Protein 2BJI (pdb70)

B-factor: mean 18.68, std 10.36, range [6.74, 149.12]

Foldseek 3Di:
DVVVVVVVVVLVLQLVLLVLLVVPLVDDWDWDAAPFPQHIDTVSQVVQQVVNVVVSCVVVVQAAEAEDVVVSVPDADADDQGWYKQWRSWFQVVCSNVVLQFIWTKIFIAHHNHTAKIWIARSNVRWIWIFGVPPAIDTVNHGAAADDDLDQQAFEEEEDQARDPDVVSSVQSVVLVVQDCVVPHPYYYYSRALLVSLVCRRRHVGFKYWDAQDALSRPRRSQRSLVRNQWAKDFLCLHRDDSFARIIMRGNYSSVSNVSSVRGDDDDDDTSND/DVVVVVVVVLLVLQLVLLVLLVVCLVDDWDWDDDDANQHIDTVSQVVSVCSNVVVSCVVPVQAAEAEVVVVVVPDALDDDQGWYKQWRSWFQVVCSNVVLQFIWTKIWIAHHNHTAKIWIARSNVRWIWIFGVPPAIDTVRHGAAAADDLDQQAFEEEEDQDSDPDVVSSVQSVVLVVQDCVVPHPYYYYSRALQVSLVCRRRHVGFKYWYAQDALNRPRRSQRSLVSNQWAKAFLCLHRDDSQARIIMRGNDSSNSNVSSVRHDDDDDDTSND

Radius of gyration: 23.07 Å; Cα contacts (8 Å, |Δi|>4): 1322; chains: 2; bounding box: 45×63×60 Å

GO terms:
  GO:0052834 inositol monophosphate phosphatase activity (F, IDA)
  GO:0000287 magnesium ion binding (F, IDA)
  GO:0030145 manganese ion binding (F, IDA)
  GO:0031403 lithium ion binding (F, IDA)

Organism: Bos taurus (NCBI:txid9913)

Secondary structure (P-SEA, 3-state):
caaaaaaaaaaaaaaaaaaaaaaaaaccccccccccccccccaaaaaaaaaaaaaaaaacccbbbbbaaaaaacccccccccbbbbbcccccaaaaacccccccbbbbbbccccccbbbbbcccccbbbbbccccccccccbbbbbbbbcccccbbbbbcccccccaaaaaaaaaaaaaaaacccccccccccaaaaaaaaaaccccccccccccccccccaaaaaaaaccccccccccccccccccccccccaaaaaaaaacccccccccccc/caaaaaaaaaaaaaaaaaaaaaaaccccccccccccccccccaaaaaaaaaaaaaaaaaccccccccaaaaaacccccccccbbbbbcccccaaaaacccccccbbbbbbccccccbbbbbccccccccccccccccccccbbbbbbbbcccccbbbbbbbcccccaaaaaaaaaaaaaaaacccccccccccaaaaaaaaaaccccccccccccccccccaaaaaaaabbbbbcccccccccccccccccccaaaaaaaaacbbbbbbbcccc

InterPro domains:
  IPR000760 Inositol monophosphatase-like [PF00459] (7-268)
  IPR000760 Inositol monophosphatase-like [PR00377] (41-61)
  IPR000760 Inositol monophosphatase-like [PR00377] (63-79)
  IPR000760 Inositol monophosphatase-like [PR00377] (87-103)
  IPR000760 Inositol monophosphatase-like [PR00377] (136-159)
  IPR000760 Inositol monophosphatase-like [PR00377] (185-206)
  IPR000760 Inositol monophosphatase-like [PR00377] (216-240)
  IPR020550 Inositol monophosphatase, conserved site [PS00630] (219-233)
  IPR020552 Inositol monophosphatase, lithium-sensitive [PR00378] (19-38)
  IPR020552 Inositol monophosphatase, lithium-sensitive [PR00378] (110-120)
  IPR020552 Inositol monophosphatase, lithium-sensitive [PR00378] (138-156)
  IPR020552 Inositol monophosphatase, lithium-sensitive [PR00378] (161-171)
  IPR020552 Inositol monophosphatase, lithium-sensitive [PR00378] (244-266)
  IPR020583 Inositol monophosphatase, metal-binding site [PS00629] (87-100)
  IPR033942 Inositol monophosphatase [cd01639] (8-254)

CATH classification: 3.30.540.10 (+1 more: 3.40.190.80)

Nearest PDB structures (foldseek):
  2bji-assembly1_B  TM=1.003E+00  e=4.693E-55  Bos taurus
  4as4-assembly1_B  TM=9.976E-01  e=7.716E-50  Homo sapiens
  4as5-assembly2_D  TM=1.000E+00  e=1.665E-49  Mus musculus
  1imf-assembly1_A-2  TM=9.750E-01  e=4.103E-46  Homo sapiens
  7vce-assembly1_A  TM=9.935E-01  e=6.651E-44  Homo sapiens

Solvent-accessible surface area: 21039 Å² total

Structure (mmCIF, N/CA/C/O backbone):
data_2BJI
#
_entry.id   2BJI
#
_cell.length_a   47.230
_cell.length_b   55.150
_cell.length_c   60.880
_cell.angle_alpha   67.22
_cell.angle_beta   69.65
_cell.angle_gamma   85.14
#
_symmetry.space_group_name_H-M   'P 1'
#
loop_
_entity.id
_entity.type
_entity.pdbx_description
1 polymer 'INOSITOL-1(OR 4)-MONOPHOSPHATASE'
2 non-polymer 'MAGNESIUM ION'
3 water water
#
loop_
_atom_site.group_PDB
_atom_site.id
_atom_site.type_symbol
_atom_site.label_atom_id
_atom_site.label_alt_id
_atom_site.label_comp_id
_atom_site.label_asym_id
_atom_site.label_entity_id
_atom_site.label_seq_id
_atom_site.pdbx_PDB_ins_code
_atom_site.Cartn_x
_atom_site.Cartn_y
_atom_site.Cartn_z
_atom_site.occupancy
_atom_site.B_iso_or_equiv
_atom_site.auth_seq_id
_atom_site.auth_comp_id
_atom_site.auth_asym_id
_atom_site.auth_atom_id
_atom_site.pdbx_PDB_model_num
ATOM 1 N N . ASP A 1 3 ? 69.005 -41.216 26.215 1.00 24.09 1003 ASP A N 1
ATOM 2 C CA . ASP A 1 3 ? 67.603 -40.781 26.378 1.00 23.58 1003 ASP A CA 1
ATOM 3 C C . ASP A 1 3 ? 67.342 -39.797 25.241 1.00 21.27 1003 ASP A C 1
ATOM 4 O O . ASP A 1 3 ? 67.638 -38.591 25.314 1.00 19.72 1003 ASP A O 1
ATOM 9 N N . PRO A 1 4 ? 66.853 -40.345 24.124 1.00 22.26 1004 PRO A N 1
ATOM 10 C CA . PRO A 1 4 ? 66.720 -39.542 22.895 1.00 19.38 1004 PRO A CA 1
ATOM 11 C C . PRO A 1 4 ? 65.992 -38.214 23.100 1.00 19.59 1004 PRO A C 1
ATOM 12 O O . PRO A 1 4 ? 66.464 -37.159 22.643 1.00 19.19 1004 PRO A O 1
ATOM 16 N N . TRP A 1 5 ? 64.831 -38.275 23.784 1.00 19.19 1005 TRP A N 1
ATOM 17 C CA . TRP A 1 5 ? 64.046 -37.047 23.864 1.00 16.33 1005 TRP A CA 1
ATOM 18 C C . TRP A 1 5 ? 64.737 -36.035 24.770 1.00 15.89 1005 TRP A C 1
ATOM 19 O O . TRP A 1 5 ? 64.515 -34.819 24.592 1.00 17.15 1005 TRP A O 1
ATOM 30 N N . GLN A 1 6 ? 65.577 -36.502 25.717 1.00 14.75 1006 GLN A N 1
ATOM 31 C CA . GLN A 1 6 ? 66.273 -35.482 26.515 1.00 14.39 1006 GLN A CA 1
ATOM 32 C C . GLN A 1 6 ? 67.310 -34.738 25.675 1.00 14.53 1006 GLN A C 1
ATOM 33 O O . GLN A 1 6 ? 67.532 -33.531 25.874 1.00 14.89 1006 GLN A O 1
ATOM 39 N N . GLU A 1 7 ? 67.967 -35.440 24.757 1.00 16.38 1007 GLU A N 1
ATOM 40 C CA . GLU A 1 7 ? 68.919 -34.790 23.858 1.00 18.19 1007 GLU A CA 1
ATOM 41 C C . GLU A 1 7 ? 68.201 -33.748 22.985 1.00 17.25 1007 GLU A C 1
ATOM 42 O O . GLU A 1 7 ? 68.704 -32.630 22.830 1.00 16.55 1007 GLU A O 1
ATOM 48 N N . CYS A 1 8 ? 67.038 -34.074 22.443 1.00 16.30 1008 CYS A N 1
ATOM 49 C CA . CYS A 1 8 ? 66.175 -33.157 21.710 1.00 13.90 1008 CYS A CA 1
ATOM 50 C C . CYS A 1 8 ? 65.861 -31.938 22.577 1.00 14.45 1008 CYS A C 1
ATOM 51 O O . CYS A 1 8 ? 65.926 -30.771 22.160 1.00 11.98 1008 CYS A O 1
ATOM 54 N N . MET A 1 9 ? 65.471 -32.194 23.834 1.00 11.30 1009 MET A N 1
ATOM 55 C CA . MET A 1 9 ? 65.087 -31.086 24.713 1.00 11.10 1009 MET A CA 1
ATOM 56 C C . MET A 1 9 ? 66.255 -30.158 25.011 1.00 11.12 1009 MET A C 1
ATOM 57 O O . MET A 1 9 ? 66.112 -28.943 24.923 1.00 12.99 1009 MET A O 1
ATOM 62 N N . ASP A 1 10 ? 67.396 -30.726 25.385 1.00 12.46 1010 ASP A N 1
ATOM 63 C CA . ASP A 1 10 ? 68.560 -29.902 25.702 1.00 13.70 1010 ASP A CA 1
ATOM 64 C C . ASP A 1 10 ? 68.935 -29.005 24.531 1.00 13.80 1010 ASP A C 1
ATOM 65 O O . ASP A 1 10 ? 69.279 -27.832 24.705 1.00 14.39 1010 ASP A O 1
ATOM 70 N N . TYR A 1 11 ? 68.887 -29.570 23.325 1.00 13.43 1011 TYR A N 1
ATOM 71 C CA . TYR A 1 11 ? 69.243 -28.797 22.128 1.00 13.20 1011 TYR A CA 1
ATOM 72 C C . TYR A 1 11 ? 68.255 -27.659 21.936 1.00 12.66 1011 TYR A C 1
ATOM 73 O O . TYR A 1 11 ? 68.616 -26.520 21.670 1.00 14.76 1011 TYR A O 1
ATOM 82 N N . ALA A 1 12 ? 66.968 -27.953 22.029 1.00 12.57 1012 ALA A N 1
ATOM 83 C CA . ALA A 1 12 ? 65.907 -26.967 21.828 1.00 12.78 1012 ALA A CA 1
ATOM 84 C C . ALA A 1 12 ? 65.942 -25.863 22.877 1.00 12.69 1012 ALA A C 1
ATOM 85 O O . ALA A 1 12 ? 65.600 -24.720 22.546 1.00 12.92 1012 ALA A O 1
ATOM 87 N N . VAL A 1 13 ? 66.381 -26.117 24.098 1.00 11.96 1013 VAL A N 1
ATOM 88 C CA . VAL A 1 13 ? 66.531 -25.075 25.095 1.00 12.03 1013 VAL A CA 1
ATOM 89 C C . VAL A 1 13 ? 67.648 -24.118 24.628 1.00 12.61 1013 VAL A C 1
ATOM 90 O O . VAL A 1 13 ? 67.499 -22.921 24.827 1.00 11.41 1013 VAL A O 1
ATOM 94 N N . THR A 1 14 ? 68.718 -24.668 24.034 1.00 11.59 1014 THR A N 1
ATOM 95 C CA . THR A 1 14 ? 69.760 -23.750 23.535 1.00 13.65 1014 THR A CA 1
ATOM 96 C C . THR A 1 14 ? 69.200 -22.859 22.426 1.00 13.51 1014 THR A C 1
ATOM 97 O O . THR A 1 14 ? 69.488 -21.646 22.332 1.00 14.74 1014 THR A O 1
ATOM 103 N N . LEU A 1 15 ? 68.428 -23.447 21.512 1.00 12.88 1015 LEU A N 1
ATOM 104 C CA . LEU A 1 15 ? 67.860 -22.673 20.415 1.00 12.43 1015 LEU A CA 1
ATOM 105 C C . LEU A 1 15 ? 66.854 -21.654 20.911 1.00 12.56 1015 LEU A C 1
ATOM 106 O O . LEU A 1 15 ? 66.788 -20.562 20.347 1.00 14.56 1015 LEU A O 1
ATOM 111 N N . ALA A 1 16 ? 66.050 -21.983 21.933 1.00 11.27 1016 ALA A N 1
ATOM 112 C CA . ALA A 1 16 ? 65.117 -21.015 22.479 1.00 9.86 1016 ALA A CA 1
ATOM 113 C C . ALA A 1 16 ? 65.857 -19.789 23.027 1.00 10.03 1016 ALA A C 1
ATOM 114 O O . ALA A 1 16 ? 65.415 -18.642 22.838 1.00 11.68 1016 ALA A O 1
ATOM 116 N N . GLY A 1 17 ? 66.986 -20.021 23.696 1.00 12.08 1017 GLY A N 1
ATOM 117 C CA . GLY A 1 17 ? 67.819 -18.932 24.191 1.00 13.53 1017 GLY A CA 1
ATOM 118 C C . GLY A 1 17 ? 68.312 -18.059 23.064 1.00 13.67 1017 GLY A C 1
ATOM 119 O O . GLY A 1 17 ? 68.230 -16.849 23.167 1.00 13.78 1017 GLY A O 1
ATOM 120 N N . GLN A 1 18 ? 68.765 -18.685 21.978 1.00 13.87 1018 GLN A N 1
ATOM 121 C CA . GLN A 1 18 ? 69.232 -17.932 20.826 1.00 14.53 1018 GLN A CA 1
ATOM 122 C C . GLN A 1 18 ? 68.093 -17.120 20.190 1.00 14.21 1018 GLN A C 1
ATOM 123 O O . GLN A 1 18 ? 68.270 -15.953 19.830 1.00 15.38 1018 GLN A O 1
ATOM 129 N N . ALA A 1 19 ? 66.931 -17.746 20.055 1.00 13.29 1019 ALA A N 1
ATOM 130 C CA . ALA A 1 19 ? 65.756 -17.017 19.537 1.00 12.33 1019 ALA A CA 1
ATOM 131 C C . ALA A 1 19 ? 65.384 -15.838 20.423 1.00 11.49 1019 ALA A C 1
ATOM 132 O O . ALA A 1 19 ? 65.055 -14.726 19.965 1.00 12.41 1019 ALA A O 1
ATOM 134 N N . GLY A 1 20 ? 65.427 -16.003 21.744 1.00 12.76 1020 GLY A N 1
ATOM 135 C CA . GLY A 1 20 ? 65.125 -14.880 22.617 1.00 11.26 1020 GLY A CA 1
ATOM 136 C C . GLY A 1 20 ? 66.060 -13.695 22.476 1.00 12.22 1020 GLY A C 1
ATOM 137 O O . GLY A 1 20 ? 65.632 -12.536 22.634 1.00 13.57 1020 GLY A O 1
ATOM 138 N N . GLU A 1 21 ? 67.328 -13.955 22.209 1.00 12.88 1021 GLU A N 1
ATOM 139 C CA . GLU A 1 21 ? 68.280 -12.850 21.989 1.00 14.82 1021 GLU A CA 1
ATOM 140 C C . GLU A 1 21 ? 67.928 -12.140 20.688 1.00 13.47 1021 GLU A C 1
ATOM 141 O O . GLU A 1 21 ? 68.027 -10.935 20.555 1.00 14.18 1021 GLU A O 1
ATOM 147 N N . VAL A 1 22 ? 67.459 -12.854 19.661 1.00 12.58 1022 VAL A N 1
ATOM 148 C CA . VAL A 1 22 ? 67.026 -12.231 18.413 1.00 12.90 1022 VAL A CA 1
ATOM 149 C C . VAL A 1 22 ? 65.819 -11.339 18.671 1.00 14.38 1022 VAL A C 1
ATOM 150 O O . VAL A 1 22 ? 65.784 -10.198 18.204 1.00 13.45 1022 VAL A O 1
ATOM 154 N N . VAL A 1 23 ? 64.841 -11.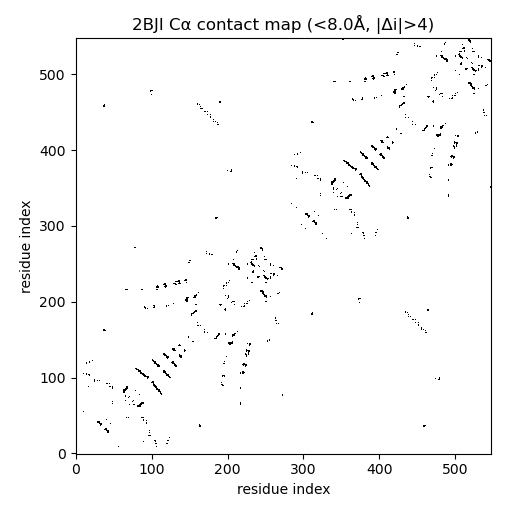818 19.430 1.00 12.89 1023 VAL A N 1
ATOM 155 C CA . VAL A 1 23 ? 63.688 -11.009 19.794 1.00 11.98 1023 VAL A CA 1
ATOM 156 C C . VAL A 1 23 ? 64.115 -9.762 20.561 1.00 12.46 1023 VAL A C 1
ATOM 157 O O . VAL A 1 23 ? 63.644 -8.661 20.242 1.00 13.49 1023 VAL A O 1
ATOM 161 N N . ARG A 1 24 ? 64.999 -9.888 21.562 1.00 13.00 1024 ARG A N 1
ATOM 162 C CA . ARG A 1 24 ? 65.396 -8.699 22.313 1.00 13.55 1024 ARG A CA 1
ATOM 163 C C . ARG A 1 24 ? 66.112 -7.662 21.445 1.00 14.94 1024 ARG A C 1
ATOM 164 O O . ARG A 1 24 ? 65.907 -6.458 21.602 1.00 16.48 1024 ARG A O 1
ATOM 172 N N . GLU A 1 25 ? 66.952 -8.101 20.534 1.00 14.65 1025 GLU A N 1
ATOM 173 C CA . GLU A 1 25 ? 67.643 -7.147 19.665 1.00 14.93 1025 GLU A CA 1
ATOM 174 C C . GLU A 1 25 ? 66.641 -6.516 18.713 1.00 14.35 1025 GLU A C 1
ATOM 175 O O . GLU A 1 25 ? 66.852 -5.357 18.288 1.00 16.54 1025 GLU A O 1
ATOM 181 N N . ALA A 1 26 ? 65.572 -7.222 18.352 1.00 13.79 1026 ALA A N 1
ATOM 182 C CA . ALA A 1 26 ? 64.595 -6.616 17.435 1.00 15.00 1026 ALA A CA 1
ATOM 183 C C . ALA A 1 26 ? 63.738 -5.552 18.109 1.00 14.50 1026 ALA A C 1
ATOM 184 O O . ALA A 1 26 ? 63.195 -4.677 17.432 1.00 17.07 1026 ALA A O 1
ATOM 186 N N . LEU A 1 27 ? 63.624 -5.616 19.424 1.00 19.73 1027 LEU A N 1
ATOM 187 C CA . LEU A 1 27 ? 62.788 -4.635 20.127 1.00 20.59 1027 LEU A CA 1
ATOM 188 C C . LEU A 1 27 ? 63.335 -3.219 19.923 1.00 28.63 1027 LEU A C 1
ATOM 189 O O . LEU A 1 27 ? 62.609 -2.231 19.955 1.00 43.24 1027 LEU A O 1
ATOM 194 N N . LYS A 1 28 ? 64.639 -3.172 19.729 1.00 36.85 1028 LYS A N 1
ATOM 195 C CA . LYS A 1 28 ? 65.375 -1.927 19.560 1.00 43.71 1028 LYS A CA 1
ATOM 196 C C . LYS A 1 28 ? 64.931 -1.193 18.295 1.00 45.00 1028 LYS A C 1
ATOM 197 O O . LYS A 1 28 ? 64.570 -0.020 18.368 1.00 59.04 1028 LYS A O 1
ATOM 203 N N . ASN A 1 29 ? 64.950 -1.877 17.169 1.00 41.85 1029 ASN A N 1
ATOM 204 C CA . ASN A 1 29 ? 64.870 -1.408 15.801 1.00 44.03 1029 ASN A CA 1
ATOM 205 C C . ASN A 1 29 ? 63.477 -1.201 15.232 1.00 44.95 1029 ASN A C 1
ATOM 206 O O . ASN A 1 29 ? 62.465 -1.531 15.851 1.00 35.79 1029 ASN A O 1
ATOM 211 N N . GLU A 1 30 ? 63.391 -0.647 14.019 1.00 40.84 1030 GLU A N 1
ATOM 212 C CA . GLU A 1 30 ? 62.100 -0.400 13.386 1.00 37.72 1030 GLU A CA 1
ATOM 213 C C . GLU A 1 30 ? 61.413 -1.725 13.021 1.00 34.01 1030 GLU A C 1
ATOM 214 O O . GLU A 1 30 ? 62.129 -2.715 12.775 1.00 30.85 1030 GLU A O 1
ATOM 220 N N . MET A 1 31 ? 60.074 -1.663 13.020 1.00 28.53 1031 MET A N 1
ATOM 221 C CA . MET A 1 31 ? 59.268 -2.846 12.795 1.00 22.72 1031 MET A CA 1
ATOM 222 C C . MET A 1 31 ? 58.358 -2.731 11.577 1.00 22.79 1031 MET A C 1
ATOM 223 O O . MET A 1 31 ? 57.854 -1.670 11.237 1.00 30.35 1031 MET A O 1
ATOM 228 N N . ASN A 1 32 ? 58.144 -3.874 10.921 1.00 24.72 1032 ASN A N 1
ATOM 229 C CA . ASN A 1 32 ? 57.153 -3.899 9.852 1.00 28.30 1032 ASN A CA 1
ATOM 230 C C . ASN A 1 32 ? 55.911 -4.631 10.366 1.00 24.49 1032 ASN A C 1
ATOM 231 O O . ASN A 1 32 ? 55.977 -5.858 10.472 1.00 30.92 1032 ASN A O 1
ATOM 236 N N . ILE A 1 33 ? 54.861 -3.869 10.685 1.00 25.23 1033 ILE A N 1
ATOM 237 C CA . ILE A 1 33 ? 53.700 -4.482 11.316 1.00 23.34 1033 ILE A CA 1
ATOM 238 C C . ILE A 1 33 ? 52.605 -4.834 10.328 1.00 21.81 1033 ILE A C 1
ATOM 239 O O . ILE A 1 33 ? 52.002 -3.915 9.779 1.00 28.41 1033 ILE A O 1
ATOM 244 N N . MET A 1 34 ? 52.361 -6.133 10.159 1.00 15.94 1034 MET A N 1
ATOM 245 C CA . MET A 1 34 ? 51.373 -6.646 9.238 1.00 16.74 1034 MET A CA 1
ATOM 246 C C . MET A 1 34 ? 50.224 -7.283 10.013 1.00 14.81 1034 MET A C 1
ATOM 247 O O . MET A 1 34 ? 50.357 -7.665 11.172 1.00 15.40 1034 MET A O 1
ATOM 256 N N . VAL A 1 35 ? 49.063 -7.395 9.375 1.00 17.17 1035 VAL A N 1
ATOM 257 C CA . VAL A 1 35 ? 47.930 -8.040 10.031 1.00 17.34 1035 VAL A CA 1
ATOM 258 C C . VAL A 1 35 ? 47.569 -9.303 9.266 1.00 16.14 1035 VAL A C 1
ATOM 259 O O . VAL A 1 35 ? 47.706 -9.477 8.052 1.00 19.40 1035 VAL A O 1
ATOM 263 N N . LYS A 1 36 ? 47.074 -10.254 10.060 1.00 12.74 1036 LYS A N 1
ATOM 264 C CA . LYS A 1 36 ? 46.727 -11.583 9.616 1.00 12.34 1036 LYS A CA 1
ATOM 265 C C . LYS A 1 36 ? 45.216 -11.752 9.683 1.00 13.96 1036 LYS A C 1
ATOM 266 O O . LYS A 1 36 ? 44.508 -11.239 8.808 1.00 16.62 1036 LYS A O 1
ATOM 272 N N . SER A 1 37 ? 44.668 -12.424 10.672 1.00 13.28 1037 SER A N 1
ATOM 273 C CA . SER A 1 37 ? 43.263 -12.837 10.636 1.00 13.46 1037 SER A CA 1
ATOM 274 C C . SER A 1 37 ? 42.233 -11.809 11.086 1.00 12.45 1037 SER A C 1
ATOM 275 O O . SER A 1 37 ? 41.036 -12.052 10.945 1.00 12.79 1037 SER A O 1
ATOM 278 N N . SER A 1 38 ? 42.695 -10.670 11.615 1.00 12.07 1038 SER A N 1
ATOM 279 C CA . SER A 1 38 ? 41.856 -9.600 12.115 1.00 12.63 1038 SER A CA 1
ATOM 280 C C . SER A 1 38 ? 42.702 -8.354 12.236 1.00 11.54 1038 SER A C 1
ATOM 281 O O . SER A 1 38 ? 43.925 -8.514 12.233 1.00 12.78 1038 SER A O 1
ATOM 284 N N . PRO A 1 39 ? 42.105 -7.179 12.345 1.00 12.53 1039 PRO A N 1
ATOM 285 C CA . PRO A 1 39 ? 42.924 -5.968 12.519 1.00 14.03 1039 PRO A CA 1
ATOM 286 C C . PRO A 1 39 ? 43.831 -6.002 13.739 1.00 13.16 1039 PRO A C 1
ATOM 287 O O . PRO A 1 39 ? 44.768 -5.207 13.866 1.00 17.10 1039 PRO A O 1
ATOM 291 N N . ALA A 1 40 ? 43.598 -6.894 14.688 1.00 13.10 1040 ALA A N 1
ATOM 292 C CA . ALA A 1 40 ? 44.360 -6.976 15.924 1.00 13.58 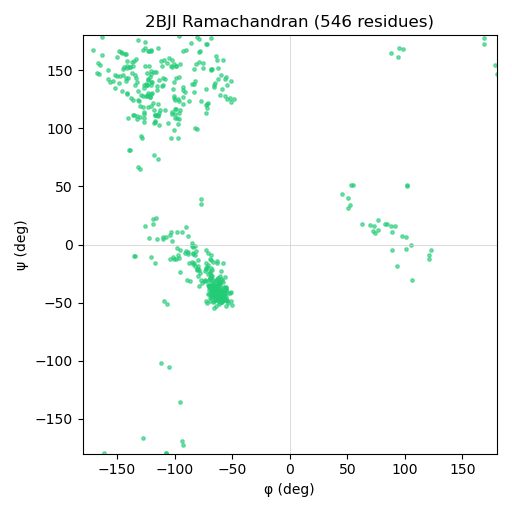1040 ALA A CA 1
ATOM 293 C C . ALA A 1 40 ? 45.246 -8.222 15.977 1.00 14.75 1040 ALA A C 1
ATOM 294 O O . ALA A 1 40 ? 45.887 -8.517 16.991 1.00 15.71 1040 ALA A O 1
ATOM 296 N N . ASP A 1 41 ? 45.299 -8.996 14.906 1.00 12.19 1041 ASP A N 1
ATOM 297 C CA . ASP A 1 41 ? 46.112 -10.200 14.845 1.00 11.52 1041 ASP A CA 1
ATOM 298 C C . ASP A 1 41 ? 47.430 -9.841 14.148 1.00 12.43 1041 ASP A C 1
ATOM 299 O O . ASP A 1 41 ? 47.485 -9.841 12.905 1.00 14.25 1041 ASP A O 1
ATOM 304 N N . LEU A 1 42 ? 48.460 -9.465 14.880 1.00 10.78 1042 LEU A N 1
ATOM 305 C CA . LEU A 1 42 ? 49.640 -8.891 14.259 1.00 10.67 1042 LEU A CA 1
ATOM 306 C C . LEU A 1 42 ? 50.738 -9.899 13.996 1.00 10.49 1042 LEU A C 1
ATOM 307 O O . LEU A 1 42 ? 50.893 -10.912 14.652 1.00 11.12 1042 LEU A O 1
ATOM 312 N N . VAL A 1 43 ? 51.595 -9.578 13.000 1.00 11.16 1043 VAL A N 1
ATOM 313 C CA . VAL A 1 43 ? 52.777 -10.346 12.736 1.00 10.90 1043 VAL A CA 1
ATOM 314 C C . VAL A 1 43 ? 53.858 -9.359 12.274 1.00 11.58 1043 VAL A C 1
ATOM 315 O O . VAL A 1 43 ? 53.521 -8.347 11.630 1.00 12.62 1043 VAL A O 1
ATOM 319 N N . THR A 1 44 ? 55.094 -9.647 12.634 1.00 11.62 1044 THR A N 1
ATOM 320 C CA . THR A 1 44 ? 56.243 -8.844 12.214 1.00 11.14 1044 THR A CA 1
ATOM 321 C C . THR A 1 44 ? 57.224 -9.751 11.472 1.00 11.95 1044 THR A C 1
ATOM 322 O O . THR A 1 44 ? 57.190 -10.991 11.536 1.00 11.73 1044 THR A O 1
ATOM 326 N N . ALA A 1 45 ? 58.166 -9.099 10.802 1.00 12.47 1045 ALA A N 1
ATOM 327 C CA . ALA A 1 45 ? 59.223 -9.907 10.195 1.00 13.01 1045 ALA A CA 1
ATOM 328 C C . ALA A 1 45 ? 60.015 -10.783 11.159 1.00 11.86 1045 ALA A C 1
ATOM 329 O O . ALA A 1 45 ? 60.552 -11.835 10.847 1.00 12.77 1045 ALA A O 1
ATOM 331 N N . THR A 1 46 ? 60.201 -10.338 12.395 1.00 11.03 1046 THR A N 1
ATOM 332 C CA . THR A 1 46 ? 60.890 -11.067 13.452 1.00 11.22 1046 THR A CA 1
ATOM 333 C C . THR A 1 46 ? 60.164 -12.378 13.762 1.00 10.04 1046 THR A C 1
ATOM 334 O O . THR A 1 46 ? 60.839 -13.397 13.936 1.00 9.97 1046 THR A O 1
ATOM 338 N N . ASP A 1 47 ? 58.837 -12.389 13.859 1.00 9.56 1047 ASP A N 1
ATOM 339 C CA . ASP A 1 47 ? 58.114 -13.636 14.044 1.00 10.70 1047 ASP A CA 1
ATOM 340 C C . ASP A 1 47 ? 58.491 -14.625 12.958 1.00 9.40 1047 ASP A C 1
ATOM 341 O O . ASP A 1 47 ? 58.746 -15.791 13.244 1.00 10.79 1047 ASP A O 1
ATOM 346 N N . GLN A 1 48 ? 58.476 -14.166 11.713 1.00 9.95 1048 GLN A N 1
ATOM 347 C CA . GLN A 1 48 ? 58.739 -15.054 10.568 1.00 11.14 1048 GLN A CA 1
ATOM 348 C C . GLN A 1 48 ? 60.178 -15.524 10.539 1.00 11.07 1048 GLN A C 1
ATOM 349 O O . GLN A 1 48 ? 60.467 -16.679 10.192 1.00 12.09 1048 GLN A O 1
ATOM 355 N N . LYS A 1 49 ? 61.119 -14.648 10.897 1.00 10.48 1049 LYS A N 1
ATOM 356 C CA . LYS A 1 49 ? 62.524 -14.972 10.974 1.00 10.93 1049 LYS A CA 1
ATOM 357 C C . LYS A 1 49 ? 62.824 -16.062 11.991 1.00 11.23 1049 LYS A C 1
ATOM 358 O O . LYS A 1 49 ? 63.506 -17.062 11.754 1.00 11.42 1049 LYS A O 1
ATOM 364 N N . VAL A 1 50 ? 62.320 -15.866 13.195 1.00 10.89 1050 VAL A N 1
ATOM 365 C CA . VAL A 1 50 ? 62.597 -16.789 14.305 1.00 11.99 1050 VAL A CA 1
ATOM 366 C C . VAL A 1 50 ? 62.044 -18.168 13.990 1.00 10.12 1050 VAL A C 1
ATOM 367 O O . VAL A 1 50 ? 62.691 -19.198 14.235 1.00 11.11 1050 VAL A O 1
ATOM 371 N N . GLU A 1 51 ? 60.854 -18.207 13.399 1.00 9.32 1051 GLU A N 1
ATOM 372 C CA . GLU A 1 51 ? 60.278 -19.501 13.065 1.00 10.66 1051 GLU A CA 1
ATOM 373 C C . GLU A 1 51 ? 61.159 -20.276 12.087 1.00 11.86 1051 GLU A C 1
ATOM 374 O O . GLU A 1 51 ? 61.412 -21.478 12.235 1.00 11.22 1051 GLU A O 1
ATOM 380 N N . LYS A 1 52 ? 61.599 -19.562 11.039 1.00 10.83 1052 LYS A N 1
ATOM 381 C CA . LYS A 1 52 ? 62.415 -20.256 10.051 1.00 11.36 1052 LYS A CA 1
ATOM 382 C C . LYS A 1 52 ? 63.750 -20.712 10.618 1.00 11.31 1052 LYS A C 1
ATOM 383 O O . LYS A 1 52 ? 64.289 -21.792 10.283 1.00 11.92 1052 LYS A O 1
ATOM 389 N N . MET A 1 53 ? 64.323 -19.884 11.482 1.00 10.47 1053 MET A N 1
ATOM 390 C CA . MET A 1 53 ? 65.574 -20.253 12.158 1.00 11.49 1053 MET A CA 1
ATOM 391 C C . MET A 1 53 ? 65.365 -21.547 12.930 1.00 12.59 1053 MET A C 1
ATOM 392 O O . MET A 1 53 ? 66.168 -22.466 12.935 1.00 10.84 1053 MET A O 1
ATOM 397 N N . LEU A 1 54 ? 64.261 -21.614 13.698 1.00 10.96 1054 LEU A N 1
ATOM 398 C CA . LEU A 1 54 ? 64.013 -22.756 14.567 1.00 10.63 1054 LEU A CA 1
ATOM 399 C C . LEU A 1 54 ? 63.785 -24.030 13.755 1.00 9.39 1054 LEU A C 1
ATOM 400 O O . LEU A 1 54 ? 64.400 -25.062 14.007 1.00 11.15 1054 LEU A O 1
ATOM 405 N N . ILE A 1 55 ? 62.912 -23.913 12.756 1.00 9.81 1055 ILE A N 1
ATOM 406 C CA . ILE A 1 55 ? 62.603 -25.126 11.976 1.00 10.79 1055 ILE A CA 1
ATOM 407 C C . ILE A 1 55 ? 63.794 -25.591 11.163 1.00 11.70 1055 ILE A C 1
ATOM 408 O O . ILE A 1 55 ? 64.096 -26.799 11.146 1.00 11.42 1055 ILE A O 1
ATOM 413 N N . THR A 1 56 ? 64.526 -24.700 10.492 1.00 11.16 1056 THR A N 1
ATOM 414 C CA . THR A 1 56 ? 65.644 -25.161 9.693 1.00 11.48 1056 THR A CA 1
ATOM 415 C C . THR A 1 56 ? 66.678 -25.843 10.580 1.00 11.44 1056 THR A C 1
ATOM 416 O O . THR A 1 56 ? 67.295 -26.851 10.240 1.00 12.00 1056 THR A O 1
ATOM 420 N N . SER A 1 57 ? 66.920 -25.313 11.767 1.00 11.77 1057 SER A N 1
ATOM 421 C CA . SER A 1 57 ? 67.914 -25.862 12.680 1.00 12.25 1057 SER A CA 1
ATOM 422 C C . SER A 1 57 ? 67.493 -27.213 13.249 1.00 11.17 1057 SER A C 1
ATOM 423 O O . SER A 1 57 ? 68.297 -28.137 13.213 1.00 12.47 1057 SER A O 1
ATOM 426 N N . ILE A 1 58 ? 66.268 -27.309 13.752 1.00 10.57 1058 ILE A N 1
ATOM 427 C CA . ILE A 1 58 ? 65.802 -28.588 14.303 1.00 12.05 1058 ILE A CA 1
ATOM 428 C C . ILE A 1 58 ? 65.705 -29.651 13.228 1.00 11.06 1058 ILE A C 1
ATOM 429 O O . ILE A 1 58 ? 66.092 -30.802 13.453 1.00 11.93 1058 ILE A O 1
ATOM 434 N N . LYS A 1 59 ? 65.209 -29.280 12.037 1.00 11.41 1059 LYS A N 1
ATOM 435 C CA . LYS A 1 59 ? 65.061 -30.259 10.964 1.00 11.41 1059 LYS A CA 1
ATOM 436 C C . LYS A 1 59 ? 66.406 -30.832 10.536 1.00 12.56 1059 LYS A C 1
ATOM 437 O O . LYS A 1 59 ? 66.485 -32.029 10.214 1.00 12.68 1059 LYS A O 1
ATOM 443 N N . GLU A 1 60 ? 67.472 -30.042 10.504 1.00 12.05 1060 GLU A N 1
ATOM 444 C CA . GLU A 1 60 ? 68.752 -30.615 10.115 1.00 12.27 1060 GLU A CA 1
ATOM 445 C C . GLU A 1 60 ? 69.212 -31.700 11.118 1.00 13.96 1060 GLU A C 1
ATOM 446 O O . GLU A 1 60 ? 69.838 -32.664 10.709 1.00 14.22 1060 GLU A O 1
ATOM 452 N N . LYS A 1 61 ? 68.906 -31.483 12.418 1.00 13.99 1061 LYS A N 1
ATOM 453 C CA . LYS A 1 61 ? 69.346 -32.433 13.451 1.00 13.90 1061 LYS A CA 1
ATOM 454 C C . LYS A 1 61 ? 68.441 -33.677 13.490 1.00 13.02 1061 LYS A C 1
ATOM 455 O O . LYS A 1 61 ? 68.976 -34.763 13.729 1.00 15.26 1061 LYS A O 1
ATOM 461 N N . TYR A 1 62 ? 67.140 -33.471 13.255 1.00 12.67 1062 TYR A N 1
ATOM 462 C CA . TYR A 1 62 ? 66.050 -34.445 13.329 1.00 12.53 1062 TYR A CA 1
ATOM 463 C C . TYR A 1 62 ? 65.185 -34.433 12.075 1.00 11.80 1062 TYR A C 1
ATOM 464 O O . TYR A 1 62 ? 64.001 -34.092 12.076 1.00 11.90 1062 TYR A O 1
ATOM 473 N N . PRO A 1 63 ? 65.786 -34.820 10.941 1.00 12.89 1063 PRO A N 1
ATOM 474 C CA . PRO A 1 63 ? 65.074 -34.624 9.682 1.00 14.87 1063 PRO A CA 1
ATOM 475 C C . PRO A 1 63 ? 63.845 -35.485 9.472 1.00 14.52 1063 PRO A C 1
ATOM 476 O O . PRO A 1 63 ? 63.081 -35.165 8.555 1.00 15.48 1063 PRO A O 1
ATOM 480 N N . SER A 1 64 ? 63.652 -36.521 10.281 1.00 15.03 1064 SER A N 1
ATOM 481 C CA . SER A 1 64 ? 62.468 -37.365 10.133 1.00 15.06 1064 SER A CA 1
ATOM 482 C C . SER A 1 64 ? 61.304 -36.823 10.944 1.00 13.72 1064 SER A C 1
ATOM 483 O O . SER A 1 64 ? 60.189 -37.347 10.831 1.00 15.62 1064 SER A O 1
ATOM 486 N N . HIS A 1 65 ? 61.572 -35.817 11.761 1.00 13.71 1065 HIS A N 1
ATOM 487 C CA . HIS A 1 65 ? 60.483 -35.302 12.605 1.00 13.24 1065 HIS A CA 1
ATOM 488 C C . HIS A 1 65 ? 59.557 -34.389 11.824 1.00 13.37 1065 HIS A C 1
ATOM 489 O O . HIS A 1 65 ? 59.873 -33.976 10.694 1.00 16.01 1065 HIS A O 1
ATOM 496 N N . SER A 1 66 ? 58.380 -34.093 12.377 1.00 11.79 1066 SER A N 1
ATOM 497 C CA . SER A 1 66 ? 57.382 -33.229 11.773 1.00 11.34 1066 SER A CA 1
ATOM 498 C C . SER A 1 66 ? 57.362 -31.855 12.456 1.00 10.48 1066 SER A C 1
ATOM 499 O O . SER A 1 66 ? 57.824 -31.699 13.587 1.00 10.52 1066 SER A O 1
ATOM 502 N N . PHE A 1 67 ? 56.814 -30.844 11.796 1.00 11.45 1067 PHE A N 1
ATOM 503 C CA . PHE A 1 67 ? 56.724 -29.473 12.250 1.00 12.32 1067 PHE A CA 1
ATOM 504 C C . PHE A 1 67 ? 55.366 -28.845 12.046 1.00 12.89 1067 PHE A C 1
ATOM 505 O O . PHE A 1 67 ? 54.728 -29.001 10.997 1.00 17.74 1067 PHE A O 1
ATOM 513 N N . ILE A 1 68 ? 54.913 -28.110 13.058 1.00 11.63 1068 ILE A N 1
ATOM 514 C CA . ILE A 1 68 ? 53.746 -27.250 12.981 1.00 11.12 1068 ILE A CA 1
ATOM 515 C C . ILE A 1 68 ? 54.136 -25.899 13.579 1.00 12.42 1068 ILE A C 1
ATOM 516 O O . ILE A 1 68 ? 54.409 -25.765 14.771 1.00 16.08 1068 ILE A O 1
ATOM 521 N N . GLY A 1 69 ? 54.243 -24.856 12.758 1.00 11.40 1069 GLY A N 1
ATOM 522 C CA . GLY A 1 69 ? 54.676 -23.537 13.141 1.00 10.81 1069 GLY A CA 1
ATOM 523 C C . GLY A 1 69 ? 53.600 -22.532 12.746 1.00 11.73 1069 GLY A C 1
ATOM 524 O O . GLY A 1 69 ? 53.003 -22.603 11.651 1.00 11.10 1069 GLY A O 1
ATOM 525 N N . GLU A 1 70 ? 53.354 -21.599 13.665 1.00 10.05 1070 GLU A N 1
ATOM 526 C CA . GLU A 1 70 ? 52.318 -20.595 13.465 1.00 10.48 1070 GLU A CA 1
ATOM 527 C C . GLU A 1 70 ? 52.422 -19.887 12.097 1.00 9.82 1070 GLU A C 1
ATOM 528 O O . GLU A 1 70 ? 51.451 -19.752 11.345 1.00 10.26 1070 GLU A O 1
ATOM 534 N N . GLU A 1 71 ? 53.604 -19.363 11.789 1.00 9.89 1071 GLU A N 1
ATOM 535 C CA . GLU A 1 71 ? 53.750 -18.515 10.597 1.00 11.06 1071 GLU A CA 1
ATOM 536 C C . GLU A 1 71 ? 53.857 -19.407 9.365 1.00 12.86 1071 GLU A C 1
ATOM 537 O O . GLU A 1 71 ? 53.448 -18.964 8.281 1.00 14.41 1071 GLU A O 1
ATOM 543 N N . SER A 1 72 ? 54.345 -20.630 9.502 1.00 12.45 1072 SER A N 1
ATOM 544 C CA . SER A 1 72 ? 54.372 -21.605 8.401 1.00 13.91 1072 SER A CA 1
ATOM 545 C C . SER A 1 72 ? 52.967 -21.944 7.950 1.00 14.93 1072 SER A C 1
ATOM 546 O O . SER A 1 72 ? 52.629 -21.987 6.764 1.00 15.70 1072 SER A O 1
ATOM 549 N N . VAL A 1 73 ? 52.108 -22.174 8.933 1.00 14.73 1073 VAL A N 1
ATOM 550 C CA . VAL A 1 73 ? 50.686 -22.411 8.634 1.00 16.57 1073 VAL A CA 1
ATOM 551 C C . VAL A 1 73 ? 50.092 -21.165 8.010 1.00 17.93 1073 VAL A C 1
ATOM 552 O O . VAL A 1 73 ? 49.324 -21.215 7.017 1.00 19.76 1073 VAL A O 1
ATOM 556 N N . ALA A 1 74 ? 50.428 -19.978 8.535 1.00 15.86 1074 ALA A N 1
ATOM 557 C CA . ALA A 1 74 ? 49.923 -18.773 7.888 1.00 18.47 1074 ALA A CA 1
ATOM 558 C C . ALA A 1 74 ? 50.369 -18.689 6.427 1.00 17.73 1074 ALA A C 1
ATOM 559 O O . ALA A 1 74 ? 49.628 -18.139 5.611 1.00 27.38 1074 ALA A O 1
ATOM 561 N N . ALA A 1 75 ? 51.541 -19.244 6.119 1.00 19.00 1075 ALA A N 1
ATOM 562 C CA . ALA A 1 75 ? 52.000 -19.192 4.734 1.00 18.74 1075 ALA A CA 1
ATOM 563 C C . ALA A 1 75 ? 51.456 -20.297 3.840 1.00 23.25 1075 ALA A C 1
ATOM 564 O O . ALA A 1 75 ? 51.731 -20.332 2.628 1.00 24.85 1075 ALA A O 1
ATOM 566 N N . GLY A 1 76 ? 50.666 -21.209 4.411 1.00 22.98 1076 GLY A N 1
ATOM 567 C CA . GLY A 1 76 ? 49.962 -22.199 3.629 1.00 24.20 1076 GLY A CA 1
ATOM 568 C C . GLY A 1 76 ? 50.274 -23.618 4.033 1.00 25.77 1076 GLY A C 1
ATOM 569 O O . GLY A 1 76 ? 49.679 -24.572 3.529 1.00 30.78 1076 GLY A O 1
ATOM 570 N N . GLU A 1 77 ? 51.223 -23.759 4.970 1.00 25.17 1077 GLU A N 1
ATOM 571 C CA . GLU A 1 77 ? 51.539 -25.097 5.447 1.00 21.84 1077 GLU A CA 1
ATOM 572 C C . GLU A 1 77 ? 50.370 -25.687 6.239 1.00 26.90 1077 GLU A C 1
ATOM 573 O O . GLU A 1 77 ? 49.608 -24.971 6.876 1.00 27.35 1077 GLU A O 1
ATOM 579 N N . LYS A 1 78 ? 50.243 -27.000 6.229 1.00 27.34 1078 LYS A N 1
ATOM 580 C CA . LYS A 1 78 ? 49.170 -27.681 6.945 1.00 30.63 1078 LYS A CA 1
ATOM 581 C C . LYS A 1 78 ? 49.472 -27.893 8.414 1.00 34.36 1078 LYS A C 1
ATOM 582 O O . LYS A 1 78 ? 50.609 -28.021 8.870 1.00 43.50 1078 LYS A O 1
ATOM 588 N N . SER A 1 79 ? 48.434 -27.944 9.257 1.00 29.41 1079 SER A N 1
ATOM 589 C CA . SER A 1 79 ? 48.805 -28.274 10.647 1.00 33.28 1079 SER A CA 1
ATOM 590 C C . SER A 1 79 ? 48.135 -29.596 11.028 1.00 36.14 1079 SER A C 1
ATOM 591 O O . SER A 1 79 ? 47.141 -29.651 11.737 1.00 34.69 1079 SER A O 1
ATOM 594 N N . ILE A 1 80 ? 48.734 -30.676 10.520 1.00 29.80 1080 ILE A N 1
ATOM 595 C CA . ILE A 1 80 ? 48.245 -32.041 10.703 1.00 29.94 1080 ILE A CA 1
ATOM 596 C C . ILE A 1 80 ? 48.979 -32.692 11.852 1.00 26.04 1080 ILE A C 1
ATOM 597 O O . ILE A 1 80 ? 50.204 -32.738 11.769 1.00 30.75 1080 ILE A O 1
ATOM 602 N N . LEU A 1 81 ? 48.316 -33.191 12.897 1.00 19.76 1081 LEU A N 1
ATOM 603 C CA . LEU A 1 81 ? 49.115 -33.852 13.966 1.00 17.54 1081 LEU A CA 1
ATOM 604 C C . LEU A 1 81 ? 49.047 -35.356 13.762 1.00 16.13 1081 LEU A C 1
ATOM 605 O O . LEU A 1 81 ? 47.942 -35.923 13.832 1.00 19.19 1081 LEU A O 1
ATOM 610 N N . THR A 1 82 ? 50.188 -35.979 13.493 1.00 13.64 1082 THR A N 1
ATOM 611 C CA . THR A 1 82 ? 50.293 -37.429 13.405 1.00 13.58 1082 THR A CA 1
ATOM 612 C C . THR A 1 82 ? 51.045 -37.954 14.641 1.00 13.49 1082 THR A C 1
ATOM 613 O O . THR A 1 82 ? 51.413 -37.138 15.499 1.00 13.67 1082 THR A O 1
ATOM 617 N N . ASP A 1 83 ? 51.265 -39.260 14.744 1.00 13.35 1083 ASP A N 1
ATOM 618 C CA . ASP A 1 83 ? 52.008 -39.850 15.860 1.00 12.87 1083 ASP A CA 1
ATOM 619 C C . ASP A 1 83 ? 53.502 -39.608 15.840 1.00 13.01 1083 ASP A C 1
ATOM 620 O O . ASP A 1 83 ? 54.258 -39.748 16.798 1.00 11.75 1083 ASP A O 1
ATOM 625 N N . ASN A 1 84 ? 54.047 -39.292 14.671 1.00 12.15 1084 ASN A N 1
ATOM 626 C CA . ASN A 1 84 ? 55.443 -38.942 14.458 1.00 11.96 1084 ASN A CA 1
ATOM 627 C C . ASN A 1 84 ? 55.869 -37.843 15.436 1.00 11.10 1084 ASN A C 1
ATOM 628 O O . ASN A 1 84 ? 55.058 -36.953 15.684 1.00 11.53 1084 ASN A O 1
ATOM 633 N N . PRO A 1 85 ? 57.082 -37.887 16.001 1.00 12.05 1085 PRO A N 1
ATOM 634 C CA . PRO A 1 85 ? 57.570 -36.786 16.834 1.00 11.24 1085 PRO A CA 1
ATOM 635 C C . PRO A 1 85 ? 57.416 -35.456 16.110 1.00 11.73 1085 PRO A C 1
ATOM 636 O O . PRO A 1 85 ? 57.885 -35.330 14.968 1.00 13.20 1085 PRO A O 1
ATOM 640 N N . THR A 1 86 ? 56.705 -34.526 16.691 1.00 11.33 1086 THR A N 1
ATOM 641 C CA . THR A 1 86 ? 56.270 -33.267 16.117 1.00 9.53 1086 THR A CA 1
ATOM 642 C C . THR A 1 86 ? 56.653 -32.110 17.012 1.00 10.43 1086 THR A C 1
ATOM 643 O O . THR A 1 86 ? 56.367 -32.050 18.192 1.00 10.69 1086 THR A O 1
ATOM 647 N N . TRP A 1 87 ? 57.311 -31.130 16.427 1.00 10.09 1087 TRP A N 1
ATOM 648 C CA . TRP A 1 87 ? 57.647 -29.840 17.025 1.00 10.20 1087 TRP A CA 1
ATOM 649 C C . TRP A 1 87 ? 56.582 -28.819 16.709 1.00 9.68 1087 TRP A C 1
ATOM 650 O O . TRP A 1 87 ? 56.312 -28.551 15.524 1.00 11.38 1087 TRP A O 1
ATOM 661 N N . ILE A 1 88 ? 55.950 -28.245 17.725 1.00 9.65 1088 ILE A N 1
ATOM 662 C CA . ILE A 1 88 ? 54.892 -27.255 17.560 1.00 9.77 1088 ILE A CA 1
ATOM 663 C C . ILE A 1 88 ? 55.387 -25.931 18.095 1.00 11.36 1088 ILE A C 1
ATOM 664 O O . ILE A 1 88 ? 55.645 -25.772 19.288 1.00 11.56 1088 ILE A O 1
ATOM 669 N N . ILE A 1 89 ? 55.551 -24.969 17.186 1.00 11.75 1089 ILE A N 1
ATOM 670 C CA . ILE A 1 89 ? 56.341 -23.777 17.442 1.00 10.31 1089 ILE A CA 1
ATOM 671 C C . ILE A 1 89 ? 55.556 -22.461 17.284 1.00 10.08 1089 ILE A C 1
ATOM 672 O O . ILE A 1 89 ? 54.874 -22.240 16.283 1.00 10.01 1089 ILE A O 1
ATOM 677 N N . ASP A 1 90 ? 55.624 -21.650 18.329 1.00 11.88 1090 ASP A N 1
ATOM 678 C CA . ASP A 1 90 ? 55.129 -20.282 18.336 1.00 9.27 1090 ASP A CA 1
ATOM 679 C C . ASP A 1 90 ? 56.390 -19.438 18.483 1.00 10.13 1090 ASP A C 1
ATOM 680 O O . ASP A 1 90 ? 56.979 -19.325 19.559 1.00 10.56 1090 ASP A O 1
ATOM 685 N N . PRO A 1 91 ? 56.871 -18.835 17.391 1.00 9.98 1091 PRO A N 1
ATOM 686 C CA . PRO A 1 91 ? 58.176 -18.151 17.461 1.00 9.81 1091 PRO A CA 1
ATOM 687 C C . PRO A 1 91 ? 58.176 -16.940 18.387 1.00 9.69 1091 PRO A C 1
ATOM 688 O O . PRO A 1 91 ? 59.162 -16.677 19.102 1.00 10.92 1091 PRO A O 1
ATOM 692 N N . ILE A 1 92 ? 57.083 -16.194 18.357 1.00 9.71 1092 ILE A N 1
ATOM 693 C CA . ILE A 1 92 ? 56.775 -15.125 19.278 1.00 8.64 1092 ILE A CA 1
ATOM 694 C C . ILE A 1 92 ? 55.303 -15.260 19.675 1.00 10.18 1092 ILE A C 1
ATOM 695 O O . ILE A 1 92 ? 54.402 -15.027 18.869 1.00 9.59 1092 ILE A O 1
ATOM 700 N N . ASP A 1 93 ? 55.127 -15.611 20.948 1.00 10.11 1093 ASP A N 1
ATOM 701 C CA . ASP A 1 93 ? 53.804 -15.644 21.543 1.00 12.14 1093 ASP A CA 1
ATOM 702 C C . ASP A 1 93 ? 53.689 -14.332 22.309 1.00 12.86 1093 ASP A C 1
ATOM 703 O O . ASP A 1 93 ? 54.460 -14.111 23.245 1.00 15.38 1093 ASP A O 1
ATOM 708 N N . GLY A 1 94 ? 52.762 -13.519 21.880 1.00 12.17 1094 GLY A N 1
ATOM 709 C CA . GLY A 1 94 ? 52.585 -12.175 22.321 1.00 12.34 1094 GLY A CA 1
ATOM 710 C C . GLY A 1 94 ? 53.139 -11.154 21.336 1.00 12.87 1094 GLY A C 1
ATOM 711 O O . GLY A 1 94 ? 53.888 -10.260 21.761 1.00 12.18 1094 GLY A O 1
ATOM 712 N N . THR A 1 95 ? 52.767 -11.262 20.049 1.00 12.20 1095 THR A N 1
ATOM 713 C CA . THR A 1 95 ? 53.293 -10.280 19.092 1.00 9.67 1095 THR A CA 1
ATOM 714 C C . THR A 1 95 ? 52.873 -8.855 19.427 1.00 10.56 1095 THR A C 1
ATOM 715 O O . THR A 1 95 ? 53.648 -7.893 19.266 1.00 8.72 1095 THR A O 1
ATOM 719 N N . THR A 1 96 ? 51.641 -8.671 19.884 1.00 8.92 1096 THR A N 1
ATOM 720 C CA . THR A 1 96 ? 51.188 -7.328 20.256 1.00 9.98 1096 THR A CA 1
ATOM 721 C C . THR A 1 96 ? 52.066 -6.786 21.364 1.00 10.09 1096 THR A C 1
ATOM 722 O O . THR A 1 96 ? 52.493 -5.630 21.305 1.00 9.88 1096 THR A O 1
ATOM 726 N N . ASN A 1 97 ? 52.360 -7.595 22.382 1.00 9.81 1097 ASN A N 1
ATOM 727 C CA . ASN A 1 97 ? 53.252 -7.174 23.458 1.00 9.04 1097 ASN A CA 1
ATOM 728 C C . ASN A 1 97 ? 54.623 -6.789 22.905 1.00 9.70 1097 ASN A C 1
ATOM 729 O O . ASN A 1 97 ? 55.190 -5.771 23.306 1.00 11.02 1097 ASN A O 1
ATOM 734 N N . PHE A 1 98 ? 55.160 -7.592 21.996 1.00 9.53 1098 PHE A N 1
ATOM 735 C CA . PHE A 1 98 ? 56.452 -7.307 21.350 1.00 8.76 1098 PHE A CA 1
ATOM 736 C C . PHE A 1 98 ? 56.428 -5.949 20.657 1.00 9.05 1098 PHE A C 1
ATOM 737 O O . PHE A 1 98 ? 57.369 -5.190 20.849 1.00 11.30 1098 PHE A O 1
ATOM 745 N N . VAL A 1 99 ? 55.381 -5.662 19.897 1.00 9.80 1099 VAL A N 1
ATOM 746 C CA . VAL A 1 99 ? 55.282 -4.382 19.149 1.00 9.88 1099 VAL A CA 1
ATOM 747 C C . VAL A 1 99 ? 55.298 -3.214 20.113 1.00 12.68 1099 VAL A C 1
ATOM 748 O O . VAL A 1 99 ? 55.835 -2.141 19.799 1.00 15.61 1099 VAL A O 1
ATOM 754 N N . HIS A 1 100 ? 54.756 -3.379 21.308 1.00 10.95 1100 HIS A N 1
ATOM 755 C CA . HIS A 1 100 ? 54.619 -2.269 22.238 1.00 10.46 1100 HIS A CA 1
ATOM 756 C C . HIS A 1 100 ? 55.701 -2.275 23.312 1.00 10.58 1100 HIS A C 1
ATOM 757 O O . HIS A 1 100 ? 55.838 -1.286 24.051 1.00 14.56 1100 HIS A O 1
ATOM 764 N N . GLY A 1 101 ? 56.462 -3.362 23.460 1.00 12.89 1101 GLY A N 1
ATOM 765 C CA . GLY A 1 101 ? 57.426 -3.409 24.550 1.00 13.17 1101 GLY A CA 1
ATOM 766 C C . GLY A 1 101 ? 56.799 -3.839 25.883 1.00 11.95 1101 GLY A C 1
ATOM 767 O O . GLY A 1 101 ? 57.410 -3.640 26.934 1.00 12.58 1101 GLY A O 1
ATOM 768 N N . PHE A 1 102 ? 55.618 -4.436 25.817 1.00 11.21 1102 PHE A N 1
ATOM 769 C CA . PHE A 1 102 ? 54.982 -4.943 27.044 1.00 11.48 1102 PHE A CA 1
ATOM 770 C C . PHE A 1 102 ? 55.762 -6.179 27.470 1.00 10.61 1102 PHE A C 1
ATOM 771 O O . PHE A 1 102 ? 55.880 -7.111 26.670 1.00 12.02 1102 PHE A O 1
ATOM 779 N N . PRO A 1 103 ? 56.356 -6.206 28.652 1.00 11.66 1103 PRO A N 1
ATOM 780 C CA . PRO A 1 103 ? 57.439 -7.179 28.888 1.00 13.38 1103 PRO A CA 1
ATOM 781 C C . PRO A 1 103 ? 57.107 -8.633 29.138 1.00 12.55 1103 PRO A C 1
ATOM 782 O O . PRO A 1 103 ? 57.792 -9.305 29.932 1.00 14.49 1103 PRO A O 1
ATOM 786 N N . PHE A 1 104 ? 56.123 -9.180 28.442 1.00 12.45 1104 PHE A N 1
ATOM 787 C CA . PHE A 1 104 ? 55.762 -10.580 28.424 1.00 10.63 1104 PHE A CA 1
ATOM 788 C C . PHE A 1 104 ? 55.666 -11.051 26.972 1.00 10.08 1104 PHE A C 1
ATOM 789 O O . PHE A 1 104 ? 54.664 -10.909 26.306 1.00 11.39 1104 PHE A O 1
ATOM 797 N N . VAL A 1 105 ? 56.818 -11.587 26.554 1.00 9.67 1105 VAL A N 1
ATOM 798 C CA . VAL A 1 105 ? 56.993 -12.046 25.174 1.00 10.98 1105 VAL A CA 1
ATOM 799 C C . VAL A 1 105 ? 57.744 -13.377 25.240 1.00 10.04 1105 VAL A C 1
ATOM 800 O O . VAL A 1 105 ? 58.807 -13.448 25.853 1.00 11.02 1105 VAL A O 1
ATOM 804 N N . ALA A 1 106 ? 57.147 -14.400 24.592 1.00 10.50 1106 ALA A N 1
ATOM 805 C CA . ALA A 1 106 ? 57.674 -15.735 24.772 1.00 11.53 1106 ALA A CA 1
ATOM 806 C C . ALA A 1 106 ? 58.044 -16.383 23.441 1.00 10.89 1106 ALA A C 1
ATOM 807 O O . ALA A 1 106 ? 57.372 -16.108 22.463 1.00 10.99 1106 ALA A O 1
ATOM 809 N N . VAL A 1 107 ? 59.068 -17.222 23.466 1.00 9.55 1107 VAL A N 1
ATOM 810 C CA . VAL A 1 107 ? 59.339 -18.188 22.438 1.00 9.89 1107 VAL A CA 1
ATOM 811 C C . VAL A 1 107 ? 58.809 -19.530 22.960 1.00 9.22 1107 VAL A C 1
ATOM 812 O O . VAL A 1 107 ? 59.228 -19.911 24.058 1.00 10.82 1107 VAL A O 1
ATOM 816 N N . SER A 1 108 ? 57.942 -20.211 22.274 1.00 9.72 1108 SER A N 1
ATOM 817 C CA . SER A 1 108 ? 57.340 -21.459 22.761 1.00 8.86 1108 SER A CA 1
ATOM 818 C C . SER A 1 108 ? 57.618 -22.621 21.816 1.00 9.66 1108 SER A C 1
ATOM 819 O O . SER A 1 108 ? 57.323 -22.537 20.619 1.00 10.80 1108 SER A O 1
ATOM 822 N N . ILE A 1 109 ? 58.161 -23.698 22.370 1.00 9.65 1109 ILE A N 1
ATOM 823 C CA . ILE A 1 109 ? 58.404 -24.932 21.651 1.00 9.45 1109 ILE A CA 1
ATOM 824 C C . ILE A 1 109 ? 57.782 -26.116 22.397 1.00 10.55 1109 ILE A C 1
ATOM 825 O O . ILE A 1 109 ? 58.190 -26.385 23.532 1.00 10.67 1109 ILE A O 1
ATOM 830 N N . GLY A 1 110 ? 56.838 -26.809 21.781 1.00 11.11 1110 GLY A N 1
ATOM 831 C CA . GLY A 1 110 ? 56.291 -28.057 22.304 1.00 8.28 1110 GLY A CA 1
ATOM 832 C C . GLY A 1 110 ? 56.725 -29.240 21.470 1.00 11.70 1110 GLY A C 1
ATOM 833 O O . GLY A 1 110 ? 56.881 -29.173 20.248 1.00 13.66 1110 GLY A O 1
ATOM 834 N N . PHE A 1 111 ? 56.980 -30.381 22.076 1.00 10.29 1111 PHE A N 1
ATOM 835 C CA . PHE A 1 111 ? 57.426 -31.591 21.408 1.00 9.53 1111 PHE A CA 1
ATOM 836 C C . PHE A 1 111 ? 56.426 -32.696 21.745 1.00 11.14 1111 PHE A C 1
ATOM 837 O O . PHE A 1 111 ? 56.268 -32.990 22.957 1.00 10.47 1111 PHE A O 1
ATOM 845 N N . VAL A 1 112 ? 55.787 -33.221 20.747 1.00 9.58 1112 VAL A N 1
ATOM 846 C CA . VAL A 1 112 ? 54.617 -34.094 20.897 1.00 9.16 1112 VAL A CA 1
ATOM 847 C C . VAL A 1 112 ? 54.886 -35.418 20.209 1.00 11.43 1112 VAL A C 1
ATOM 848 O O . VAL A 1 112 ? 55.288 -35.441 19.048 1.00 12.33 1112 VAL A O 1
ATOM 852 N N . VAL A 1 113 ? 54.657 -36.556 20.867 1.00 9.92 1113 VAL A N 1
ATOM 853 C CA . VAL A 1 113 ? 54.946 -37.900 20.366 1.00 10.04 1113 VAL A CA 1
ATOM 854 C C . VAL A 1 113 ? 53.708 -38.760 20.603 1.00 10.20 1113 VAL A C 1
ATOM 855 O O . VAL A 1 113 ? 53.165 -38.707 21.719 1.00 11.18 1113 VAL A O 1
ATOM 859 N N . ASN A 1 114 ? 53.242 -39.513 19.631 1.00 10.22 1114 ASN A N 1
ATOM 860 C CA . ASN A 1 114 ? 51.955 -40.209 19.769 1.00 10.47 1114 ASN A CA 1
ATOM 861 C C . ASN A 1 114 ? 50.775 -39.347 20.182 1.00 11.45 1114 ASN A C 1
ATOM 862 O O . ASN A 1 114 ? 49.853 -39.785 20.854 1.00 12.86 1114 ASN A O 1
ATOM 867 N N . LYS A 1 115 ? 50.808 -38.100 19.713 1.00 11.21 1115 LYS A N 1
ATOM 868 C CA . LYS A 1 115 ? 49.824 -37.064 19.952 1.00 12.38 1115 LYS A CA 1
ATOM 869 C C . LYS A 1 115 ? 49.724 -36.709 21.436 1.00 11.60 1115 LYS A C 1
ATOM 870 O O . LYS A 1 115 ? 48.733 -36.090 21.845 1.00 14.14 1115 LYS A O 1
ATOM 876 N N . LYS A 1 116 ? 50.749 -37.084 22.201 1.00 9.54 1116 LYS A N 1
ATOM 877 C CA . LYS A 1 116 ? 50.865 -36.727 23.605 1.00 11.94 1116 LYS A CA 1
ATOM 878 C C . LYS A 1 116 ? 52.005 -35.740 23.849 1.00 11.51 1116 LYS A C 1
ATOM 879 O O . LYS A 1 116 ? 53.093 -35.914 23.329 1.00 11.58 1116 LYS A O 1
ATOM 885 N N . MET A 1 117 ? 51.777 -34.704 24.669 1.00 9.89 1117 MET A N 1
ATOM 886 C CA . MET A 1 117 ? 52.855 -33.768 25.011 1.00 11.80 1117 MET A CA 1
ATOM 887 C C . MET A 1 117 ? 53.987 -34.512 25.703 1.00 12.37 1117 MET A C 1
ATOM 888 O O . MET A 1 117 ? 53.728 -35.271 26.654 1.00 13.51 1117 MET A O 1
ATOM 893 N N . GLU A 1 118 ? 55.229 -34.341 25.238 1.00 10.39 1118 GLU A N 1
ATOM 894 C CA . GLU A 1 118 ? 56.394 -34.978 25.847 1.00 10.44 1118 GLU A CA 1
ATOM 895 C C . GLU A 1 118 ? 57.241 -33.954 26.558 1.00 9.94 1118 GLU A C 1
ATOM 896 O O . GLU A 1 118 ? 57.599 -34.136 27.708 1.00 10.85 1118 GLU A O 1
ATOM 902 N N . PHE A 1 119 ? 57.584 -32.813 25.942 1.00 9.74 1119 PHE A N 1
ATOM 903 C CA . PHE A 1 119 ? 58.255 -31.730 26.664 1.00 9.41 1119 PHE A CA 1
ATOM 904 C C . PHE A 1 119 ? 57.818 -30.384 26.089 1.00 8.83 1119 PHE A C 1
ATOM 905 O O . PHE A 1 119 ? 57.253 -30.313 24.990 1.00 9.43 1119 PHE A O 1
ATOM 913 N N . GLY A 1 120 ? 58.135 -29.352 26.860 1.00 9.58 1120 GLY A N 1
ATOM 914 C CA . GLY A 1 120 ? 57.787 -28.011 26.469 1.00 9.02 1120 GLY A CA 1
ATOM 915 C C . GLY A 1 120 ? 58.800 -27.021 27.023 1.00 9.01 1120 GLY A C 1
ATOM 916 O O . GLY A 1 120 ? 59.352 -27.223 28.098 1.00 9.15 1120 GLY A O 1
ATOM 917 N N . ILE A 1 121 ? 59.031 -25.999 26.216 1.00 9.28 1121 ILE A N 1
ATOM 918 C CA . ILE A 1 121 ? 59.974 -24.923 26.489 1.00 9.15 1121 ILE A CA 1
ATOM 919 C C . ILE A 1 121 ? 59.257 -23.594 26.225 1.00 8.74 1121 ILE A C 1
ATOM 920 O O . ILE A 1 121 ? 58.729 -23.374 25.127 1.00 10.69 1121 ILE A O 1
ATOM 925 N N . VAL A 1 122 ? 59.226 -22.718 27.226 1.00 9.37 1122 VAL A N 1
ATOM 926 C CA . VAL A 1 122 ? 58.626 -21.395 27.092 1.00 8.72 1122 VAL A CA 1
ATOM 927 C C . VAL A 1 122 ? 59.605 -20.393 27.664 1.00 10.54 1122 VAL A C 1
ATOM 928 O O . VAL A 1 122 ? 59.814 -20.344 28.879 1.00 10.12 1122 VAL A O 1
ATOM 932 N N . TYR A 1 123 ? 60.222 -19.616 26.775 1.00 10.33 1123 TYR A N 1
ATOM 933 C CA . TYR A 1 123 ? 61.218 -18.652 27.212 1.00 9.02 1123 TYR A CA 1
ATOM 934 C C . TYR A 1 123 ? 60.623 -17.243 27.231 1.00 10.10 1123 TYR A C 1
ATOM 935 O O . TYR A 1 123 ? 60.274 -16.713 26.168 1.00 11.05 1123 TYR A O 1
ATOM 944 N N . SER A 1 124 ? 60.505 -16.683 28.422 1.00 10.92 1124 SER A N 1
ATOM 945 C CA . SER A 1 124 ? 60.069 -15.305 28.623 1.00 11.75 1124 SER A CA 1
ATOM 946 C C . SER A 1 124 ? 61.286 -14.417 28.376 1.00 12.98 1124 SER A C 1
ATOM 947 O O . SER A 1 124 ? 62.123 -14.284 29.266 1.00 12.72 1124 SER A O 1
ATOM 950 N N . CYS A 1 125 ? 61.356 -13.839 27.170 1.00 12.53 1125 CYS A N 1
ATOM 951 C CA . CYS A 1 125 ? 62.473 -13.114 26.609 1.00 16.66 1125 CYS A CA 1
ATOM 952 C C . CYS A 1 125 ? 62.926 -11.873 27.353 1.00 18.98 1125 CYS A C 1
ATOM 953 O O . CYS A 1 125 ? 64.102 -11.526 27.467 1.00 17.78 1125 CYS A O 1
ATOM 956 N N . LEU A 1 126 ? 61.902 -11.123 27.788 1.00 17.54 1126 LEU A N 1
ATOM 957 C CA . LEU A 1 126 ? 62.221 -9.841 28.406 1.00 18.99 1126 LEU A CA 1
ATOM 958 C C . LEU A 1 126 ? 62.484 -10.005 29.898 1.00 21.39 1126 LEU A C 1
ATOM 959 O O . LEU A 1 126 ? 63.051 -9.146 30.585 1.00 30.48 1126 LEU A O 1
ATOM 964 N N . GLU A 1 127 ? 62.073 -11.139 30.457 1.00 18.32 1127 GLU A N 1
ATOM 965 C CA . GLU A 1 127 ? 62.287 -11.440 31.884 1.00 17.66 1127 GLU A CA 1
ATOM 966 C C . GLU A 1 127 ? 63.480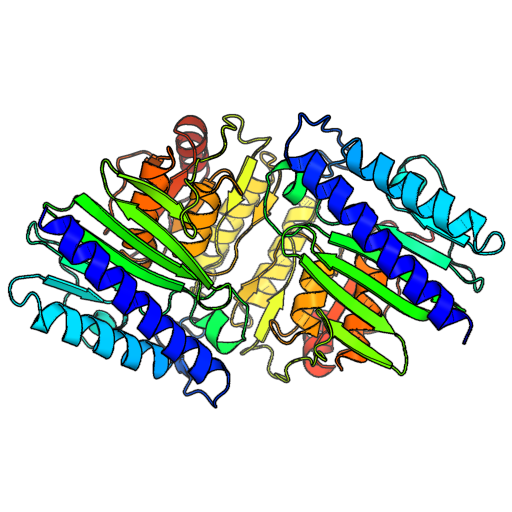 -12.341 32.168 1.00 17.24 1127 GLU A C 1
ATOM 967 O O . GLU A 1 127 ? 63.906 -12.555 33.309 1.00 22.04 1127 GLU A O 1
ATOM 973 N N . ASP A 1 128 ? 64.017 -12.954 31.111 1.00 16.52 1128 ASP A N 1
ATOM 974 C CA . ASP A 1 128 ? 65.051 -13.976 31.195 1.00 18.83 1128 ASP A CA 1
ATOM 975 C C . ASP A 1 128 ? 64.643 -15.115 32.143 1.00 18.34 1128 ASP A C 1
ATOM 976 O O . ASP A 1 128 ? 65.390 -15.477 33.038 1.00 21.59 1128 ASP A O 1
ATOM 981 N N . LYS A 1 129 ? 63.452 -15.638 31.918 1.00 15.03 1129 LYS A N 1
ATOM 982 C CA . LYS A 1 129 ? 62.838 -16.778 32.577 1.00 14.90 1129 LYS A CA 1
ATOM 983 C C . LYS A 1 129 ? 62.632 -17.935 31.615 1.00 12.58 1129 LYS A C 1
ATOM 984 O O . LYS A 1 129 ? 61.803 -17.835 30.706 1.00 13.94 1129 LYS A O 1
ATOM 990 N N . MET A 1 130 ? 63.364 -19.025 31.782 1.00 11.71 1130 MET A N 1
ATOM 991 C CA . MET A 1 130 ? 63.265 -20.228 30.962 1.00 10.80 1130 MET A CA 1
ATOM 992 C C . MET A 1 130 ? 62.356 -21.241 31.682 1.00 10.41 1130 MET A C 1
ATOM 993 O O . MET A 1 130 ? 62.758 -21.859 32.674 1.00 12.28 1130 MET A O 1
ATOM 998 N N . TYR A 1 131 ? 61.139 -21.394 31.239 1.00 9.12 1131 TYR A N 1
ATOM 999 C CA . TYR A 1 131 ? 60.226 -22.394 31.756 1.00 8.87 1131 TYR A CA 1
ATOM 1000 C C . TYR A 1 131 ? 60.371 -23.668 30.943 1.00 8.72 1131 TYR A C 1
ATOM 1001 O O . TYR A 1 131 ? 60.370 -23.643 29.695 1.00 10.02 1131 TYR A O 1
ATOM 1010 N N . THR A 1 132 ? 60.518 -24.807 31.634 1.00 9.10 1132 THR A N 1
ATOM 1011 C CA . THR A 1 132 ? 60.657 -26.105 30.991 1.00 9.52 1132 THR A CA 1
ATOM 1012 C C . THR A 1 132 ? 59.798 -27.160 31.706 1.00 10.49 1132 THR A C 1
ATOM 1013 O O . THR A 1 132 ? 59.487 -27.069 32.907 1.00 11.65 1132 THR A O 1
ATOM 1017 N N . GLY A 1 133 ? 59.405 -28.185 30.983 1.00 9.73 1133 GLY A N 1
ATOM 1018 C CA . GLY A 1 133 ? 58.679 -29.307 31.523 1.00 10.45 1133 GLY A CA 1
ATOM 1019 C C . GLY A 1 133 ? 58.833 -30.517 30.650 1.00 8.57 1133 GLY A C 1
ATOM 1020 O O . GLY A 1 133 ? 58.875 -30.382 29.430 1.00 8.92 1133 GLY A O 1
ATOM 1021 N N . ARG A 1 134 ? 58.933 -31.702 31.257 1.00 9.59 1134 ARG A N 1
ATOM 1022 C CA . ARG A 1 134 ? 58.956 -32.938 30.486 1.00 9.54 1134 ARG A CA 1
ATOM 1023 C C . ARG A 1 134 ? 58.172 -33.992 31.272 1.00 10.20 1134 ARG A C 1
ATOM 1024 O O . ARG A 1 134 ? 58.304 -34.058 32.504 1.00 9.47 1134 ARG A O 1
ATOM 1032 N N . LYS A 1 135 ? 57.418 -34.796 30.568 1.00 10.13 1135 LYS A N 1
ATOM 1033 C CA . LYS A 1 135 ? 56.631 -35.885 31.161 1.00 9.83 1135 LYS A CA 1
ATOM 1034 C C . LYS A 1 135 ? 57.551 -36.728 32.019 1.00 11.21 1135 LYS A C 1
ATOM 1035 O O . LYS A 1 135 ? 58.609 -37.214 31.594 1.00 10.78 1135 LYS A O 1
ATOM 1041 N N . GLY A 1 136 ? 57.182 -36.934 33.291 1.00 10.30 1136 GLY A N 1
ATOM 1042 C CA . GLY A 1 136 ? 57.981 -37.762 34.179 1.00 11.51 1136 GLY A CA 1
ATOM 1043 C C . GLY A 1 136 ? 59.283 -37.212 34.700 1.00 10.59 1136 GLY A C 1
ATOM 1044 O O . GLY A 1 136 ? 60.121 -37.923 35.236 1.00 11.96 1136 GLY A O 1
ATOM 1045 N N . LYS A 1 137 ? 59.473 -35.893 34.579 1.00 11.00 1137 LYS A N 1
ATOM 1046 C CA . LYS A 1 137 ? 60.677 -35.193 34.970 1.00 10.93 1137 LYS A CA 1
ATOM 1047 C C . LYS A 1 137 ? 60.458 -33.895 35.743 1.00 12.10 1137 LYS A C 1
ATOM 1048 O O . LYS A 1 137 ? 61.456 -33.379 36.274 1.00 13.86 1137 LYS A O 1
ATOM 1054 N N . GLY A 1 138 ? 59.241 -33.362 35.846 1.00 11.60 1138 GLY A N 1
ATOM 1055 C CA . GLY A 1 138 ? 59.044 -32.135 36.568 1.00 10.23 1138 GLY A CA 1
ATOM 1056 C C . GLY A 1 138 ? 58.983 -30.908 35.645 1.00 11.21 1138 GLY A C 1
ATOM 1057 O O . GLY A 1 138 ? 59.294 -30.992 34.455 1.00 10.92 1138 GLY A O 1
ATOM 1058 N N . ALA A 1 139 ? 58.555 -29.802 36.234 1.00 10.83 1139 ALA A N 1
ATOM 1059 C CA . ALA A 1 139 ? 58.488 -28.485 35.625 1.00 10.91 1139 ALA A CA 1
ATOM 1060 C C . ALA A 1 139 ? 59.349 -27.510 36.413 1.00 11.62 1139 ALA A C 1
ATOM 1061 O O . ALA A 1 139 ? 59.404 -27.617 37.623 1.00 11.05 1139 ALA A O 1
ATOM 1063 N N . PHE A 1 140 ? 60.061 -26.627 35.715 1.00 10.27 1140 PHE A N 1
ATOM 1064 C CA . PHE A 1 140 ? 61.054 -25.756 36.289 1.00 10.54 1140 PHE A CA 1
ATOM 1065 C C . PHE A 1 140 ? 61.012 -24.360 35.640 1.00 11.98 1140 PHE A C 1
ATOM 1066 O O . PHE A 1 140 ? 60.583 -24.203 34.482 1.00 11.48 1140 PHE A O 1
ATOM 1074 N N . CYS A 1 141 ? 61.440 -23.366 36.370 1.00 12.36 1141 CYS A N 1
ATOM 1075 C CA . CYS A 1 141 ? 61.752 -22.030 35.916 1.00 12.08 1141 CYS A CA 1
ATOM 1076 C C . CYS A 1 141 ? 63.171 -21.727 36.381 1.00 13.43 1141 CYS A C 1
ATOM 1077 O O . CYS A 1 141 ? 63.433 -21.682 37.579 1.00 14.07 1141 CYS A O 1
ATOM 1080 N N . ASN A 1 142 ? 64.090 -21.577 35.445 1.00 14.82 1142 ASN A N 1
ATOM 1081 C CA . ASN A 1 142 ? 65.506 -21.367 35.733 1.00 18.93 1142 ASN A CA 1
ATOM 1082 C C . ASN A 1 142 ? 66.007 -22.334 36.805 1.00 24.80 1142 ASN A C 1
ATOM 1083 O O . ASN A 1 142 ? 66.693 -21.916 37.751 1.00 29.65 1142 ASN A O 1
ATOM 1088 N N . GLY A 1 143 ? 65.617 -23.610 36.717 1.00 24.01 1143 GLY A N 1
ATOM 1089 C CA . GLY A 1 143 ? 66.134 -24.594 37.656 1.00 26.74 1143 GLY A CA 1
ATOM 1090 C C . GLY A 1 143 ? 65.365 -24.768 38.937 1.00 21.51 1143 GLY A C 1
ATOM 1091 O O . GLY A 1 143 ? 65.629 -25.643 39.783 1.00 27.77 1143 GLY A O 1
ATOM 1092 N N . GLN A 1 144 ? 64.349 -23.950 39.141 1.00 16.84 1144 GLN A N 1
ATOM 1093 C CA . GLN A 1 144 ? 63.552 -24.024 40.362 1.00 16.34 1144 GLN A CA 1
ATOM 1094 C C . GLN A 1 144 ? 62.273 -24.776 40.064 1.00 14.81 1144 GLN A C 1
ATOM 1095 O O . GLN A 1 144 ? 61.518 -24.457 39.139 1.00 12.50 1144 GLN A O 1
ATOM 1101 N N . LYS A 1 145 ? 62.002 -25.811 40.844 1.00 13.86 1145 LYS A N 1
ATOM 1102 C CA . LYS A 1 145 ? 60.814 -26.637 40.596 1.00 12.39 1145 LYS A CA 1
ATOM 1103 C C . LYS A 1 145 ? 59.527 -25.854 40.811 1.00 12.29 1145 LYS A C 1
ATOM 1104 O O . LYS A 1 145 ? 59.332 -25.138 41.771 1.00 14.20 1145 LYS A O 1
ATOM 1110 N N . LEU A 1 146 ? 58.596 -26.010 39.888 1.00 11.21 1146 LEU A N 1
ATOM 1111 C CA . LEU A 1 146 ? 57.290 -25.399 39.913 1.00 11.45 1146 LEU A CA 1
ATOM 1112 C C . LEU A 1 146 ? 56.217 -26.324 40.490 1.00 10.93 1146 LEU A C 1
ATOM 1113 O O . LEU A 1 146 ? 56.241 -27.531 40.250 1.00 11.96 1146 LEU A O 1
ATOM 1118 N N . GLN A 1 147 ? 55.303 -25.695 41.212 1.00 11.31 1147 GLN A N 1
ATOM 1119 C CA . GLN A 1 147 ? 54.125 -26.319 41.774 1.00 10.81 1147 GLN A CA 1
ATOM 1120 C C . GLN A 1 147 ? 52.891 -25.424 41.697 1.00 10.27 1147 GLN A C 1
ATOM 1121 O O . GLN A 1 147 ? 52.955 -24.280 42.161 1.00 11.02 1147 GLN A O 1
ATOM 1127 N N . VAL A 1 148 ? 51.776 -25.951 41.188 1.00 10.39 1148 VAL A N 1
ATOM 1128 C CA . VAL A 1 148 ? 50.533 -25.213 41.201 1.00 10.54 1148 VAL A CA 1
ATOM 1129 C C . VAL A 1 148 ? 50.042 -24.925 42.614 1.00 9.79 1148 VAL A C 1
ATOM 1130 O O . VAL A 1 148 ? 50.476 -25.575 43.576 1.00 11.92 1148 VAL A O 1
ATOM 1134 N N . SER A 1 149 ? 49.190 -23.935 42.766 1.00 11.06 1149 SER A N 1
ATOM 1135 C CA . SER A 1 149 ? 48.545 -23.666 44.054 1.00 13.99 1149 SER A CA 1
ATOM 1136 C C . SER A 1 149 ? 47.374 -24.629 44.234 1.00 11.93 1149 SER A C 1
ATOM 1137 O O . SER A 1 149 ? 47.109 -25.484 43.403 1.00 12.75 1149 SER A O 1
ATOM 1140 N N . HIS A 1 150 ? 46.659 -24.569 45.366 1.00 12.40 1150 HIS A N 1
ATOM 1141 C CA . HIS A 1 150 ? 45.550 -25.489 45.620 1.00 11.72 1150 HIS A CA 1
ATOM 1142 C C . HIS A 1 150 ? 44.367 -24.768 46.261 1.00 13.33 1150 HIS A C 1
ATOM 1143 O O . HIS A 1 150 ? 44.150 -24.793 47.495 1.00 15.98 1150 HIS A O 1
ATOM 1150 N N . GLN A 1 151 ? 43.567 -24.113 45.450 1.00 13.37 1151 GLN A N 1
ATOM 1151 C CA . GLN A 1 151 ? 42.290 -23.502 45.799 1.00 12.89 1151 GLN A CA 1
ATOM 1152 C C . GLN A 1 151 ? 41.171 -24.179 45.008 1.00 14.50 1151 GLN A C 1
ATOM 1153 O O . GLN A 1 151 ? 41.069 -24.043 43.777 1.00 15.53 1151 GLN A O 1
ATOM 1159 N N . GLU A 1 152 ? 40.317 -24.927 45.727 1.00 14.10 1152 GLU A N 1
ATOM 1160 C CA . GLU A 1 152 ? 39.240 -25.608 45.041 1.00 13.79 1152 GLU A CA 1
ATOM 1161 C C . GLU A 1 152 ? 37.956 -24.796 45.070 1.00 14.11 1152 GLU A C 1
ATOM 1162 O O . GLU A 1 152 ? 37.007 -25.240 44.434 1.00 17.51 1152 GLU A O 1
ATOM 1168 N N . ASP A 1 153 ? 37.934 -23.669 45.754 1.00 14.44 1153 ASP A N 1
ATOM 1169 C CA . ASP A 1 153 ? 36.718 -22.829 45.791 1.00 16.00 1153 ASP A CA 1
ATOM 1170 C C . ASP A 1 153 ? 36.766 -21.706 44.757 1.00 12.80 1153 ASP A C 1
ATOM 1171 O O . ASP A 1 153 ? 37.557 -20.771 44.949 1.00 12.81 1153 ASP A O 1
ATOM 1176 N N . ILE A 1 154 ? 35.988 -21.760 43.677 1.00 13.41 1154 ILE A N 1
ATOM 1177 C CA . ILE A 1 154 ? 36.103 -20.761 42.607 1.00 13.26 1154 ILE A CA 1
ATOM 1178 C C . ILE A 1 154 ? 35.812 -19.382 43.160 1.00 13.50 1154 ILE A C 1
ATOM 1179 O O . ILE A 1 154 ? 36.334 -18.401 42.622 1.00 13.21 1154 ILE A O 1
ATOM 1184 N N . THR A 1 155 ? 35.010 -19.235 44.235 1.00 13.93 1155 THR A N 1
ATOM 1185 C CA . THR A 1 155 ? 34.751 -17.880 44.737 1.00 13.44 1155 THR A CA 1
ATOM 1186 C C . THR A 1 155 ? 35.956 -17.227 45.418 1.00 13.72 1155 THR A C 1
ATOM 1187 O O . THR A 1 155 ? 35.904 -16.008 45.751 1.00 15.35 1155 THR A O 1
ATOM 1191 N N . LYS A 1 156 ? 37.040 -17.975 45.613 1.00 12.47 1156 LYS A N 1
ATOM 1192 C CA . LYS A 1 156 ? 38.278 -17.446 46.154 1.00 12.41 1156 LYS A CA 1
ATOM 1193 C C . LYS A 1 156 ? 39.422 -17.537 45.135 1.00 12.32 1156 LYS A C 1
ATOM 1194 O O . LYS A 1 156 ? 40.589 -17.547 45.506 1.00 14.21 1156 LYS A O 1
ATOM 1200 N N . SER A 1 157 ? 39.035 -17.603 43.858 1.00 12.96 1157 SER A N 1
ATOM 1201 C CA . SER A 1 157 ? 40.035 -17.872 42.813 1.00 12.83 1157 SER A CA 1
ATOM 1202 C C . SER A 1 157 ? 40.406 -16.606 42.038 1.00 10.85 1157 SER A C 1
ATOM 1203 O O . SER A 1 157 ? 39.621 -15.670 41.922 1.00 11.80 1157 SER A O 1
ATOM 1206 N N . LEU A 1 158 ? 41.639 -16.697 41.531 1.00 9.43 1158 LEU A N 1
ATOM 1207 C CA . LEU A 1 158 ? 42.149 -15.718 40.575 1.00 9.34 1158 LEU A CA 1
ATOM 1208 C C . LEU A 1 158 ? 42.340 -16.426 39.231 1.00 9.15 1158 LEU A C 1
ATOM 1209 O O . LEU A 1 158 ? 43.137 -17.366 39.109 1.00 10.52 1158 LEU A O 1
ATOM 1214 N N . LEU A 1 159 ? 41.559 -15.968 38.246 1.00 10.78 1159 LEU A N 1
ATOM 1215 C CA . LEU A 1 159 ? 41.525 -16.638 36.947 1.00 10.54 1159 LEU A CA 1
ATOM 1216 C C . LEU A 1 159 ? 42.265 -15.789 35.905 1.00 11.25 1159 LEU A C 1
ATOM 1217 O O . LEU A 1 159 ? 42.359 -14.584 36.096 1.00 13.77 1159 LEU A O 1
ATOM 1222 N N . VAL A 1 160 ? 42.741 -16.419 34.860 1.00 11.29 1160 VAL A N 1
ATOM 1223 C CA . VAL A 1 160 ? 43.501 -15.746 33.821 1.00 11.39 1160 VAL A CA 1
ATOM 1224 C C . VAL A 1 160 ? 42.850 -15.985 32.476 1.00 10.33 1160 VAL A C 1
ATOM 1225 O O . VAL A 1 160 ? 42.469 -17.112 32.195 1.00 10.92 1160 VAL A O 1
ATOM 1229 N N . THR A 1 161 ? 42.760 -14.946 31.652 1.00 11.43 1161 THR A N 1
ATOM 1230 C CA . THR A 1 161 ? 42.227 -15.105 30.286 1.00 11.55 1161 THR A CA 1
ATOM 1231 C C . THR A 1 161 ? 42.624 -13.896 29.455 1.00 13.89 1161 THR A C 1
ATOM 1232 O O . THR A 1 161 ? 43.264 -12.996 30.036 1.00 16.17 1161 THR A O 1
ATOM 1236 N N . GLU A 1 162 ? 42.311 -13.770 28.188 1.00 13.28 1162 GLU A N 1
ATOM 1237 C CA . GLU A 1 162 ? 42.540 -12.686 27.283 1.00 12.32 1162 GLU A CA 1
ATOM 1238 C C . GLU A 1 162 ? 41.269 -12.378 26.496 1.00 11.72 1162 GLU A C 1
ATOM 1239 O O . GLU A 1 162 ? 40.404 -13.211 26.351 1.00 14.51 1162 GLU A O 1
ATOM 1245 N N . LEU A 1 163 ? 41.230 -11.151 25.958 1.00 12.32 1163 LEU A N 1
ATOM 1246 C CA . LEU A 1 163 ? 40.072 -10.673 25.200 1.00 12.49 1163 LEU A CA 1
ATOM 1247 C C . LEU A 1 163 ? 40.031 -11.190 23.775 1.00 13.77 1163 LEU A C 1
ATOM 1248 O O . LEU A 1 163 ? 38.947 -11.195 23.166 1.00 16.68 1163 LEU A O 1
ATOM 1253 N N . GLY A 1 164 ? 41.162 -11.655 23.279 1.00 14.41 1164 GLY A N 1
ATOM 1254 C CA . GLY A 1 164 ? 41.172 -12.296 21.969 1.00 17.66 1164 GLY A CA 1
ATOM 1255 C C . GLY A 1 164 ? 41.527 -11.304 20.865 1.00 15.15 1164 GLY A C 1
ATOM 1256 O O . GLY A 1 164 ? 41.432 -10.091 21.032 1.00 14.06 1164 GLY A O 1
ATOM 1257 N N . SER A 1 165 ? 41.939 -11.867 19.736 1.00 16.20 1165 SER A N 1
ATOM 1258 C CA . SER A 1 165 ? 42.250 -11.032 18.588 1.00 15.32 1165 SER A CA 1
ATOM 1259 C C . SER A 1 165 ? 41.030 -10.672 17.754 1.00 12.81 1165 SER A C 1
ATOM 1260 O O . SER A 1 165 ? 41.092 -9.729 16.949 1.00 14.95 1165 SER A O 1
ATOM 1263 N N . SER A 1 166 ? 39.891 -11.342 17.879 1.00 13.77 1166 SER A N 1
ATOM 1264 C CA . SER A 1 166 ? 38.710 -10.953 17.099 1.00 12.53 1166 SER A CA 1
ATOM 1265 C C . SER A 1 166 ? 38.235 -9.545 17.422 1.00 13.07 1166 SER A C 1
ATOM 1266 O O . SER A 1 166 ? 38.251 -9.150 18.578 1.00 12.88 1166 SER A O 1
ATOM 1269 N N . ARG A 1 167 ? 37.792 -8.835 16.395 1.00 13.17 1167 ARG A N 1
ATOM 1270 C CA . ARG A 1 167 ? 37.116 -7.548 16.591 1.00 13.62 1167 ARG A CA 1
ATOM 1271 C C . ARG A 1 167 ? 35.704 -7.681 16.028 1.00 14.16 1167 ARG A C 1
ATOM 1272 O O . ARG A 1 167 ? 35.081 -6.642 15.774 1.00 18.95 1167 ARG A O 1
ATOM 1280 N N . THR A 1 168 ? 35.210 -8.916 15.828 1.00 13.43 1168 THR A N 1
ATOM 1281 C CA . THR A 1 168 ? 33.815 -9.062 15.381 1.00 16.37 1168 THR A CA 1
ATOM 1282 C C . THR A 1 168 ? 32.849 -8.853 16.548 1.00 15.07 1168 THR A C 1
ATOM 1283 O O . THR A 1 168 ? 33.012 -9.538 17.580 1.00 13.25 1168 THR A O 1
ATOM 1287 N N . PRO A 1 169 ? 31.908 -7.933 16.489 1.00 19.11 1169 PRO A N 1
ATOM 1288 C CA . PRO A 1 169 ? 31.074 -7.619 17.649 1.00 18.91 1169 PRO A CA 1
ATOM 1289 C C . PRO A 1 169 ? 30.409 -8.796 18.345 1.00 20.16 1169 PRO A C 1
ATOM 1290 O O . PRO A 1 169 ? 30.392 -8.789 19.593 1.00 17.86 1169 PRO A O 1
ATOM 1294 N N . GLU A 1 170 ? 29.899 -9.741 17.580 1.00 19.63 1170 GLU A N 1
ATOM 1295 C CA . GLU A 1 170 ? 29.209 -10.892 18.131 1.00 19.37 1170 GLU A CA 1
ATOM 1296 C C . GLU A 1 170 ? 30.162 -11.770 18.933 1.00 20.79 1170 GLU A C 1
ATOM 1297 O O . GLU A 1 170 ? 29.799 -12.388 19.931 1.00 20.15 1170 GLU A O 1
ATOM 1303 N N . THR A 1 171 ? 31.407 -11.852 18.478 1.00 16.08 1171 THR A N 1
ATOM 1304 C CA . THR A 1 171 ? 32.436 -12.628 19.193 1.00 15.02 1171 THR A CA 1
ATOM 1305 C C . THR A 1 171 ? 32.864 -11.952 20.480 1.00 14.02 1171 THR A C 1
ATOM 1306 O O . THR A 1 171 ? 32.889 -12.592 21.545 1.00 15.31 1171 THR A O 1
ATOM 1310 N N . VAL A 1 172 ? 33.209 -10.693 20.423 1.00 13.54 1172 VAL A N 1
ATOM 1311 C CA . VAL A 1 172 ? 33.583 -9.887 21.570 1.00 12.52 1172 VAL A CA 1
ATOM 1312 C C . VAL A 1 172 ? 32.475 -9.888 22.613 1.00 12.89 1172 VAL A C 1
ATOM 1313 O O . VAL A 1 172 ? 32.776 -10.031 23.812 1.00 13.51 1172 VAL A O 1
ATOM 1317 N N . ARG A 1 173 ? 31.216 -9.784 22.194 1.00 13.13 1173 ARG A N 1
ATOM 1318 C CA . ARG A 1 173 ? 30.105 -9.859 23.134 1.00 14.18 1173 ARG A CA 1
ATOM 1319 C C . ARG A 1 173 ? 30.100 -11.170 23.915 1.00 15.34 1173 ARG A C 1
ATOM 1320 O O . ARG A 1 173 ? 29.900 -11.105 25.124 1.00 13.71 1173 ARG A O 1
ATOM 1328 N N . ILE A 1 174 ? 30.303 -12.348 23.330 1.00 14.32 1174 ILE A N 1
ATOM 1329 C CA . ILE A 1 174 ? 30.347 -13.577 24.105 1.00 14.71 1174 ILE A CA 1
ATOM 1330 C C . ILE A 1 174 ? 31.563 -13.622 25.009 1.00 13.09 1174 ILE A C 1
ATOM 1331 O O . ILE A 1 174 ? 31.470 -14.073 26.158 1.00 13.24 1174 ILE A O 1
ATOM 1336 N N . ILE A 1 175 ? 32.730 -13.182 24.523 1.00 12.50 1175 ILE A N 1
ATOM 1337 C CA . ILE A 1 175 ? 33.905 -13.234 25.394 1.00 12.56 1175 ILE A CA 1
ATOM 1338 C C . ILE A 1 175 ? 33.678 -12.395 26.640 1.00 11.98 1175 ILE A C 1
ATOM 1339 O O . ILE A 1 175 ? 33.997 -12.799 27.779 1.00 12.39 1175 ILE A O 1
ATOM 1344 N N . LEU A 1 176 ? 33.107 -11.202 26.474 1.00 11.64 1176 LEU A N 1
ATOM 1345 C CA . LEU A 1 176 ? 32.827 -10.329 27.626 1.00 13.12 1176 LEU A CA 1
ATOM 1346 C C . LEU A 1 176 ? 31.713 -10.900 28.488 1.00 12.90 1176 LEU A C 1
ATOM 1347 O O . LEU A 1 176 ? 31.799 -10.734 29.712 1.00 14.07 1176 LEU A O 1
ATOM 1352 N N . SER A 1 177 ? 30.709 -11.533 27.900 1.00 12.80 1177 SER A N 1
ATOM 1353 C CA . SER A 1 177 ? 29.660 -12.174 28.701 1.00 14.28 1177 SER A CA 1
ATOM 1354 C C . SER A 1 177 ? 30.219 -13.279 29.563 1.00 13.09 1177 SER A C 1
ATOM 1355 O O . SER A 1 177 ? 29.795 -13.483 30.705 1.00 13.63 1177 SER A O 1
ATOM 1358 N N . ASN A 1 178 ? 31.180 -14.038 29.047 1.00 12.36 1178 ASN A N 1
ATOM 1359 C CA . ASN A 1 178 ? 31.812 -15.108 29.830 1.00 11.81 1178 ASN A CA 1
ATOM 1360 C C . ASN A 1 178 ? 32.535 -14.512 31.028 1.00 13.21 1178 ASN A C 1
ATOM 1361 O O . ASN A 1 178 ? 32.497 -14.996 32.154 1.00 14.51 1178 ASN A O 1
ATOM 1366 N N . ILE A 1 179 ? 33.248 -13.400 30.787 1.00 13.10 1179 ILE A N 1
ATOM 1367 C CA . ILE A 1 179 ? 33.941 -12.731 31.890 1.00 12.92 1179 ILE A CA 1
ATOM 1368 C C . ILE A 1 179 ? 32.935 -12.248 32.915 1.00 13.94 1179 ILE A C 1
ATOM 1369 O O . ILE A 1 179 ? 33.119 -12.417 34.124 1.00 14.99 1179 ILE A O 1
ATOM 1374 N N . GLU A 1 180 ? 31.841 -11.632 32.478 1.00 15.36 1180 GLU A N 1
ATOM 1375 C CA . GLU A 1 180 ? 30.832 -11.149 33.411 1.00 15.13 1180 GLU A CA 1
ATOM 1376 C C . GLU A 1 180 ? 30.299 -12.285 34.280 1.00 14.75 1180 GLU A C 1
ATOM 1377 O O . GLU A 1 180 ? 30.180 -12.158 35.498 1.00 15.86 1180 GLU A O 1
ATOM 1383 N N . ARG A 1 181 ? 30.009 -13.425 33.658 1.00 14.09 1181 ARG A N 1
ATOM 1384 C CA . ARG A 1 181 ? 29.456 -14.571 34.372 1.00 14.17 1181 ARG A CA 1
ATOM 1385 C C . ARG A 1 181 ? 30.417 -14.999 35.482 1.00 15.28 1181 ARG A C 1
ATOM 1386 O O . ARG A 1 181 ? 30.052 -15.245 36.641 1.00 16.49 1181 ARG A O 1
ATOM 1394 N N . LEU A 1 182 ? 31.702 -15.131 35.125 1.00 13.55 1182 LEU A N 1
ATOM 1395 C CA . LEU A 1 182 ? 32.686 -15.610 36.085 1.00 13.02 1182 LEU A CA 1
ATOM 1396 C C . LEU A 1 182 ? 32.901 -14.575 37.170 1.00 14.08 1182 LEU A C 1
ATOM 1397 O O . LEU A 1 182 ? 32.955 -14.852 38.369 1.00 14.78 1182 LEU A O 1
ATOM 1402 N N . LEU A 1 183 ? 33.035 -13.301 36.761 1.00 15.29 1183 LEU A N 1
ATOM 1403 C CA . LEU A 1 183 ? 33.365 -12.245 37.684 1.00 16.11 1183 LEU A CA 1
ATOM 1404 C C . LEU A 1 183 ? 32.336 -12.177 38.808 1.00 18.36 1183 LEU A C 1
ATOM 1405 O O . LEU A 1 183 ? 32.754 -11.999 39.969 1.00 17.58 1183 LEU A O 1
ATOM 1410 N N . CYS A 1 184 ? 31.077 -12.357 38.423 1.00 16.64 1184 CYS A N 1
ATOM 1411 C CA . CYS A 1 184 ? 29.976 -12.220 39.368 1.00 23.09 1184 CYS A CA 1
ATOM 1412 C C . CYS A 1 184 ? 29.648 -13.518 40.090 1.00 22.46 1184 CYS A C 1
ATOM 1413 O O . CYS A 1 184 ? 28.668 -13.550 40.858 1.00 22.81 1184 CYS A O 1
ATOM 1416 N N . LEU A 1 185 ? 30.393 -14.619 39.976 1.00 18.83 1185 LEU A N 1
ATOM 1417 C CA . LEU A 1 185 ? 30.062 -15.809 40.798 1.00 17.41 1185 LEU A CA 1
ATOM 1418 C C . LEU A 1 185 ? 29.994 -15.554 42.288 1.00 17.92 1185 LEU A C 1
ATOM 1419 O O . LEU A 1 185 ? 29.108 -16.146 42.955 1.00 21.86 1185 LEU A O 1
ATOM 1424 N N . PRO A 1 186 ? 30.794 -14.743 42.949 1.00 16.22 1186 PRO A N 1
ATOM 1425 C CA . PRO A 1 186 ? 31.926 -13.980 42.464 1.00 15.86 1186 PRO A CA 1
ATOM 1426 C C . PRO A 1 186 ? 33.253 -14.724 42.559 1.00 17.31 1186 PRO A C 1
ATOM 1427 O O . PRO A 1 186 ? 33.386 -15.763 43.195 1.00 20.75 1186 PRO A O 1
ATOM 1431 N N . ILE A 1 187 ? 34.271 -14.179 41.887 1.00 13.38 1187 ILE A N 1
ATOM 1432 C CA . ILE A 1 187 ? 35.642 -14.600 41.985 1.00 11.61 1187 ILE A CA 1
ATOM 1433 C C . ILE A 1 187 ? 36.516 -13.437 42.470 1.00 12.73 1187 ILE A C 1
ATOM 1434 O O . ILE A 1 187 ? 36.055 -12.294 42.480 1.00 13.18 1187 ILE A O 1
ATOM 1439 N N . HIS A 1 188 ? 37.758 -13.719 42.866 1.00 11.83 1188 HIS A N 1
ATOM 1440 C CA . HIS A 1 188 ? 38.645 -12.661 43.317 1.00 12.52 1188 HIS A CA 1
ATOM 1441 C C . HIS A 1 188 ? 39.029 -11.696 42.209 1.00 11.21 1188 HIS A C 1
ATOM 1442 O O . HIS A 1 188 ? 39.182 -10.493 42.410 1.00 12.70 1188 HIS A O 1
ATOM 1449 N N . GLY A 1 189 ? 39.179 -12.218 40.985 1.00 11.69 1189 GLY A N 1
ATOM 1450 C CA . GLY A 1 189 ? 39.542 -11.335 39.888 1.00 10.40 1189 GLY A CA 1
ATOM 1451 C C . GLY A 1 189 ? 39.937 -12.132 38.639 1.00 11.40 1189 GLY A C 1
ATOM 1452 O O . GLY A 1 189 ? 40.039 -13.346 38.690 1.00 10.14 1189 GLY A O 1
ATOM 1453 N N . ILE A 1 190 ? 40.136 -11.369 37.554 1.00 12.03 1190 ILE A N 1
ATOM 1454 C CA . ILE A 1 190 ? 40.660 -11.874 36.300 1.00 11.16 1190 ILE A CA 1
ATOM 1455 C C . ILE A 1 190 ? 41.964 -11.126 36.006 1.00 10.21 1190 ILE A C 1
ATOM 1456 O O . ILE A 1 190 ? 42.068 -9.907 36.210 1.00 12.56 1190 ILE A O 1
ATOM 1461 N N . ARG A 1 191 ? 42.938 -11.860 35.515 1.00 10.43 1191 ARG A N 1
ATOM 1462 C CA . ARG A 1 191 ? 44.230 -11.362 35.109 1.00 10.54 1191 ARG A CA 1
ATOM 1463 C C . ARG A 1 191 ? 44.621 -11.891 33.726 1.00 12.35 1191 ARG A C 1
ATOM 1464 O O . ARG A 1 191 ? 43.939 -12.719 33.149 1.00 12.88 1191 ARG A O 1
ATOM 1472 N N . GLY A 1 192 ? 45.776 -11.413 33.237 1.00 13.70 1192 GLY A N 1
ATOM 1473 C CA . GLY A 1 192 ? 46.321 -11.822 31.946 1.00 18.64 1192 GLY A CA 1
ATOM 1474 C C . GLY A 1 192 ? 47.609 -11.017 31.767 1.00 19.43 1192 GLY A C 1
ATOM 1475 O O . GLY A 1 192 ? 47.735 -9.930 32.357 1.00 21.42 1192 GLY A O 1
ATOM 1476 N N . VAL A 1 193 ? 48.536 -11.545 30.984 1.00 15.41 1193 VAL A N 1
ATOM 1477 C CA . VAL A 1 193 ? 49.728 -10.780 30.658 1.00 12.97 1193 VAL A CA 1
ATOM 1478 C C . VAL A 1 193 ? 49.834 -10.653 29.116 1.00 13.47 1193 VAL A C 1
ATOM 1479 O O . VAL A 1 193 ? 50.836 -10.106 28.652 1.00 15.07 1193 VAL A O 1
ATOM 1483 N N . GLY A 1 194 ? 48.864 -11.105 28.343 1.00 13.49 1194 GLY A N 1
ATOM 1484 C CA . GLY A 1 194 ? 48.835 -10.885 26.901 1.00 12.32 1194 GLY A CA 1
ATOM 1485 C C . GLY A 1 194 ? 49.488 -11.962 26.061 1.00 11.63 1194 GLY A C 1
ATOM 1486 O O . GLY A 1 194 ? 49.763 -11.764 24.893 1.00 13.20 1194 GLY A O 1
ATOM 1487 N N . THR A 1 195 ? 49.718 -13.131 26.657 1.00 11.75 1195 THR A N 1
ATOM 1488 C CA . THR A 1 195 ? 50.225 -14.299 25.941 1.00 11.40 1195 THR A CA 1
ATOM 1489 C C . THR A 1 195 ? 49.726 -15.575 26.638 1.00 12.01 1195 THR A C 1
ATOM 1490 O O . THR A 1 195 ? 49.808 -15.661 27.857 1.00 12.68 1195 THR A O 1
ATOM 1494 N N . ALA A 1 196 ? 49.253 -16.515 25.855 1.00 11.79 1196 ALA A N 1
ATOM 1495 C CA . ALA A 1 196 ? 48.683 -17.766 26.306 1.00 11.67 1196 ALA A CA 1
ATOM 1496 C C . ALA A 1 196 ? 49.736 -18.558 27.057 1.00 11.01 1196 ALA A C 1
ATOM 1497 O O . ALA A 1 196 ? 49.536 -19.082 28.144 1.00 10.77 1196 ALA A O 1
ATOM 1499 N N . ALA A 1 197 ? 50.919 -18.622 26.443 1.00 10.66 1197 ALA A N 1
ATOM 1500 C CA . ALA A 1 197 ? 51.971 -19.467 26.999 1.00 10.59 1197 ALA A CA 1
ATOM 1501 C C . ALA A 1 197 ? 52.418 -18.951 28.357 1.00 10.18 1197 ALA A C 1
ATOM 1502 O O . ALA A 1 197 ? 52.592 -19.748 29.309 1.00 10.34 1197 ALA A O 1
ATOM 1504 N N . LEU A 1 198 ? 52.607 -17.653 28.514 1.00 9.47 1198 LEU A N 1
ATOM 1505 C CA . LEU A 1 198 ? 52.974 -17.124 29.845 1.00 9.43 1198 LEU A CA 1
ATOM 1506 C C . LEU A 1 198 ? 51.836 -17.094 30.834 1.00 9.54 1198 LEU A C 1
ATOM 1507 O O . LEU A 1 198 ? 52.093 -17.241 32.039 1.00 10.33 1198 LEU A O 1
ATOM 1512 N N . ASN A 1 199 ? 50.616 -16.907 30.364 1.00 10.20 1199 ASN A N 1
ATOM 1513 C CA . ASN A 1 199 ? 49.480 -17.048 31.267 1.00 9.86 1199 ASN A CA 1
ATOM 1514 C C . ASN A 1 199 ? 49.455 -18.449 31.851 1.00 10.46 1199 ASN A C 1
ATOM 1515 O O . ASN A 1 199 ? 49.181 -18.614 33.066 1.00 10.98 1199 ASN A O 1
ATOM 1520 N N . MET A 1 200 ? 49.679 -19.479 31.043 1.00 11.43 1200 MET A N 1
ATOM 1521 C CA . MET A 1 200 ? 49.718 -20.858 31.526 1.00 9.86 1200 MET A CA 1
ATOM 1522 C C . MET A 1 200 ? 50.888 -21.101 32.462 1.00 9.98 1200 MET A C 1
ATOM 1523 O O . MET A 1 200 ? 50.792 -21.843 33.460 1.00 9.95 1200 MET A O 1
ATOM 1528 N N . CYS A 1 201 ? 52.059 -20.498 32.164 1.00 9.47 1201 CYS A N 1
ATOM 1529 C CA . CYS A 1 201 ? 53.206 -20.673 33.062 1.00 10.08 1201 CYS A CA 1
ATOM 1530 C C . CYS A 1 201 ? 52.938 -20.001 34.401 1.00 10.34 1201 CYS A C 1
ATOM 1531 O O . CYS A 1 201 ? 53.465 -20.453 35.440 1.00 12.16 1201 CYS A O 1
ATOM 1534 N N . LEU A 1 202 ? 52.162 -18.927 34.460 1.00 11.00 1202 LEU A N 1
ATOM 1535 C CA . LEU A 1 202 ? 51.792 -18.348 35.761 1.00 11.51 1202 LEU A CA 1
ATOM 1536 C C . LEU A 1 202 ? 50.949 -19.327 36.566 1.00 10.52 1202 LEU A C 1
ATOM 1537 O O . LEU A 1 202 ? 51.136 -19.471 37.795 1.00 10.66 1202 LEU A O 1
ATOM 1542 N N . VAL A 1 203 ? 50.017 -20.030 35.918 1.00 9.69 1203 VAL A N 1
ATOM 1543 C CA . VAL A 1 203 ? 49.276 -21.073 36.654 1.00 9.40 1203 VAL A CA 1
ATOM 1544 C C . VAL A 1 203 ? 50.213 -22.187 37.103 1.00 10.43 1203 VAL A C 1
ATOM 1545 O O . VAL A 1 203 ? 50.177 -22.662 38.228 1.00 9.23 1203 VAL A O 1
ATOM 1549 N N . ALA A 1 204 ? 51.154 -22.621 36.253 1.00 9.52 1204 ALA A N 1
ATOM 1550 C CA . ALA A 1 204 ? 52.140 -23.634 36.602 1.00 8.96 1204 ALA A CA 1
ATOM 1551 C C . ALA A 1 204 ? 52.916 -23.287 37.864 1.00 10.31 1204 ALA A C 1
ATOM 1552 O O . ALA A 1 204 ? 53.234 -24.148 38.692 1.00 9.77 1204 ALA A O 1
ATOM 1554 N N . ALA A 1 205 ? 53.279 -22.022 37.978 1.00 10.02 1205 ALA A N 1
ATOM 1555 C CA . ALA A 1 205 ? 54.081 -21.549 39.079 1.00 9.40 1205 ALA A CA 1
ATOM 1556 C C . ALA A 1 205 ? 53.274 -21.281 40.353 1.00 10.80 1205 ALA A C 1
ATOM 1557 O O . ALA A 1 205 ? 53.919 -20.960 41.379 1.00 14.23 1205 ALA A O 1
ATOM 1559 N N . GLY A 1 206 ? 51.971 -21.388 40.290 1.00 11.18 1206 GLY A N 1
ATOM 1560 C CA . GLY A 1 206 ? 51.079 -21.149 41.426 1.00 9.87 1206 GLY A CA 1
ATOM 1561 C C . GLY A 1 206 ? 50.712 -19.685 41.636 1.00 13.56 1206 GLY A C 1
ATOM 1562 O O . GLY A 1 206 ? 50.209 -19.274 42.686 1.00 17.10 1206 GLY A O 1
ATOM 1563 N N . ALA A 1 207 ? 50.903 -18.826 40.646 1.00 11.63 1207 ALA A N 1
ATOM 1564 C CA . ALA A 1 207 ? 50.617 -17.391 40.712 1.00 10.32 1207 ALA A CA 1
ATOM 1565 C C . ALA A 1 207 ? 49.171 -17.034 40.396 1.00 10.95 1207 ALA A C 1
ATOM 1566 O O . ALA A 1 207 ? 48.730 -15.912 40.676 1.00 13.32 1207 ALA A O 1
ATOM 1568 N N . ALA A 1 208 ? 48.425 -17.957 39.822 1.00 10.11 1208 ALA A N 1
ATOM 1569 C CA . ALA A 1 208 ? 47.001 -17.884 39.563 1.00 9.99 1208 ALA A CA 1
ATOM 1570 C C . ALA A 1 208 ? 46.413 -19.299 39.607 1.00 10.08 1208 ALA A C 1
ATOM 1571 O O . ALA A 1 208 ? 47.150 -20.277 39.511 1.00 11.30 1208 ALA A O 1
ATOM 1573 N N . ASP A 1 209 ? 45.107 -19.369 39.771 1.00 8.66 1209 ASP A N 1
ATOM 1574 C CA . ASP A 1 209 ? 44.490 -20.685 39.996 1.00 8.54 1209 ASP A CA 1
ATOM 1575 C C . ASP A 1 209 ? 44.142 -21.405 38.706 1.00 8.24 1209 ASP A C 1
ATOM 1576 O O . ASP A 1 209 ? 44.165 -22.639 38.722 1.00 9.71 1209 ASP A O 1
ATOM 1581 N N . ALA A 1 210 ? 43.796 -20.696 37.639 1.00 8.30 1210 ALA A N 1
ATOM 1582 C CA . ALA A 1 210 ? 43.430 -21.363 36.379 1.00 8.89 1210 ALA A CA 1
ATOM 1583 C C . ALA A 1 210 ? 43.404 -20.331 35.247 1.00 9.26 1210 ALA A C 1
ATOM 1584 O O . ALA A 1 210 ? 43.193 -19.160 35.492 1.00 10.76 1210 ALA A O 1
ATOM 1586 N N . TYR A 1 211 ? 43.586 -20.841 34.037 1.00 10.45 1211 TYR A N 1
ATOM 1587 C CA . TYR A 1 211 ? 43.539 -20.152 32.761 1.00 9.81 1211 TYR A CA 1
ATOM 1588 C C . TYR A 1 211 ? 42.517 -20.789 31.843 1.00 9.92 1211 TYR A C 1
ATOM 1589 O O . TYR A 1 211 ? 42.371 -21.986 31.855 1.00 9.16 1211 TYR A O 1
ATOM 1598 N N . TYR A 1 212 ? 41.806 -19.973 31.067 1.00 9.05 1212 TYR A N 1
ATOM 1599 C CA . TYR A 1 212 ? 40.926 -20.473 30.037 1.00 9.53 1212 TYR A CA 1
ATOM 1600 C C . TYR A 1 212 ? 40.943 -19.517 28.831 1.00 9.61 1212 TYR A C 1
ATOM 1601 O O . TYR A 1 212 ? 41.095 -18.303 29.016 1.00 9.97 1212 TYR A O 1
ATOM 1610 N N . GLU A 1 213 ? 40.714 -20.086 27.652 1.00 10.64 1213 GLU A N 1
ATOM 1611 C CA . GLU A 1 213 ? 40.575 -19.303 26.448 1.00 10.17 1213 GLU A CA 1
ATOM 1612 C C . GLU A 1 213 ? 40.010 -20.167 25.320 1.00 10.62 1213 GLU A C 1
ATOM 1613 O O . GLU A 1 213 ? 40.268 -21.348 25.251 1.00 11.40 1213 GLU A O 1
ATOM 1619 N N . MET A 1 214 ? 39.247 -19.491 24.465 1.00 10.53 1214 MET A N 1
ATOM 1620 C CA . MET A 1 214 ? 38.769 -20.022 23.211 1.00 10.43 1214 MET A CA 1
ATOM 1621 C C . MET A 1 214 ? 39.230 -19.086 22.081 1.00 13.02 1214 MET A C 1
ATOM 1622 O O . MET A 1 214 ? 39.031 -17.877 22.188 1.00 16.95 1214 MET A O 1
ATOM 1627 N N . GLY A 1 215 ? 39.849 -19.639 21.053 1.00 14.53 1215 GLY A N 1
ATOM 1628 C CA . GLY A 1 215 ? 40.423 -18.833 19.988 1.00 15.31 1215 GLY A CA 1
ATOM 1629 C C . GLY A 1 215 ? 41.910 -19.043 19.801 1.00 15.90 1215 GLY A C 1
ATOM 1630 O O . GLY A 1 215 ? 42.524 -18.612 18.809 1.00 16.82 1215 GLY A O 1
ATOM 1631 N N . ILE A 1 216 ? 42.558 -19.712 20.743 1.00 14.82 1216 ILE A N 1
ATOM 1632 C CA . ILE A 1 216 ? 43.979 -20.047 20.711 1.00 13.33 1216 ILE A CA 1
ATOM 1633 C C . ILE A 1 216 ? 44.167 -21.161 19.675 1.00 13.42 1216 ILE A C 1
ATOM 1634 O O . ILE A 1 216 ? 43.162 -21.680 19.175 1.00 13.98 1216 ILE A O 1
ATOM 1639 N N . HIS A 1 217 ? 45.428 -21.475 19.409 1.00 12.96 1217 HIS A N 1
ATOM 1640 C CA . HIS A 1 217 ? 45.852 -22.518 18.511 1.00 13.72 1217 HIS A CA 1
ATOM 1641 C C . HIS A 1 217 ? 46.842 -23.485 19.189 1.00 12.81 1217 HIS A C 1
ATOM 1642 O O . HIS A 1 217 ? 47.349 -23.177 20.276 1.00 12.50 1217 HIS A O 1
ATOM 1649 N N . CYS A 1 218 ? 47.111 -24.634 18.542 1.00 11.40 1218 CYS A N 1
ATOM 1650 C CA . CYS A 1 218 ? 47.945 -25.635 19.173 1.00 11.69 1218 CYS A CA 1
ATOM 1651 C C . CYS A 1 218 ? 49.290 -25.053 19.573 1.00 11.51 1218 CYS A C 1
ATOM 1652 O O . CYS A 1 218 ? 49.828 -25.377 20.632 1.00 12.19 1218 CYS A O 1
ATOM 1655 N N . TRP A 1 219 ? 49.884 -24.181 18.744 1.00 11.41 1219 TRP A N 1
ATOM 1656 C CA . TRP A 1 219 ? 51.178 -23.609 19.088 1.00 10.02 1219 TRP A CA 1
ATOM 1657 C C . TRP A 1 219 ? 51.149 -22.661 20.264 1.00 10.03 1219 TRP A C 1
ATOM 1658 O O . TRP A 1 219 ? 52.210 -22.431 20.854 1.00 11.18 1219 TRP A O 1
ATOM 1669 N N . ASP A 1 220 ? 50.012 -22.113 20.617 1.00 10.78 1220 ASP A N 1
ATOM 1670 C CA . ASP A 1 220 ? 49.916 -21.237 21.784 1.00 11.21 1220 ASP A CA 1
ATOM 1671 C C . ASP A 1 220 ? 50.079 -22.005 23.083 1.00 11.93 1220 ASP A C 1
ATOM 1672 O O . ASP A 1 220 ? 50.520 -21.468 24.108 1.00 14.33 1220 ASP A O 1
ATOM 1677 N N . VAL A 1 221 ? 49.656 -23.266 23.034 1.00 11.45 1221 VAL A N 1
ATOM 1678 C CA . VAL A 1 221 ? 49.527 -24.008 24.283 1.00 12.23 1221 VAL A CA 1
ATOM 1679 C C . VAL A 1 221 ? 50.371 -25.263 24.355 1.00 12.61 1221 VAL A C 1
ATOM 1680 O O . VAL A 1 221 ? 50.485 -25.848 25.455 1.00 12.15 1221 VAL A O 1
ATOM 1684 N N . ALA A 1 222 ? 50.987 -25.745 23.310 1.00 11.02 1222 ALA A N 1
ATOM 1685 C CA . ALA A 1 222 ? 51.676 -27.046 23.377 1.00 10.50 1222 ALA A CA 1
ATOM 1686 C C . ALA A 1 222 ? 52.885 -27.038 24.284 1.00 10.48 1222 ALA A C 1
ATOM 1687 O O . ALA A 1 222 ? 53.198 -27.977 25.010 1.00 14.57 1222 ALA A O 1
ATOM 1689 N N . GLY A 1 223 ? 53.675 -25.964 24.255 1.00 11.68 1223 GLY A N 1
ATOM 1690 C CA . GLY A 1 223 ? 54.831 -25.893 25.118 1.00 11.58 1223 GLY A CA 1
ATOM 1691 C C . GLY A 1 223 ? 54.444 -25.698 26.583 1.00 11.20 1223 GLY A C 1
ATOM 1692 O O . GLY A 1 223 ? 55.032 -26.399 27.427 1.00 12.85 1223 GLY A O 1
ATOM 1693 N N . ALA A 1 224 ? 53.483 -24.845 26.880 1.00 10.22 1224 ALA A N 1
ATOM 1694 C CA . ALA A 1 224 ? 53.122 -24.656 28.279 1.00 9.09 1224 ALA A CA 1
ATOM 1695 C C . ALA A 1 224 ? 52.250 -25.764 28.880 1.00 9.51 1224 ALA A C 1
ATOM 1696 O O . ALA A 1 224 ? 52.223 -25.917 30.097 1.00 10.49 1224 ALA A O 1
ATOM 1698 N N . GLY A 1 225 ? 51.501 -26.506 28.113 1.00 9.80 1225 GLY A N 1
ATOM 1699 C CA . GLY A 1 225 ? 50.601 -27.510 28.597 1.00 9.48 1225 GLY A CA 1
ATOM 1700 C C . GLY A 1 225 ? 51.284 -28.504 29.504 1.00 9.94 1225 GLY A C 1
ATOM 1701 O O . GLY A 1 225 ? 50.820 -28.758 30.622 1.00 11.79 1225 GLY A O 1
ATOM 1702 N N . ILE A 1 226 ? 52.392 -29.060 29.063 1.00 10.90 1226 ILE A N 1
ATOM 1703 C CA . ILE A 1 226 ? 53.148 -30.049 29.843 1.00 9.39 1226 ILE A CA 1
ATOM 1704 C C . ILE A 1 226 ? 53.807 -29.409 31.049 1.00 9.70 1226 ILE A C 1
ATOM 1705 O O . ILE A 1 226 ? 54.057 -30.130 32.023 1.00 10.28 1226 ILE A O 1
ATOM 1710 N N . ILE A 1 227 ? 54.068 -28.117 31.011 1.00 10.46 1227 ILE A N 1
ATOM 1711 C CA . ILE A 1 227 ? 54.625 -27.423 32.176 1.00 9.63 1227 ILE A CA 1
ATOM 1712 C C . ILE A 1 227 ? 53.537 -27.377 33.249 1.00 9.80 1227 ILE A C 1
ATOM 1713 O O . ILE A 1 227 ? 53.812 -27.668 34.406 1.00 10.40 1227 ILE A O 1
ATOM 1718 N N . VAL A 1 228 ? 52.312 -27.027 32.883 1.00 9.10 1228 VAL A N 1
ATOM 1719 C CA . VAL A 1 228 ? 51.190 -27.001 33.813 1.00 9.26 1228 VAL A CA 1
ATOM 1720 C C . VAL A 1 228 ? 50.981 -28.387 34.416 1.00 9.93 1228 VAL A C 1
ATOM 1721 O O . VAL A 1 228 ? 50.877 -28.514 35.660 1.00 10.37 1228 VAL A O 1
ATOM 1725 N N . THR A 1 229 ? 50.921 -29.445 33.627 1.00 10.33 1229 THR A N 1
ATOM 1726 C CA . THR A 1 229 ? 50.640 -30.778 34.209 1.00 9.79 1229 THR A CA 1
ATOM 1727 C C . THR A 1 229 ? 51.814 -31.308 35.048 1.00 11.11 1229 THR A C 1
ATOM 1728 O O . THR A 1 229 ? 51.616 -31.940 36.093 1.00 10.80 1229 THR A O 1
ATOM 1732 N N . GLU A 1 230 ? 53.072 -31.062 34.682 1.00 9.02 1230 GLU A N 1
ATOM 1733 C CA . GLU A 1 230 ? 54.184 -31.496 35.505 1.00 9.22 1230 GLU A CA 1
ATOM 1734 C C . GLU A 1 230 ? 54.317 -30.650 36.765 1.00 8.17 1230 GLU A C 1
ATOM 1735 O O . GLU A 1 230 ? 55.013 -31.098 37.672 1.00 11.10 1230 GLU A O 1
ATOM 1741 N N . ALA A 1 231 ? 53.690 -29.489 36.819 1.00 8.80 1231 ALA A N 1
ATOM 1742 C CA . ALA A 1 231 ? 53.613 -28.699 38.048 1.00 9.76 1231 ALA A CA 1
ATOM 1743 C C . ALA A 1 231 ? 52.457 -29.140 38.943 1.00 9.16 1231 ALA A C 1
ATOM 1744 O O . ALA A 1 231 ? 52.207 -28.614 40.027 1.00 10.59 1231 ALA A O 1
ATOM 1746 N N . GLY A 1 232 ? 51.737 -30.166 38.497 1.00 9.02 1232 GLY A N 1
ATOM 1747 C CA . GLY A 1 232 ? 50.614 -30.699 39.201 1.00 10.53 1232 GLY A CA 1
ATOM 1748 C C . GLY A 1 232 ? 49.235 -30.276 38.828 1.00 10.29 1232 GLY A C 1
ATOM 1749 O O . GLY A 1 232 ? 48.274 -30.641 39.508 1.00 11.81 1232 GLY A O 1
ATOM 1750 N N . GLY A 1 233 ? 49.058 -29.510 37.731 1.00 10.62 1233 GLY A N 1
ATOM 1751 C CA . GLY A 1 233 ? 47.752 -29.110 37.295 1.00 11.01 1233 GLY A CA 1
ATOM 1752 C C . GLY A 1 233 ? 47.171 -30.066 36.252 1.00 10.41 1233 GLY A C 1
ATOM 1753 O O . GLY A 1 233 ? 47.697 -31.152 35.990 1.00 12.06 1233 GLY A O 1
ATOM 1754 N N . VAL A 1 234 ? 46.082 -29.577 35.687 1.00 10.56 1234 VAL A N 1
ATOM 1755 C CA . VAL A 1 234 ? 45.317 -30.391 34.766 1.00 11.11 1234 VAL A CA 1
ATOM 1756 C C . VAL A 1 234 ? 44.875 -29.542 33.590 1.00 11.67 1234 VAL A C 1
ATOM 1757 O O . VAL A 1 234 ? 44.686 -28.327 33.688 1.00 13.22 1234 VAL A O 1
ATOM 1761 N N . LEU A 1 235 ? 44.681 -30.200 32.470 1.00 11.28 1235 LEU A N 1
ATOM 1762 C CA . LEU A 1 235 ? 44.120 -29.585 31.274 1.00 12.05 1235 LEU A CA 1
ATOM 1763 C C . LEU A 1 235 ? 42.764 -30.191 30.967 1.00 12.54 1235 LEU A C 1
ATOM 1764 O O . LEU A 1 235 ? 42.630 -31.424 31.097 1.00 15.71 1235 LEU A O 1
ATOM 1769 N N . LEU A 1 236 ? 41.800 -29.402 30.520 1.00 12.15 1236 LEU A N 1
ATOM 1770 C CA . LEU A 1 236 ? 40.461 -29.856 30.165 1.00 13.90 1236 LEU A CA 1
ATOM 1771 C C . LEU A 1 236 ? 39.951 -29.065 28.965 1.00 13.14 1236 LEU A C 1
ATOM 1772 O O . LEU A 1 236 ? 40.345 -27.897 28.799 1.00 13.91 1236 LEU A O 1
ATOM 1777 N N . ASP A 1 237 ? 39.077 -29.668 28.190 1.00 13.80 1237 ASP A N 1
ATOM 1778 C CA . ASP A 1 237 ? 38.310 -28.910 27.208 1.00 13.22 1237 ASP A CA 1
ATOM 1779 C C . ASP A 1 237 ? 37.216 -28.134 27.940 1.00 16.97 1237 ASP A C 1
ATOM 1780 O O . ASP A 1 237 ? 36.795 -28.493 29.032 1.00 16.83 1237 ASP A O 1
ATOM 1785 N N . VAL A 1 238 ? 36.757 -27.056 27.331 1.00 18.73 1238 VAL A N 1
ATOM 1786 C CA . VAL A 1 238 ? 35.699 -26.226 27.891 1.00 20.77 1238 VAL A CA 1
ATOM 1787 C C . VAL A 1 238 ? 34.372 -26.968 27.872 1.00 21.38 1238 VAL A C 1
ATOM 1788 O O . VAL A 1 238 ? 33.409 -26.514 28.512 1.00 23.93 1238 VAL A O 1
ATOM 1792 N N . THR A 1 239 ? 34.315 -28.074 27.151 1.00 22.05 1239 THR A N 1
ATOM 1793 C CA . THR A 1 239 ? 33.119 -28.923 27.206 1.00 24.76 1239 THR A CA 1
ATOM 1794 C C . THR A 1 239 ? 33.126 -29.863 28.412 1.00 26.41 1239 THR A C 1
ATOM 1795 O O . THR A 1 239 ? 32.094 -30.500 28.660 1.00 32.02 1239 THR A O 1
ATOM 1799 N N . GLY A 1 240 ? 34.231 -29.963 29.143 1.00 22.83 1240 GLY A N 1
ATOM 1800 C CA . GLY A 1 240 ? 34.339 -30.777 30.347 1.00 22.15 1240 GLY A CA 1
ATOM 1801 C C . GLY A 1 240 ? 35.040 -32.087 30.117 1.00 22.77 1240 GLY A C 1
ATOM 1802 O O . GLY A 1 240 ? 35.345 -32.944 30.933 1.00 27.84 1240 GLY A O 1
ATOM 1803 N N . GLY A 1 241 ? 35.361 -32.286 28.856 1.00 21.81 1241 GLY A N 1
ATOM 1804 C CA . GLY A 1 241 ? 35.906 -33.528 28.335 1.00 20.66 1241 GLY A CA 1
ATOM 1805 C C . GLY A 1 241 ? 37.403 -33.353 28.299 1.00 17.09 1241 GLY A C 1
ATOM 1806 O O . GLY A 1 241 ? 37.890 -32.295 28.669 1.00 18.14 1241 GLY A O 1
ATOM 1807 N N . PRO A 1 242 ? 38.094 -34.376 27.870 1.00 18.01 1242 PRO A N 1
ATOM 1808 C CA . PRO A 1 242 ? 39.540 -34.280 27.781 1.00 16.96 1242 PRO A CA 1
ATOM 1809 C C . PRO A 1 242 ? 40.022 -33.166 26.843 1.00 15.75 1242 PRO A C 1
ATOM 1810 O O . PRO A 1 242 ? 39.428 -32.860 25.803 1.00 16.42 1242 PRO A O 1
ATOM 1814 N N . PHE A 1 243 ? 41.150 -32.608 27.269 1.00 15.01 1243 PHE A N 1
ATOM 1815 C CA . PHE A 1 243 ? 41.840 -31.579 26.501 1.00 14.00 1243 PHE A CA 1
ATOM 1816 C C . PHE A 1 243 ? 42.218 -32.090 25.104 1.00 15.12 1243 PHE A C 1
ATOM 1817 O O . PHE A 1 243 ? 42.746 -33.172 24.990 1.00 18.73 1243 PHE A O 1
ATOM 1825 N N . ASP A 1 244 ? 41.946 -31.283 24.102 1.00 15.73 1244 ASP A N 1
ATOM 1826 C CA . ASP A 1 244 ? 42.141 -31.555 22.688 1.00 16.76 1244 ASP A CA 1
ATOM 1827 C C . ASP A 1 244 ? 42.972 -30.421 22.079 1.00 15.53 1244 ASP A C 1
ATOM 1828 O O . ASP A 1 244 ? 42.487 -29.319 21.867 1.00 16.32 1244 ASP A O 1
ATOM 1833 N N . LEU A 1 245 ? 44.237 -30.728 21.816 1.00 18.04 1245 LEU A N 1
ATOM 1834 C CA . LEU A 1 245 ? 45.210 -29.721 21.417 1.00 14.85 1245 LEU A CA 1
ATOM 1835 C C . LEU A 1 245 ? 44.861 -28.986 20.144 1.00 16.24 1245 LEU A C 1
ATOM 1836 O O . LEU A 1 245 ? 45.380 -27.888 19.947 1.00 16.49 1245 LEU A O 1
ATOM 1841 N N . MET A 1 246 ? 44.033 -29.577 19.297 1.00 17.37 1246 MET A N 1
ATOM 1842 C CA . MET A 1 246 ? 43.728 -28.982 18.007 1.00 16.88 1246 MET A CA 1
ATOM 1843 C C . MET A 1 246 ? 42.357 -28.337 18.001 1.00 16.93 1246 MET A C 1
ATOM 1844 O O . MET A 1 246 ? 41.896 -27.933 16.941 1.00 18.63 1246 MET A O 1
ATOM 1849 N N . SER A 1 247 ? 41.659 -28.209 19.126 1.00 17.31 1247 SER A N 1
ATOM 1850 C CA . SER A 1 247 ? 40.282 -27.731 19.155 1.00 16.64 1247 SER A CA 1
ATOM 1851 C C . SER A 1 247 ? 40.104 -26.220 19.306 1.00 16.50 1247 SER A C 1
ATOM 1852 O O . SER A 1 247 ? 38.946 -25.738 19.235 1.00 16.79 1247 SER A O 1
ATOM 1855 N N . ARG A 1 248 ? 41.171 -25.474 19.501 1.00 15.90 1248 ARG A N 1
ATOM 1856 C CA . ARG A 1 248 ? 41.120 -24.021 19.725 1.00 15.82 1248 ARG A CA 1
ATOM 1857 C C . ARG A 1 248 ? 40.593 -23.607 21.089 1.00 15.38 1248 ARG A C 1
ATOM 1858 O O . ARG A 1 248 ? 40.278 -22.440 21.341 1.00 15.06 1248 ARG A O 1
ATOM 1866 N N . ARG A 1 249 ? 40.448 -24.515 22.024 1.00 14.27 1249 ARG A N 1
ATOM 1867 C CA . ARG A 1 249 ? 39.889 -24.338 23.355 1.00 14.30 1249 ARG A CA 1
ATOM 1868 C C . ARG A 1 249 ? 40.767 -24.973 24.437 1.00 13.44 1249 ARG A C 1
ATOM 1869 O O . ARG A 1 249 ? 41.304 -26.063 24.281 1.00 13.89 1249 ARG A O 1
ATOM 1877 N N . VAL A 1 250 ? 40.909 -24.295 25.581 1.00 11.30 1250 VAL A N 1
ATOM 1878 C CA . VAL A 1 250 ? 41.709 -24.819 26.685 1.00 11.68 1250 VAL A CA 1
ATOM 1879 C C . VAL A 1 250 ? 41.240 -24.269 28.028 1.00 11.25 1250 VAL A C 1
ATOM 1880 O O . VAL A 1 250 ? 40.877 -23.074 28.139 1.00 10.99 1250 VAL A O 1
ATOM 1884 N N . ILE A 1 251 ? 41.241 -25.147 29.021 1.00 11.27 1251 ILE A N 1
ATOM 1885 C CA . ILE A 1 251 ? 41.246 -24.818 30.443 1.00 10.67 1251 ILE A CA 1
ATOM 1886 C C . ILE A 1 251 ? 42.507 -25.437 31.029 1.00 10.84 1251 ILE A C 1
ATOM 1887 O O . ILE A 1 251 ? 42.716 -26.665 30.940 1.00 11.80 1251 ILE A O 1
ATOM 1892 N N . ALA A 1 252 ? 43.405 -24.649 31.591 1.00 9.95 1252 ALA A N 1
ATOM 1893 C CA . ALA A 1 252 ? 44.617 -25.088 32.228 1.00 9.78 1252 ALA A CA 1
ATOM 1894 C C . ALA A 1 252 ? 44.507 -24.677 33.703 1.00 10.49 1252 ALA A C 1
ATOM 1895 O O . ALA A 1 252 ? 44.587 -23.494 34.008 1.00 11.87 1252 ALA A O 1
ATOM 1897 N N . SER A 1 253 ? 44.279 -25.637 34.582 1.00 11.16 1253 SER A N 1
ATOM 1898 C CA . SER A 1 253 ? 43.891 -25.370 35.959 1.00 10.37 1253 SER A CA 1
ATOM 1899 C C . SER A 1 253 ? 44.787 -26.031 36.974 1.00 9.72 1253 SER A C 1
ATOM 1900 O O . SER A 1 253 ? 45.355 -27.089 36.741 1.00 11.39 1253 SER A O 1
ATOM 1903 N N . SER A 1 254 ? 44.880 -25.462 38.164 1.00 10.30 1254 SER A N 1
ATOM 1904 C CA . SER A 1 254 ? 45.637 -26.103 39.224 1.00 11.90 1254 SER A CA 1
ATOM 1905 C C . SER A 1 254 ? 45.035 -27.435 39.647 1.00 11.72 1254 SER A C 1
ATOM 1906 O O . SER A 1 254 ? 45.709 -28.379 40.013 1.00 13.02 1254 SER A O 1
ATOM 1909 N N . ASN A 1 255 ? 43.716 -27.526 39.678 1.00 12.42 1255 ASN A N 1
ATOM 1910 C CA . ASN A 1 255 ? 42.924 -28.692 40.005 1.00 12.69 1255 ASN A CA 1
ATOM 1911 C C . ASN A 1 255 ? 41.655 -28.870 39.191 1.00 12.27 1255 ASN A C 1
ATOM 1912 O O . ASN A 1 255 ? 41.101 -27.994 38.523 1.00 12.47 1255 ASN A O 1
ATOM 1917 N N . LYS A 1 256 ? 41.170 -30.123 39.292 1.00 13.12 1256 LYS A N 1
ATOM 1918 C CA . LYS A 1 256 ? 39.980 -30.570 38.572 1.00 13.41 1256 LYS A CA 1
ATOM 1919 C C . LYS A 1 256 ? 38.722 -29.846 39.011 1.00 12.53 1256 LYS A C 1
ATOM 1920 O O . LYS A 1 256 ? 37.859 -29.576 38.177 1.00 13.09 1256 LYS A O 1
ATOM 1926 N N . THR A 1 257 ? 38.565 -29.541 40.300 1.00 12.71 1257 THR A N 1
ATOM 1927 C CA . THR A 1 257 ? 37.317 -28.904 40.734 1.00 15.09 1257 THR A CA 1
ATOM 1928 C C . THR A 1 257 ? 37.065 -27.554 40.070 1.00 13.11 1257 THR A C 1
ATOM 1929 O O . THR A 1 257 ? 36.003 -27.229 39.548 1.00 15.74 1257 THR A O 1
ATOM 1933 N N . LEU A 1 258 ? 38.096 -26.707 40.060 1.00 13.95 1258 LEU A N 1
ATOM 1934 C CA . LEU A 1 258 ? 37.993 -25.417 39.386 1.00 13.27 1258 LEU A CA 1
ATOM 1935 C C . LEU A 1 258 ? 37.806 -25.578 37.881 1.00 13.09 1258 LEU A C 1
ATOM 1936 O O . LEU A 1 258 ? 37.038 -24.813 37.268 1.00 14.84 1258 LEU A O 1
ATOM 1941 N N . ALA A 1 259 ? 38.518 -26.554 37.294 1.00 13.55 1259 ALA A N 1
ATOM 1942 C CA . ALA A 1 259 ? 38.400 -26.673 35.834 1.00 13.16 1259 ALA A CA 1
ATOM 1943 C C . ALA A 1 259 ? 36.977 -26.988 35.437 1.00 13.34 1259 ALA A C 1
ATOM 1944 O O . ALA A 1 259 ? 36.372 -26.472 34.501 1.00 14.68 1259 ALA A O 1
ATOM 1946 N N . GLU A 1 260 ? 36.367 -27.929 36.180 1.00 14.33 1260 GLU A N 1
ATOM 1947 C CA . GLU A 1 260 ? 35.026 -28.374 35.864 1.00 14.95 1260 GLU A CA 1
ATOM 1948 C C . GLU A 1 260 ? 34.037 -27.247 36.111 1.00 16.16 1260 GLU A C 1
ATOM 1949 O O . GLU A 1 260 ? 33.070 -27.090 35.340 1.00 15.40 1260 GLU A O 1
ATOM 1955 N N . ARG A 1 261 ? 34.258 -26.459 37.161 1.00 16.23 1261 ARG A N 1
ATOM 1956 C CA . ARG A 1 261 ? 33.326 -25.344 37.379 1.00 14.85 1261 ARG A CA 1
ATOM 1957 C C . ARG A 1 261 ? 33.412 -24.293 36.289 1.00 15.01 1261 ARG A C 1
ATOM 1958 O O . ARG A 1 261 ? 32.397 -23.811 35.788 1.00 17.87 1261 ARG A O 1
ATOM 1966 N N . ILE A 1 262 ? 34.632 -23.948 35.865 1.00 14.76 1262 ILE A N 1
ATOM 1967 C CA . ILE A 1 262 ? 34.746 -23.024 34.744 1.00 15.91 1262 ILE A CA 1
ATOM 1968 C C . ILE A 1 262 ? 34.033 -23.546 33.514 1.00 16.50 1262 ILE A C 1
ATOM 1969 O O . ILE A 1 262 ? 33.309 -22.778 32.865 1.00 16.92 1262 ILE A O 1
ATOM 1974 N N . ALA A 1 263 ? 34.240 -24.822 33.163 1.00 14.94 1263 ALA A N 1
ATOM 1975 C CA . ALA A 1 263 ? 33.551 -25.360 31.997 1.00 16.61 1263 ALA A CA 1
ATOM 1976 C C . ALA A 1 263 ? 32.031 -25.230 32.099 1.00 17.84 1263 ALA A C 1
ATOM 1977 O O . ALA A 1 263 ? 31.288 -24.993 31.139 1.00 19.69 1263 ALA A O 1
ATOM 1979 N N . LYS A 1 264 ? 31.472 -25.404 33.282 1.00 17.54 1264 LYS A N 1
ATOM 1980 C CA . LYS A 1 264 ? 30.025 -25.332 33.465 1.00 18.27 1264 LYS A CA 1
ATOM 1981 C C . LYS A 1 264 ? 29.507 -23.923 33.242 1.00 18.23 1264 LYS A C 1
ATOM 1982 O O . LYS A 1 264 ? 28.348 -23.687 32.870 1.00 20.77 1264 LYS A O 1
ATOM 1988 N N . GLU A 1 265 ? 30.367 -22.920 33.470 1.00 17.33 1265 GLU A N 1
ATOM 1989 C CA . GLU A 1 265 ? 29.808 -21.558 33.490 1.00 19.76 1265 GLU A CA 1
ATOM 1990 C C . GLU A 1 265 ? 29.899 -20.808 32.170 1.00 21.71 1265 GLU A C 1
ATOM 1991 O O . GLU A 1 265 ? 29.165 -19.855 31.914 1.00 29.48 1265 GLU A O 1
ATOM 1997 N N . ILE A 1 266 ? 30.848 -21.199 31.311 1.00 19.32 1266 ILE A N 1
ATOM 1998 C CA . ILE A 1 266 ? 31.037 -20.395 30.105 1.00 20.45 1266 ILE A CA 1
ATOM 1999 C C . ILE A 1 266 ? 30.374 -20.998 28.869 1.00 18.91 1266 ILE A C 1
ATOM 2000 O O . ILE A 1 266 ? 30.104 -22.180 28.745 1.00 21.74 1266 ILE A O 1
ATOM 2005 N N . GLN A 1 267 ? 30.100 -20.080 27.953 1.00 15.31 1267 GLN A N 1
ATOM 2006 C CA . GLN A 1 267 ? 29.502 -20.353 26.655 1.00 17.94 1267 GLN A CA 1
ATOM 2007 C C . GLN A 1 267 ? 30.575 -20.557 25.594 1.00 18.12 1267 GLN A C 1
ATOM 2008 O O . GLN A 1 267 ? 31.546 -19.814 25.512 1.00 18.36 1267 GLN A O 1
ATOM 2014 N N . ILE A 1 268 ? 30.376 -21.592 24.763 1.00 18.11 1268 ILE A N 1
ATOM 2015 C CA . ILE A 1 268 ? 31.369 -21.858 23.723 1.00 18.07 1268 ILE A CA 1
ATOM 2016 C C . ILE A 1 268 ? 31.134 -20.957 22.527 1.00 19.75 1268 ILE A C 1
ATOM 2017 O O . ILE A 1 268 ? 29.994 -20.694 22.135 1.00 22.79 1268 ILE A O 1
ATOM 2022 N N . ILE A 1 269 ? 32.244 -20.485 21.970 1.00 19.78 1269 ILE A N 1
ATOM 2023 C CA . ILE A 1 269 ? 32.208 -19.756 20.707 1.00 21.50 1269 ILE A CA 1
ATOM 2024 C C . ILE A 1 269 ? 32.622 -20.688 19.579 1.00 21.10 1269 ILE A C 1
ATOM 2025 O O . ILE A 1 269 ? 33.542 -21.482 19.778 1.00 22.17 1269 ILE A O 1
ATOM 2030 N N . PRO A 1 270 ? 31.953 -20.611 18.427 1.00 21.11 1270 PRO A N 1
ATOM 2031 C CA . PRO A 1 270 ? 32.266 -21.534 17.330 1.00 21.81 1270 PRO A CA 1
ATOM 2032 C C . PRO A 1 270 ? 33.598 -21.175 16.693 1.00 22.29 1270 PRO A C 1
ATOM 2033 O O . PRO A 1 270 ? 33.810 -19.980 16.431 1.00 21.68 1270 PRO A O 1
ATOM 2037 N N . LEU A 1 271 ? 34.451 -22.165 16.463 1.00 23.00 1271 LEU A N 1
ATOM 2038 C CA . LEU A 1 271 ? 35.798 -21.869 15.968 1.00 22.21 1271 LEU A CA 1
ATOM 2039 C C . LEU A 1 271 ? 36.291 -22.842 14.921 1.00 22.07 1271 LEU A C 1
ATOM 2040 O O . LEU A 1 271 ? 35.993 -24.018 15.079 1.00 27.22 1271 LEU A O 1
ATOM 2045 N N . GLN A 1 272 ? 37.045 -22.364 13.919 1.00 20.29 1272 GLN A N 1
ATOM 2046 C CA . GLN A 1 272 ? 37.668 -23.287 12.985 1.00 22.53 1272 GLN A CA 1
ATOM 2047 C C . GLN A 1 272 ? 38.822 -24.031 13.663 1.00 20.94 1272 GLN A C 1
ATOM 2048 O O . GLN A 1 272 ? 39.785 -23.386 14.073 1.00 23.98 1272 GLN A O 1
ATOM 2054 N N . ARG A 1 273 ? 38.718 -25.339 13.773 1.00 19.39 1273 ARG A N 1
ATOM 2055 C CA . ARG A 1 273 ? 39.726 -26.219 14.327 1.00 21.18 1273 ARG A CA 1
ATOM 2056 C C . ARG A 1 273 ? 41.055 -26.107 13.572 1.00 24.14 1273 ARG A C 1
ATOM 2057 O O . ARG A 1 273 ? 41.102 -25.663 12.411 1.00 21.95 1273 ARG A O 1
ATOM 2065 N N . ASP A 1 274 ? 42.123 -26.523 14.252 1.00 22.13 1274 ASP A N 1
ATOM 2066 C CA . ASP A 1 274 ? 43.440 -26.586 13.625 1.00 20.44 1274 ASP A CA 1
ATOM 2067 C C . ASP A 1 274 ? 43.566 -27.902 12.842 1.00 24.27 1274 ASP A C 1
ATOM 2068 O O . ASP A 1 274 ? 44.477 -27.965 12.027 1.00 29.61 1274 ASP A O 1
ATOM 2073 N N . ASP A 1 275 ? 42.702 -28.871 13.081 1.00 29.81 1275 ASP A N 1
ATOM 2074 C CA . ASP A 1 275 ? 42.823 -30.110 12.290 1.00 32.95 1275 ASP A CA 1
ATOM 2075 C C . ASP A 1 275 ? 41.702 -30.248 11.266 1.00 36.52 1275 ASP A C 1
ATOM 2076 O O . ASP A 1 275 ? 41.566 -31.265 10.588 1.00 41.62 1275 ASP A O 1
ATOM 2081 N N . GLU A 1 276 ? 40.841 -29.249 11.084 1.00 36.81 1276 GLU A N 1
ATOM 2082 C CA . GLU A 1 276 ? 39.852 -29.343 10.006 1.00 45.87 1276 GLU A CA 1
ATOM 2083 C C . GLU A 1 276 ? 40.352 -28.631 8.748 1.00 56.27 1276 GLU A C 1
ATOM 2084 O O . GLU A 1 276 ? 41.525 -28.795 8.362 1.00 69.86 1276 GLU A O 1
ATOM 2090 N N . ASP A 1 277 ? 39.541 -27.888 8.145 0.0000 59.55 1277 ASP A N 1
ATOM 2091 N N . ASP B 1 3 ? 68.295 20.579 49.896 1.00 29.77 2003 ASP B N 1
ATOM 2092 C CA . ASP B 1 3 ? 67.081 20.175 49.154 1.00 25.12 2003 ASP B CA 1
ATOM 2093 C C . ASP B 1 3 ? 66.244 19.314 50.099 1.00 24.75 2003 ASP B C 1
ATOM 2094 O O . ASP B 1 3 ? 66.377 18.096 50.164 1.00 26.09 2003 ASP B O 1
ATOM 2099 N N . PRO B 1 4 ? 65.387 19.944 50.892 1.00 23.84 2004 PRO B N 1
ATOM 2100 C CA . PRO B 1 4 ? 64.614 19.169 51.885 1.00 21.49 2004 PRO B CA 1
ATOM 2101 C C . PRO B 1 4 ? 63.759 18.060 51.297 1.00 19.99 2004 PRO B C 1
ATOM 2102 O O . PRO B 1 4 ? 63.739 16.974 51.925 1.00 18.33 2004 PRO B O 1
ATOM 2106 N N . TRP B 1 5 ? 63.071 18.316 50.181 1.00 15.54 2005 TRP B N 1
ATOM 2107 C CA . TRP B 1 5 ? 62.222 17.228 49.656 1.00 13.93 2005 TRP B CA 1
ATOM 2108 C C . TRP B 1 5 ? 63.092 16.084 49.147 1.00 14.41 2005 TRP B C 1
ATOM 2109 O O . TRP B 1 5 ? 62.650 14.924 49.142 1.00 15.30 2005 TRP B O 1
ATOM 2120 N N . GLN B 1 6 ? 64.349 16.331 48.727 1.00 14.45 2006 GLN B N 1
ATOM 2121 C CA . GLN B 1 6 ? 65.152 15.194 48.270 1.00 14.56 2006 GLN B CA 1
ATOM 2122 C C . GLN B 1 6 ? 65.509 14.302 49.466 1.00 15.02 2006 GLN B C 1
ATOM 2123 O O . GLN B 1 6 ? 65.562 13.077 49.393 1.00 16.35 2006 GLN B O 1
ATOM 2129 N N . GLU B 1 7 ? 65.757 14.912 50.612 1.00 15.77 2007 GLU B N 1
ATOM 2130 C CA . GLU B 1 7 ? 66.059 14.126 51.802 1.00 16.52 2007 GLU B CA 1
ATOM 2131 C C . GLU B 1 7 ? 64.872 13.268 52.205 1.00 15.05 2007 GLU B C 1
ATOM 2132 O O . GLU B 1 7 ? 65.086 12.121 52.590 1.00 16.05 2007 GLU B O 1
ATOM 2138 N N . CYS B 1 8 ? 63.671 13.826 52.101 1.00 13.62 2008 CYS B N 1
ATOM 2139 C CA . CYS B 1 8 ? 62.440 13.099 52.375 1.00 13.17 2008 CYS B CA 1
ATOM 2140 C C . CYS B 1 8 ? 62.385 11.901 51.449 1.00 13.01 2008 CYS B C 1
ATOM 2141 O O . CYS B 1 8 ? 62.084 10.804 51.854 1.00 12.07 2008 CYS B O 1
ATOM 2144 N N . MET B 1 9 ? 62.660 12.127 50.156 1.00 13.17 2009 MET B N 1
ATOM 2145 C CA . MET B 1 9 ? 62.553 11.084 49.162 1.00 12.36 2009 MET B CA 1
ATOM 2146 C C . MET B 1 9 ? 63.561 9.955 49.384 1.00 12.89 2009 MET B C 1
ATOM 2147 O O . MET B 1 9 ? 63.230 8.764 49.313 1.00 12.60 2009 MET B O 1
ATOM 2152 N N . ASP B 1 10 ? 64.805 10.287 49.677 1.00 13.31 2010 ASP B N 1
ATOM 2153 C CA . ASP B 1 10 ? 65.849 9.319 49.905 1.00 15.58 2010 ASP B CA 1
ATOM 2154 C C . ASP B 1 10 ? 65.466 8.413 51.091 1.00 15.83 2010 ASP B C 1
ATOM 2155 O O . ASP B 1 10 ? 65.587 7.187 51.040 1.00 15.03 2010 ASP B O 1
ATOM 2160 N N . TYR B 1 11 ? 64.974 9.057 52.145 1.00 15.71 2011 TYR B N 1
ATOM 2161 C CA . TYR B 1 11 ? 64.573 8.340 53.354 1.00 15.56 2011 TYR B CA 1
ATOM 2162 C C . TYR B 1 11 ? 63.450 7.359 53.040 1.00 14.99 2011 TYR B C 1
ATOM 2163 O O . TYR B 1 11 ? 63.453 6.212 53.517 1.00 16.03 2011 TYR B O 1
ATOM 2172 N N . ALA B 1 12 ? 62.515 7.837 52.193 1.00 14.91 2012 ALA B N 1
ATOM 2173 C CA . ALA B 1 12 ? 61.310 7.053 51.873 1.00 14.12 2012 ALA B CA 1
ATOM 2174 C C . ALA B 1 12 ? 61.621 5.893 50.948 1.00 13.86 2012 ALA B C 1
ATOM 2175 O O . ALA B 1 12 ? 60.958 4.845 51.028 1.00 13.14 2012 ALA B O 1
ATOM 2177 N N . VAL B 1 13 ? 62.622 6.048 50.089 1.00 12.38 2013 VAL B N 1
ATOM 2178 C CA . VAL B 1 13 ? 63.033 4.959 49.228 1.00 11.17 2013 VAL B CA 1
ATOM 2179 C C . VAL B 1 13 ? 63.605 3.822 50.075 1.00 12.12 2013 VAL B C 1
ATOM 2180 O O . VAL B 1 13 ? 63.381 2.630 49.847 1.00 12.49 2013 VAL B O 1
ATOM 2184 N N . THR B 1 14 ? 64.406 4.177 51.102 1.00 12.57 2014 THR B N 1
ATOM 2185 C CA . THR B 1 14 ? 64.897 3.131 51.997 1.00 14.97 2014 THR B CA 1
ATOM 2186 C C . THR B 1 14 ? 63.782 2.404 52.719 1.00 15.14 2014 THR B C 1
ATOM 2187 O O . THR B 1 14 ? 63.718 1.179 52.910 1.00 14.81 2014 THR B O 1
ATOM 2191 N N . LEU B 1 15 ? 62.812 3.160 53.170 1.00 14.23 2015 LEU B N 1
ATOM 2192 C CA . LEU B 1 15 ? 61.666 2.656 53.909 1.00 14.41 2015 LEU B CA 1
ATOM 2193 C C . LEU B 1 15 ? 60.855 1.724 52.999 1.00 14.08 2015 LEU B C 1
ATOM 2194 O O . LEU B 1 15 ? 60.433 0.682 53.475 1.00 15.21 2015 LEU B O 1
ATOM 2199 N N . ALA B 1 16 ? 60.606 2.099 51.756 1.00 13.45 2016 ALA B N 1
ATOM 2200 C CA . ALA B 1 16 ? 59.870 1.270 50.809 1.00 12.96 2016 ALA B CA 1
ATOM 2201 C C . ALA B 1 16 ? 60.599 -0.053 50.589 1.00 12.88 2016 ALA B C 1
ATOM 2202 O O . ALA B 1 16 ? 59.971 -1.115 50.497 1.00 11.50 2016 ALA B O 1
ATOM 2204 N N . GLY B 1 17 ? 61.933 -0.041 50.523 1.00 12.69 2017 GLY B N 1
ATOM 2205 C CA . GLY B 1 17 ? 62.690 -1.285 50.417 1.00 12.87 2017 GLY B CA 1
ATOM 2206 C C . GLY B 1 17 ? 62.464 -2.237 51.577 1.00 12.12 2017 GLY B C 1
ATOM 2207 O O . GLY B 1 17 ? 62.271 -3.448 51.444 1.00 15.25 2017 GLY B O 1
ATOM 2208 N N . GLN B 1 18 ? 62.494 -1.687 52.779 1.00 12.73 2018 GLN B N 1
ATOM 2209 C CA . GLN B 1 18 ? 62.244 -2.428 53.992 1.00 13.91 2018 GLN B CA 1
ATOM 2210 C C . GLN B 1 18 ? 60.840 -2.994 53.985 1.00 14.04 2018 GLN B C 1
ATOM 2211 O O . GLN B 1 18 ? 60.655 -4.168 54.324 1.00 15.45 2018 GLN B O 1
ATOM 2217 N N . ALA B 1 19 ? 59.862 -2.202 53.569 1.00 12.77 2019 ALA B N 1
ATOM 2218 C CA . ALA B 1 19 ? 58.477 -2.687 53.470 1.00 13.53 2019 ALA B CA 1
ATOM 2219 C C . ALA B 1 19 ? 58.353 -3.839 52.492 1.00 14.31 2019 ALA B C 1
ATOM 2220 O O . ALA B 1 19 ? 57.624 -4.831 52.709 1.00 12.55 2019 ALA B O 1
ATOM 2222 N N . GLY B 1 20 ? 59.085 -3.738 51.371 1.00 14.30 2020 GLY B N 1
ATOM 2223 C CA . GLY B 1 20 ? 58.993 -4.838 50.420 1.00 12.93 2020 GLY B CA 1
ATOM 2224 C C . GLY B 1 20 ? 59.610 -6.133 50.945 1.00 14.91 2020 GLY B C 1
ATOM 2225 O O . GLY B 1 20 ? 59.175 -7.222 50.543 1.00 14.98 2020 GLY B O 1
ATOM 2226 N N . GLU B 1 21 ? 60.609 -6.061 51.821 1.00 15.44 2021 GLU B N 1
ATOM 2227 C CA . GLU B 1 21 ? 61.110 -7.300 52.437 1.00 16.21 2021 GLU B CA 1
ATOM 2228 C C . GLU B 1 21 ? 60.049 -7.950 53.313 1.00 15.17 2021 GLU B C 1
ATOM 2229 O O . GLU B 1 21 ? 59.975 -9.182 53.280 1.00 15.61 2021 GLU B O 1
ATOM 2235 N N . VAL B 1 22 ? 59.308 -7.135 54.052 1.00 13.58 2022 VAL B N 1
ATOM 2236 C CA . VAL B 1 22 ? 58.239 -7.635 54.912 1.00 14.00 2022 VAL B CA 1
ATOM 2237 C C . VAL B 1 22 ? 57.210 -8.338 54.042 1.00 13.55 2022 VAL B C 1
ATOM 2238 O O . VAL B 1 22 ? 56.746 -9.427 54.320 1.00 14.40 2022 VAL B O 1
ATOM 2242 N N . VAL B 1 23 ? 56.816 -7.707 52.940 1.00 13.09 2023 VAL B N 1
ATOM 2243 C CA . VAL B 1 23 ? 55.839 -8.303 52.030 1.00 12.32 2023 VAL B CA 1
ATOM 2244 C C . VAL B 1 23 ? 56.322 -9.630 51.479 1.00 12.43 2023 VAL B C 1
ATOM 2245 O O . VAL B 1 23 ? 55.603 -10.642 51.475 1.00 12.91 2023 VAL B O 1
ATOM 2249 N N . ARG B 1 24 ? 57.564 -9.695 50.989 1.00 15.59 2024 ARG B N 1
ATOM 2250 C CA . ARG B 1 24 ? 58.096 -10.960 50.462 1.00 15.40 2024 ARG B CA 1
ATOM 2251 C C . ARG B 1 24 ? 58.127 -12.048 51.517 1.00 17.27 2024 ARG B C 1
ATOM 2252 O O . ARG B 1 24 ? 57.872 -13.218 51.207 1.00 19.11 2024 ARG B O 1
ATOM 2260 N N . GLU B 1 25 ? 58.458 -11.670 52.752 1.00 16.51 2025 GLU B N 1
ATOM 2261 C CA . GLU B 1 25 ? 58.495 -12.755 53.765 1.00 19.01 2025 GLU B CA 1
ATOM 2262 C C . GLU B 1 25 ? 57.112 -13.267 54.088 1.00 15.96 2025 GLU B C 1
ATOM 2263 O O . GLU B 1 25 ? 56.887 -14.442 54.375 1.00 20.26 2025 GLU B O 1
ATOM 2269 N N . ALA B 1 26 ? 56.148 -12.357 54.074 1.00 15.83 2026 ALA B N 1
ATOM 2270 C CA . ALA B 1 26 ? 54.790 -12.721 54.441 1.00 17.61 2026 ALA B CA 1
ATOM 2271 C C . ALA B 1 26 ? 54.181 -13.626 53.387 1.00 17.86 2026 ALA B C 1
ATOM 2272 O O . ALA B 1 26 ? 53.254 -14.359 53.650 1.00 18.38 2026 ALA B O 1
ATOM 2274 N N . LEU B 1 27 ? 54.730 -13.540 52.176 1.00 19.55 2027 LEU B N 1
ATOM 2275 C CA . LEU B 1 27 ? 54.107 -14.231 51.052 1.00 24.35 2027 LEU B CA 1
ATOM 2276 C C . LEU B 1 27 ? 54.211 -15.743 51.219 1.00 27.44 2027 LEU B C 1
ATOM 2277 O O . LEU B 1 27 ? 53.415 -16.471 50.635 1.00 33.92 2027 LEU B O 1
ATOM 2282 N N . LYS B 1 28 ? 55.186 -16.123 52.037 1.00 31.50 2028 LYS B N 1
ATOM 2283 C CA . LYS B 1 28 ? 55.607 -17.484 52.302 1.00 40.94 2028 LYS B CA 1
ATOM 2284 C C . LYS B 1 28 ? 55.101 -18.003 53.642 1.00 40.57 2028 LYS B C 1
ATOM 2285 O O . LYS B 1 28 ? 55.521 -19.062 54.108 1.00 60.86 2028 LYS B O 1
ATOM 2291 N N . ASN B 1 29 ? 54.186 -17.265 54.261 1.00 38.80 2029 ASN B N 1
ATOM 2292 C CA . ASN B 1 29 ? 53.528 -17.645 55.513 1.00 37.17 2029 ASN B CA 1
ATOM 2293 C C . ASN B 1 29 ? 52.008 -17.672 55.374 1.00 30.04 2029 ASN B C 1
ATOM 2294 O O . ASN B 1 29 ? 51.384 -17.199 54.430 1.00 28.77 2029 ASN B O 1
ATOM 2299 N N . GLU B 1 30 ? 51.320 -18.268 56.350 1.00 27.67 2030 GLU B N 1
ATOM 2300 C CA . GLU B 1 30 ? 49.861 -18.316 56.235 1.00 26.56 2030 GLU B CA 1
ATOM 2301 C C . GLU B 1 30 ? 49.301 -16.902 56.393 1.00 23.36 2030 GLU B C 1
ATOM 2302 O O . GLU B 1 30 ? 49.901 -16.049 57.073 1.00 26.22 2030 GLU B O 1
ATOM 2308 N N . MET B 1 31 ? 48.169 -16.611 55.764 1.00 18.81 2031 MET B N 1
ATOM 2309 C CA . MET B 1 31 ? 47.594 -15.285 55.748 1.00 15.49 2031 MET B CA 1
ATOM 2310 C C . MET B 1 31 ? 46.214 -15.226 56.407 1.00 16.54 2031 MET B C 1
ATOM 2311 O O . MET B 1 31 ? 45.426 -16.159 56.343 1.00 18.48 2031 MET B O 1
ATOM 2317 N N . ASN B 1 32 ? 45.966 -14.062 56.983 1.00 16.40 2032 ASN B N 1
ATOM 2318 C CA . ASN B 1 32 ? 44.693 -13.642 57.512 1.00 14.52 2032 ASN B CA 1
ATOM 2319 C C . ASN B 1 32 ? 44.025 -12.714 56.489 1.00 15.48 2032 ASN B C 1
ATOM 2320 O O . ASN B 1 32 ? 44.313 -11.516 56.486 1.00 16.57 2032 ASN B O 1
ATOM 2325 N N . ILE B 1 33 ? 43.122 -13.294 55.712 1.00 15.77 2033 ILE B N 1
ATOM 2326 C CA . ILE B 1 33 ? 42.458 -12.569 54.631 1.00 16.71 2033 ILE B CA 1
ATOM 2327 C C . ILE B 1 33 ? 41.083 -12.109 55.077 1.00 15.13 2033 ILE B C 1
ATOM 2328 O O . ILE B 1 33 ? 40.198 -12.941 55.296 1.00 16.78 2033 ILE B O 1
ATOM 2333 N N . MET B 1 34 ? 40.923 -10.800 55.203 1.00 14.35 2034 MET B N 1
ATOM 2334 C CA . MET B 1 34 ? 39.723 -10.119 55.666 1.00 14.83 2034 MET B CA 1
ATOM 2335 C C . MET B 1 34 ? 39.074 -9.363 54.503 1.00 16.71 2034 MET B C 1
ATOM 2336 O O . MET B 1 34 ? 39.757 -8.982 53.520 1.00 17.87 2034 MET B O 1
ATOM 2341 N N . VAL B 1 35 ? 37.759 -9.163 54.610 1.00 17.61 2035 VAL B N 1
ATOM 2342 C CA . VAL B 1 35 ? 36.944 -8.494 53.600 1.00 18.91 2035 VAL B CA 1
ATOM 2343 C C . VAL B 1 35 ? 36.595 -7.057 53.930 1.00 16.48 2035 VAL B C 1
ATOM 2344 O O . VAL B 1 35 ? 36.179 -6.785 55.060 1.00 22.71 2035 VAL B O 1
ATOM 2348 N N . LYS B 1 36 ? 36.741 -6.133 52.982 1.00 18.20 2036 LYS B N 1
ATOM 2349 C CA . LYS B 1 36 ? 36.337 -4.745 53.179 1.00 19.94 2036 LYS B CA 1
ATOM 2350 C C . LYS B 1 36 ? 35.041 -4.381 52.457 1.00 22.98 2036 LYS B C 1
ATOM 2351 O O . LYS B 1 36 ? 33.948 -4.773 52.909 1.00 27.22 2036 LYS B O 1
ATOM 2357 N N . SER B 1 37 ? 35.099 -3.629 51.344 1.00 25.85 2037 SER B N 1
ATOM 2358 C CA . SER B 1 37 ? 33.862 -3.114 50.768 1.00 26.84 2037 SER B CA 1
ATOM 2359 C C . SER B 1 37 ? 33.072 -4.054 49.866 1.00 27.11 2037 SER B C 1
ATOM 2360 O O . SER B 1 37 ? 31.999 -3.638 49.400 1.00 29.11 2037 SER B O 1
ATOM 2363 N N . SER B 1 38 ? 33.488 -5.254 49.587 1.00 25.37 2038 SER B N 1
ATOM 2364 C CA . SER B 1 38 ? 32.867 -6.181 48.647 1.00 21.78 2038 SER B CA 1
ATOM 2365 C C . SER B 1 38 ? 33.600 -7.493 48.883 1.00 19.57 2038 SER B C 1
ATOM 2366 O O . SER B 1 38 ? 34.630 -7.400 49.576 1.00 21.47 2038 SER B O 1
ATOM 2369 N N . PRO B 1 39 ? 33.124 -8.607 48.370 1.00 20.72 2039 PRO B N 1
ATOM 2370 C CA . PRO B 1 39 ? 33.874 -9.866 48.554 1.00 20.12 2039 PRO B CA 1
ATOM 2371 C C . PRO B 1 39 ? 35.208 -9.867 47.825 1.00 18.28 2039 PRO B C 1
ATOM 2372 O O . PRO B 1 39 ? 36.089 -10.717 48.071 1.00 22.33 2039 PRO B O 1
ATOM 2376 N N . ALA B 1 40 ? 35.380 -8.924 46.906 1.00 17.93 2040 ALA B N 1
ATOM 2377 C CA . ALA B 1 40 ? 36.609 -8.878 46.147 1.00 17.50 2040 ALA B CA 1
ATOM 2378 C C . ALA B 1 40 ? 37.570 -7.797 46.643 1.00 17.35 2040 ALA B C 1
ATOM 2379 O O . ALA B 1 40 ? 38.624 -7.573 46.030 1.00 17.70 2040 ALA B O 1
ATOM 2381 N N . ASP B 1 41 ? 37.215 -7.088 47.709 1.00 14.55 2041 ASP B N 1
ATOM 2382 C CA . ASP B 1 41 ? 37.985 -5.997 48.280 1.00 13.99 2041 ASP B CA 1
ATOM 2383 C C . ASP B 1 41 ? 38.691 -6.519 49.528 1.00 12.72 2041 ASP B C 1
ATOM 2384 O O . ASP B 1 41 ? 38.094 -6.485 50.605 1.00 16.54 2041 ASP B O 1
ATOM 2389 N N . LEU B 1 42 ? 39.909 -7.015 49.388 1.00 12.31 2042 LEU B N 1
ATOM 2390 C CA . LEU B 1 42 ? 40.582 -7.754 50.442 1.00 12.38 2042 LEU B CA 1
ATOM 2391 C C . LEU B 1 42 ? 41.567 -6.926 51.244 1.00 11.45 2042 LEU B C 1
ATOM 2392 O O . LEU B 1 42 ? 42.106 -5.938 50.727 1.00 12.32 2042 LEU B O 1
ATOM 2397 N N . VAL B 1 43 ? 41.797 -7.335 52.489 1.00 10.79 2043 VAL B N 1
ATOM 2398 C CA . VAL B 1 43 ? 42.895 -6.791 53.255 1.00 10.68 2043 VAL B CA 1
ATOM 2399 C C . VAL B 1 43 ? 43.510 -7.916 54.086 1.00 10.90 2043 VAL B C 1
ATOM 2400 O O . VAL B 1 43 ? 42.762 -8.757 54.559 1.00 13.08 2043 VAL B O 1
ATOM 2404 N N . THR B 1 44 ? 44.823 -7.927 54.252 1.00 10.70 2044 THR B N 1
ATOM 2405 C CA . THR B 1 44 ? 45.482 -8.883 55.122 1.00 11.31 2044 THR B CA 1
ATOM 2406 C C . THR B 1 44 ? 46.124 -8.161 56.303 1.00 11.29 2044 THR B C 1
ATOM 2407 O O . THR B 1 44 ? 46.246 -6.924 56.327 1.00 11.03 2044 THR B O 1
ATOM 2411 N N . ALA B 1 45 ? 46.572 -8.930 57.294 1.00 11.67 2045 ALA B N 1
ATOM 2412 C CA . ALA B 1 45 ? 47.319 -8.350 58.411 1.00 13.47 2045 ALA B CA 1
ATOM 2413 C C . ALA B 1 45 ? 48.616 -7.664 57.976 1.00 11.87 2045 ALA B C 1
ATOM 2414 O O . ALA B 1 45 ? 49.039 -6.661 58.555 1.00 13.61 2045 ALA B O 1
ATOM 2416 N N . THR B 1 46 ? 49.256 -8.189 56.944 1.00 12.35 2046 THR B N 1
ATOM 2417 C CA . THR B 1 46 ? 50.453 -7.583 56.369 1.00 11.21 2046 THR B CA 1
ATOM 2418 C C . THR B 1 46 ? 50.164 -6.172 55.852 1.00 11.15 2046 THR B C 1
ATOM 2419 O O . THR B 1 46 ? 50.981 -5.254 56.058 1.00 12.22 2046 THR B O 1
ATOM 2423 N N . ASP B 1 47 ? 49.064 -5.905 55.164 1.00 10.69 2047 ASP B N 1
ATOM 2424 C CA . ASP B 1 47 ? 48.718 -4.572 54.668 1.00 10.42 2047 ASP B CA 1
ATOM 2425 C C . ASP B 1 47 ? 48.741 -3.595 55.843 1.00 11.49 2047 ASP B C 1
ATOM 2426 O O . ASP B 1 47 ? 49.319 -2.513 55.805 1.00 10.74 2047 ASP B O 1
ATOM 2431 N N . GLN B 1 48 ? 48.076 -4.006 56.902 1.00 11.82 2048 GLN B N 1
ATOM 2432 C CA . GLN B 1 48 ? 47.904 -3.162 58.086 1.00 12.29 2048 GLN B CA 1
ATOM 2433 C C . GLN B 1 48 ? 49.200 -2.960 58.849 1.00 11.67 2048 GLN B C 1
ATOM 2434 O O . GLN B 1 48 ? 49.462 -1.832 59.253 1.00 12.87 2048 GLN B O 1
ATOM 2440 N N . LYS B 1 49 ? 49.995 -4.023 58.945 1.00 11.57 2049 LYS B N 1
ATOM 2441 C CA . LYS B 1 49 ? 51.279 -3.937 59.623 1.00 13.64 2049 LYS B CA 1
ATOM 2442 C C . LYS B 1 49 ? 52.268 -3.056 58.883 1.00 11.78 2049 LYS B C 1
ATOM 2443 O O . LYS B 1 49 ? 52.985 -2.237 59.464 1.00 15.37 2049 LYS B O 1
ATOM 2449 N N . VAL B 1 50 ? 52.322 -3.194 57.568 1.00 13.13 2050 VAL B N 1
ATOM 2450 C CA . VAL B 1 50 ? 53.243 -2.392 56.756 1.00 12.49 2050 VAL B CA 1
ATOM 2451 C C . VAL B 1 50 ? 52.822 -0.926 56.815 1.00 10.90 2050 VAL B C 1
ATOM 2452 O O . VAL B 1 50 ? 53.676 -0.042 56.936 1.00 13.27 2050 VAL B O 1
ATOM 2456 N N . GLU B 1 51 ? 51.530 -0.636 56.755 1.00 11.28 2051 GLU B N 1
ATOM 2457 C CA . GLU B 1 51 ? 51.117 0.752 56.787 1.00 11.56 2051 GLU B CA 1
ATOM 2458 C C . GLU B 1 51 ? 51.495 1.377 58.12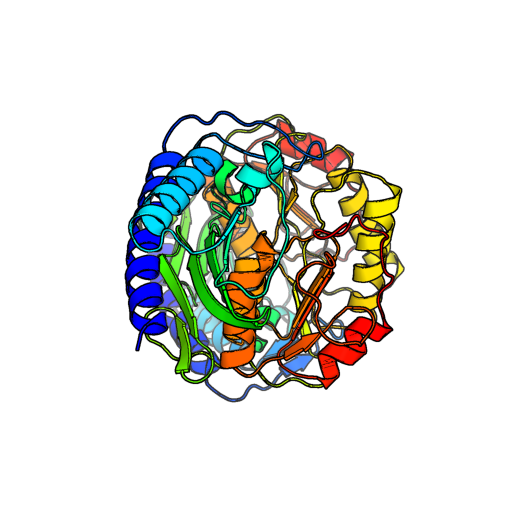7 1.00 13.02 2051 GLU B C 1
ATOM 2459 O O . GLU B 1 51 ? 51.956 2.529 58.165 1.00 13.45 2051 GLU B O 1
ATOM 2465 N N . LYS B 1 52 ? 51.288 0.617 59.200 1.00 13.21 2052 LYS B N 1
ATOM 2466 C CA . LYS B 1 52 ? 51.656 1.155 60.526 1.00 13.88 2052 LYS B CA 1
ATOM 2467 C C . LYS B 1 52 ? 53.151 1.421 60.581 1.00 12.56 2052 LYS B C 1
ATOM 2468 O O . LYS B 1 52 ? 53.630 2.434 61.118 1.00 15.50 2052 LYS B O 1
ATOM 2474 N N . MET B 1 53 ? 53.952 0.537 60.027 1.00 13.33 2053 MET B N 1
ATOM 2475 C CA . MET B 1 53 ? 55.409 0.689 59.992 1.00 13.14 2053 MET B CA 1
ATOM 2476 C C . MET B 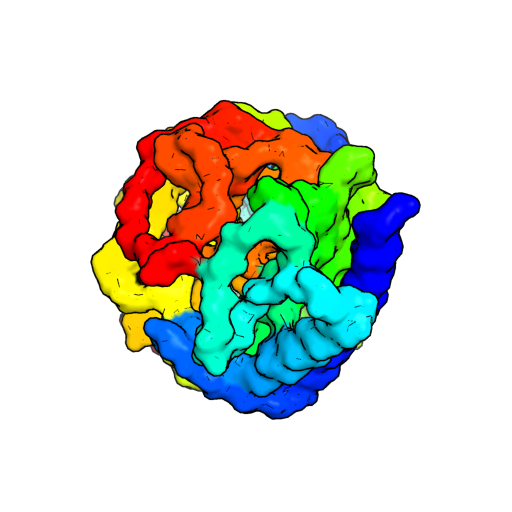1 53 ? 55.740 1.970 59.258 1.00 12.78 2053 MET B C 1
ATOM 2477 O O . MET B 1 53 ? 56.568 2.763 59.694 1.00 13.91 2053 MET B O 1
ATOM 2482 N N . LEU B 1 54 ? 55.145 2.161 58.079 1.00 12.33 2054 LEU B N 1
ATOM 2483 C CA . LEU B 1 54 ? 55.503 3.293 57.227 1.00 10.75 2054 LEU B CA 1
ATOM 2484 C C . LEU B 1 54 ? 55.108 4.613 57.883 1.00 11.16 2054 LEU B C 1
ATOM 2485 O O . LEU B 1 54 ? 55.925 5.515 58.029 1.00 12.49 2054 LEU B O 1
ATOM 2490 N N . ILE B 1 55 ? 53.836 4.768 58.261 1.00 11.78 2055 ILE B N 1
ATOM 2491 C CA . ILE B 1 55 ? 53.343 6.000 58.838 1.00 12.05 2055 ILE B CA 1
ATOM 2492 C C . ILE B 1 55 ? 54.008 6.291 60.180 1.00 12.52 2055 ILE B C 1
ATOM 2493 O O . ILE B 1 55 ? 54.361 7.475 60.407 1.00 13.93 2055 ILE B O 1
ATOM 2498 N N . THR B 1 56 ? 54.200 5.279 61.042 1.00 12.74 2056 THR B N 1
ATOM 2499 C CA . THR B 1 56 ? 54.814 5.674 62.324 1.00 15.08 2056 THR B CA 1
ATOM 2500 C C . THR B 1 56 ? 56.248 6.147 62.112 1.00 14.52 2056 THR B C 1
ATOM 2501 O O . THR B 1 56 ? 56.726 7.091 62.760 1.00 15.51 2056 THR B O 1
ATOM 2505 N N . SER B 1 57 ? 56.963 5.545 61.177 1.00 13.36 2057 SER B N 1
ATOM 2506 C CA . SER B 1 57 ? 58.334 5.968 60.904 1.00 12.75 2057 SER B CA 1
ATOM 2507 C C . SER B 1 57 ? 58.413 7.372 60.315 1.00 12.54 2057 SER B C 1
ATOM 2508 O O . SER B 1 57 ? 59.214 8.213 60.731 1.00 12.78 2057 SER B O 1
ATOM 2512 N N . ILE B 1 58 ? 57.609 7.612 59.286 1.00 11.46 2058 ILE B N 1
ATOM 2513 C CA . ILE B 1 58 ? 57.650 8.909 58.612 1.00 10.85 2058 ILE B CA 1
ATOM 2514 C C . ILE B 1 58 ? 57.147 10.001 59.539 1.00 11.24 2058 ILE B C 1
ATOM 2515 O O . ILE B 1 58 ? 57.731 11.084 59.583 1.00 11.76 2058 ILE B O 1
ATOM 2520 N N . LYS B 1 59 ? 56.065 9.751 60.270 1.00 13.00 2059 LYS B N 1
ATOM 2521 C CA . LYS B 1 59 ? 55.542 10.731 61.243 1.00 11.61 2059 LYS B CA 1
ATOM 2522 C C . LYS B 1 59 ? 56.541 11.068 62.336 1.00 12.64 2059 LYS B C 1
ATOM 2523 O O . LYS B 1 59 ? 56.643 12.220 62.774 1.00 12.03 2059 LYS B O 1
ATOM 2529 N N . GLU B 1 60 ? 57.331 10.080 62.761 1.00 12.53 2060 GLU B N 1
ATOM 2530 C CA . GLU B 1 60 ? 58.294 10.301 63.848 1.00 12.11 2060 GLU B CA 1
ATOM 2531 C C . GLU B 1 60 ? 59.370 11.238 63.326 1.00 12.81 2060 GLU B C 1
ATOM 2532 O O . GLU B 1 60 ? 59.808 12.116 64.053 1.00 11.54 2060 GLU B O 1
ATOM 2538 N N . LYS B 1 61 ? 59.742 11.020 62.043 1.00 11.94 2061 LYS B N 1
ATOM 2539 C CA . LYS B 1 61 ? 60.797 11.853 61.463 1.00 12.51 2061 LYS B CA 1
ATOM 2540 C C . LYS B 1 61 ? 60.313 13.244 61.096 1.00 13.26 2061 LYS B C 1
ATOM 2541 O O . LYS B 1 61 ? 61.050 14.240 61.205 1.00 13.20 2061 LYS B O 1
ATOM 2547 N N . TYR B 1 62 ? 59.044 13.336 60.678 1.00 11.51 2062 TYR B N 1
ATOM 2548 C CA . TYR B 1 62 ? 58.412 14.543 60.162 1.00 11.74 2062 TYR B CA 1
ATOM 2549 C C . TYR B 1 62 ? 57.070 14.801 60.814 1.00 13.79 2062 TYR B C 1
ATOM 2550 O O . TYR B 1 62 ? 56.012 14.713 60.209 1.00 12.96 2062 TYR B O 1
ATOM 2559 N N . PRO B 1 63 ? 57.138 15.110 62.126 1.00 14.55 2063 PRO B N 1
ATOM 2560 C CA . PRO B 1 63 ? 55.892 15.228 62.901 1.00 16.60 2063 PRO B CA 1
ATOM 2561 C C . PRO B 1 63 ? 54.976 16.355 62.427 1.00 17.61 2063 PRO B C 1
ATOM 2562 O O . PRO B 1 63 ? 53.798 16.233 62.802 1.00 16.18 2063 PRO B O 1
ATOM 2566 N N . SER B 1 64 ? 55.385 17.345 61.636 1.00 14.75 2064 SER B N 1
ATOM 2567 C CA . SER B 1 64 ? 54.413 18.343 61.157 1.00 15.78 2064 SER B CA 1
ATOM 2568 C C . SER B 1 64 ? 53.720 17.969 59.860 1.00 13.63 2064 SER B C 1
ATOM 2569 O O . SER B 1 64 ? 52.795 18.681 59.430 1.00 14.78 2064 SER B O 1
ATOM 2572 N N . HIS B 1 65 ? 54.145 16.863 59.237 1.00 13.39 2065 HIS B N 1
ATOM 2573 C CA . HIS B 1 65 ? 53.509 16.474 57.986 1.00 12.93 2065 HIS B CA 1
ATOM 2574 C C . HIS B 1 65 ? 52.162 15.809 58.235 1.00 12.81 2065 HIS B C 1
ATOM 2575 O O . HIS B 1 65 ? 51.800 15.419 59.350 1.00 15.00 2065 HIS B O 1
ATOM 2582 N N . SER B 1 66 ? 51.364 15.656 57.191 1.00 11.64 2066 SER B N 1
ATOM 2583 C CA . SER B 1 66 ? 50.075 15.027 57.157 1.00 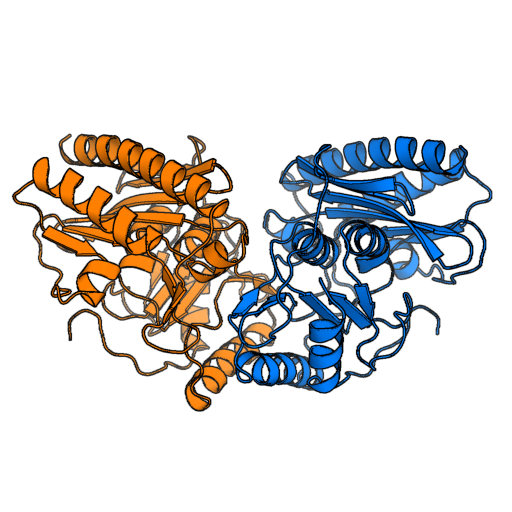11.10 2066 SER B CA 1
ATOM 2584 C C . SER B 1 66 ? 50.146 13.699 56.405 1.00 10.82 2066 SER B C 1
ATOM 2585 O O . SER B 1 66 ? 51.066 13.422 55.630 1.00 11.05 2066 SER B O 1
ATOM 2588 N N . PHE B 1 67 ? 49.164 12.842 56.692 1.00 13.70 2067 PHE B N 1
ATOM 2589 C CA . PHE B 1 67 ? 49.121 11.502 56.144 1.00 14.22 2067 PHE B CA 1
ATOM 2590 C C . PHE B 1 67 ? 47.752 11.129 55.592 1.00 15.00 2067 PHE B C 1
ATOM 2591 O O . PHE B 1 67 ? 46.769 11.547 56.203 1.00 19.54 2067 PHE B O 1
ATOM 2599 N N . ILE B 1 68 ? 47.676 10.373 54.500 1.00 11.81 2068 ILE B N 1
ATOM 2600 C CA . ILE B 1 68 ? 46.469 9.728 53.989 1.00 11.38 2068 ILE B CA 1
ATOM 2601 C C . ILE B 1 68 ? 46.933 8.319 53.641 1.00 12.11 2068 ILE B C 1
ATOM 2602 O O . ILE B 1 68 ? 47.742 8.149 52.734 1.00 16.60 2068 ILE B O 1
ATOM 2607 N N . GLY B 1 69 ? 46.486 7.307 54.377 1.00 12.80 2069 GLY B N 1
ATOM 2608 C CA . GLY B 1 69 ? 46.866 5.925 54.136 1.00 13.11 2069 GLY B CA 1
ATOM 2609 C C . GLY B 1 69 ? 45.605 5.093 53.920 1.00 10.85 2069 GLY B C 1
ATOM 2610 O O . GLY B 1 69 ? 44.599 5.350 54.606 1.00 12.75 2069 GLY B O 1
ATOM 2611 N N . GLU B 1 70 ? 45.607 4.138 53.009 1.00 9.41 2070 GLU B N 1
ATOM 2612 C CA . GLU B 1 70 ? 44.441 3.314 52.751 1.00 10.46 2070 GLU B CA 1
ATOM 2613 C C . GLU B 1 70 ? 43.905 2.610 53.994 1.00 9.79 2070 GLU B C 1
ATOM 2614 O O . GLU B 1 70 ? 42.703 2.689 54.242 1.00 10.13 2070 GLU B O 1
ATOM 2620 N N . GLU B 1 71 ? 44.765 1.894 54.696 1.00 10.14 2071 GLU B N 1
ATOM 2621 C CA . GLU B 1 71 ? 44.215 1.117 55.821 1.00 9.60 2071 GLU B CA 1
ATOM 2622 C C . GLU B 1 71 ? 43.982 2.040 57.012 1.00 11.85 2071 GLU B C 1
ATOM 2623 O O . GLU B 1 71 ? 43.146 1.738 57.863 1.00 12.19 2071 GLU B O 1
ATOM 2629 N N . SER B 1 72 ? 44.654 3.164 57.080 1.00 10.38 2072 SER B N 1
ATOM 2630 C CA . SER B 1 72 ? 44.373 4.156 58.116 1.00 12.17 2072 SER B CA 1
ATOM 2631 C C . SER B 1 72 ? 42.977 4.735 57.975 1.00 12.45 2072 SER B C 1
ATOM 2632 O O . SER B 1 72 ? 42.232 4.937 58.942 1.00 13.07 2072 SER B O 1
ATOM 2635 N N . VAL B 1 73 ? 42.584 5.023 56.725 1.00 11.21 2073 VAL B N 1
ATOM 2636 C CA . VAL B 1 73 ? 41.248 5.506 56.405 1.00 10.89 2073 VAL B CA 1
ATOM 2637 C C . VAL B 1 73 ? 40.241 4.403 56.716 1.00 12.06 2073 VAL B C 1
ATOM 2638 O O . VAL B 1 73 ? 39.157 4.667 57.264 1.00 13.79 2073 VAL B O 1
ATOM 2642 N N . ALA B 1 74 ? 40.544 3.141 56.427 1.00 12.27 2074 ALA B N 1
ATOM 2643 C CA . ALA B 1 74 ? 39.686 2.025 56.803 1.00 12.35 2074 ALA B CA 1
ATOM 2644 C C . ALA B 1 74 ? 39.544 1.961 58.317 1.00 11.97 2074 ALA B C 1
ATOM 2645 O O . ALA B 1 74 ? 38.443 1.592 58.761 1.00 14.33 2074 ALA B O 1
ATOM 2647 N N . ALA B 1 75 ? 40.549 2.320 59.087 1.00 11.69 2075 ALA B N 1
ATOM 2648 C CA . ALA B 1 75 ? 40.494 2.324 60.548 1.00 12.34 2075 ALA B CA 1
ATOM 2649 C C . ALA B 1 75 ? 40.010 3.665 61.101 1.00 11.89 2075 ALA B C 1
ATOM 2650 O O . ALA B 1 75 ? 40.146 3.881 62.312 1.00 14.70 2075 ALA B O 1
ATOM 2652 N N . GLY B 1 76 ? 39.421 4.529 60.289 1.00 13.48 2076 GLY B N 1
ATOM 2653 C CA . GLY B 1 76 ? 38.703 5.700 60.728 1.00 14.64 2076 GLY B CA 1
ATOM 2654 C C . GLY B 1 76 ? 39.366 7.033 60.544 1.00 14.00 2076 GLY B C 1
ATOM 2655 O O . GLY B 1 76 ? 38.733 8.034 60.901 1.00 16.43 2076 GLY B O 1
ATOM 2656 N N . GLU B 1 77 ? 40.585 7.124 60.005 1.00 14.10 2077 GLU B N 1
ATOM 2657 C CA . GLU B 1 77 ? 41.222 8.429 59.809 1.00 16.26 2077 GLU B CA 1
ATOM 2658 C C . GLU B 1 77 ? 40.588 9.123 58.612 1.00 20.12 2077 GLU B C 1
ATOM 2659 O O . GLU B 1 77 ? 40.082 8.534 57.663 1.00 19.97 2077 GLU B O 1
ATOM 2665 N N . LYS B 1 78 ? 40.619 10.456 58.658 1.00 29.47 2078 LYS B N 1
ATOM 2666 C CA . LYS B 1 78 ? 39.903 11.226 57.628 1.00 40.51 2078 LYS B CA 1
ATOM 2667 C C . LYS B 1 78 ? 40.791 11.296 56.397 1.00 32.81 2078 LYS B C 1
ATOM 2668 O O . LYS B 1 78 ? 42.015 11.152 56.429 1.00 41.43 2078 LYS B O 1
ATOM 2674 N N . SER B 1 79 ? 40.171 11.482 55.245 1.00 28.12 2079 SER B N 1
ATOM 2675 C CA . SER B 1 79 ? 40.942 11.490 54.022 1.00 26.60 2079 SER B CA 1
ATOM 2676 C C . SER B 1 79 ? 40.888 12.885 53.393 1.00 26.18 2079 SER B C 1
ATOM 2677 O O . SER B 1 79 ? 40.246 13.166 52.389 1.00 38.88 2079 SER B O 1
ATOM 2680 N N . ILE B 1 80 ? 41.595 13.810 53.989 1.00 24.43 2080 ILE B N 1
ATOM 2681 C CA . ILE B 1 80 ? 41.533 15.208 53.561 1.00 24.27 2080 ILE B CA 1
ATOM 2682 C C . ILE B 1 80 ? 42.891 15.613 53.016 1.00 22.97 2080 ILE B C 1
ATOM 2683 O O . ILE B 1 80 ? 43.951 15.312 53.573 1.00 26.98 2080 ILE B O 1
ATOM 2688 N N . LEU B 1 81 ? 42.894 16.323 51.892 1.00 20.14 2081 LEU B N 1
ATOM 2689 C CA . LEU B 1 81 ? 44.113 16.896 51.325 1.00 16.88 2081 LEU B CA 1
ATOM 2690 C C . LEU B 1 81 ? 44.153 18.424 51.487 1.00 16.30 2081 LEU B C 1
ATOM 2691 O O . LEU B 1 81 ? 43.333 19.169 50.935 1.00 16.67 2081 LEU B O 1
ATOM 2696 N N . THR B 1 82 ? 45.150 18.851 52.285 1.00 14.59 2082 THR B N 1
ATOM 2697 C CA . THR B 1 82 ? 45.424 20.271 52.487 1.00 13.58 2082 THR B CA 1
ATOM 2698 C C . THR B 1 82 ? 46.714 20.603 51.742 1.00 13.79 2082 THR B C 1
ATOM 2699 O O . THR B 1 82 ? 47.315 19.725 51.116 1.00 14.50 2082 THR B O 1
ATOM 2703 N N . ASP B 1 83 ? 47.145 21.845 51.820 1.00 13.11 2083 ASP B N 1
ATOM 2704 C CA . ASP B 1 83 ? 48.402 22.285 51.245 1.00 12.25 2083 ASP B CA 1
ATOM 2705 C C . ASP B 1 83 ? 49.651 21.799 51.993 1.00 12.39 2083 ASP B C 1
ATOM 2706 O O . ASP B 1 83 ? 50.766 21.808 51.496 1.00 12.27 2083 ASP B O 1
ATOM 2711 N N . ASN B 1 84 ? 49.517 21.402 53.247 1.00 13.39 2084 ASN B N 1
ATOM 2712 C CA . ASN B 1 84 ? 50.585 20.884 54.087 1.00 11.64 2084 ASN B CA 1
ATOM 2713 C C . ASN B 1 84 ? 51.262 19.695 53.383 1.00 11.38 2084 ASN B C 1
ATOM 2714 O O . ASN B 1 84 ? 50.543 18.931 52.739 1.00 11.62 2084 ASN B O 1
ATOM 2719 N N . PRO B 1 85 ? 52.577 19.504 53.513 1.00 11.71 2085 PRO B N 1
ATOM 2720 C CA . PRO B 1 85 ? 53.197 18.305 52.946 1.00 11.15 2085 PRO B CA 1
ATOM 2721 C C . PRO B 1 85 ? 52.481 17.059 53.468 1.00 11.22 2085 PRO B C 1
ATOM 2722 O O . PRO B 1 85 ? 52.302 16.882 54.683 1.00 10.94 2085 PRO B O 1
ATOM 2726 N N . THR B 1 86 ? 52.018 16.240 52.529 1.00 11.11 2086 THR B N 1
ATOM 2727 C CA . THR B 1 86 ? 51.182 15.088 52.778 1.00 10.25 2086 THR B CA 1
ATOM 2728 C C . THR B 1 86 ? 51.739 13.847 52.113 1.00 10.69 2086 THR B C 1
ATOM 2729 O O . THR B 1 86 ? 52.032 13.791 50.922 1.00 10.49 2086 THR B O 1
ATOM 2733 N N . TRP B 1 87 ? 51.865 12.775 52.904 1.00 10.17 2087 TRP B N 1
ATOM 2734 C CA . TRP B 1 87 ? 52.249 11.452 52.442 1.00 9.22 2087 TRP B CA 1
ATOM 2735 C C . TRP B 1 87 ? 50.997 10.603 52.235 1.00 10.31 2087 TRP B C 1
ATOM 2736 O O . TRP B 1 87 ? 50.181 10.430 53.144 1.00 12.10 2087 TRP B O 1
ATOM 2747 N N . ILE B 1 88 ? 50.918 10.086 51.008 1.00 9.94 2088 ILE B N 1
ATOM 2748 C CA . ILE B 1 88 ? 49.743 9.332 50.581 1.00 8.97 2088 ILE B CA 1
ATOM 2749 C C . ILE B 1 88 ? 50.221 7.919 50.295 1.00 10.54 2088 ILE B C 1
ATOM 2750 O O . ILE B 1 88 ? 50.962 7.681 49.346 1.00 11.52 2088 ILE B O 1
ATOM 2755 N N . ILE B 1 89 ? 49.776 6.994 51.149 1.00 10.67 2089 ILE B N 1
ATOM 2756 C CA . ILE B 1 89 ? 50.364 5.679 51.219 1.00 10.25 2089 ILE B CA 1
ATOM 2757 C C . ILE B 1 89 ? 49.419 4.532 50.925 1.00 9.93 2089 ILE B C 1
ATOM 2758 O O . ILE B 1 89 ? 48.338 4.449 51.484 1.00 10.25 2089 ILE B O 1
ATOM 2763 N N . ASP B 1 90 ? 49.878 3.657 50.049 1.00 10.28 2090 ASP B N 1
ATOM 2764 C CA . ASP B 1 90 ? 49.217 2.350 49.807 1.00 10.47 2090 ASP B CA 1
ATOM 2765 C C . ASP B 1 90 ? 50.230 1.277 50.206 1.00 9.62 2090 ASP B C 1
ATOM 2766 O O . ASP B 1 90 ? 51.236 1.083 49.512 1.00 11.29 2090 ASP B O 1
ATOM 2771 N N . PRO B 1 91 ? 50.079 0.595 51.351 1.00 9.24 2091 PRO B N 1
ATOM 2772 C CA . PRO B 1 91 ? 51.120 -0.327 51.861 1.00 9.67 2091 PRO B CA 1
ATOM 2773 C C . PRO B 1 91 ? 51.308 -1.528 50.953 1.00 9.17 2091 PRO B C 1
ATOM 2774 O O . PRO B 1 91 ? 52.411 -2.026 50.772 1.00 11.31 2091 PRO B O 1
ATOM 2778 N N . ILE B 1 92 ? 50.171 -1.995 50.412 1.00 9.71 2092 ILE B N 1
ATOM 2779 C CA . ILE B 1 92 ? 50.193 -3.060 49.426 1.00 10.53 2092 ILE B CA 1
ATOM 2780 C C . ILE B 1 92 ? 49.145 -2.677 48.398 1.00 9.78 2092 ILE B C 1
ATOM 2781 O O . ILE B 1 92 ? 47.948 -2.700 48.675 1.00 11.26 2092 ILE B O 1
ATOM 2786 N N . ASP B 1 93 ? 49.613 -2.282 47.201 1.00 11.58 2093 ASP B N 1
ATOM 2787 C CA . ASP B 1 93 ? 48.743 -2.036 46.057 1.00 10.26 2093 ASP B CA 1
ATOM 2788 C C . ASP B 1 93 ? 48.774 -3.358 45.276 1.00 10.64 2093 ASP B C 1
ATOM 2789 O O . ASP B 1 93 ? 49.849 -3.738 44.791 1.00 11.56 2093 ASP B O 1
ATOM 2794 N N . GLY B 1 94 ? 47.629 -3.988 45.208 1.00 12.04 2094 GLY B N 1
ATOM 2795 C CA . GLY B 1 94 ? 47.439 -5.324 44.629 1.00 12.67 2094 GLY B CA 1
ATOM 2796 C C . GLY B 1 94 ? 47.332 -6.362 45.727 1.00 12.85 2094 GLY B C 1
ATOM 2797 O O . GLY B 1 94 ? 48.030 -7.375 45.669 1.00 12.25 2094 GLY B O 1
ATOM 2798 N N . THR B 1 95 ? 46.477 -6.167 46.719 1.00 11.75 2095 THR B N 1
ATOM 2799 C CA . THR B 1 95 ? 46.276 -7.147 47.799 1.00 11.06 2095 THR B CA 1
ATOM 2800 C C . THR B 1 95 ? 45.824 -8.514 47.292 1.00 9.33 2095 THR B C 1
ATOM 2801 O O . THR B 1 95 ? 46.266 -9.573 47.742 1.00 10.38 2095 THR B O 1
ATOM 2805 N N . THR B 1 96 ? 44.929 -8.465 46.291 1.00 9.69 2096 THR B N 1
ATOM 2806 C CA . THR B 1 96 ? 44.518 -9.745 45.713 1.00 9.85 2096 THR B CA 1
ATOM 2807 C C . THR B 1 96 ? 45.671 -10.486 45.069 1.00 11.37 2096 THR B C 1
ATOM 2808 O O . THR B 1 96 ? 45.882 -11.720 45.211 1.00 10.21 2096 THR B O 1
ATOM 2812 N N . ASN B 1 97 ? 46.505 -9.753 44.334 1.00 9.60 2097 ASN B N 1
ATOM 2813 C CA . ASN B 1 97 ? 47.723 -10.359 43.800 1.00 8.81 2097 ASN B CA 1
ATOM 2814 C C . ASN B 1 97 ? 48.587 -10.964 44.889 1.00 9.18 2097 ASN B C 1
ATOM 2815 O O . ASN B 1 97 ? 49.072 -12.098 44.752 1.00 11.60 2097 ASN B O 1
ATOM 2820 N N . PHE B 1 98 ? 48.760 -10.240 46.002 1.00 10.33 2098 PHE B N 1
ATOM 2821 C CA . PHE B 1 98 ? 49.568 -10.719 47.122 1.00 11.12 2098 PHE B CA 1
ATOM 2822 C C . PHE B 1 98 ? 49.032 -12.038 47.665 1.00 10.32 2098 PHE B C 1
ATOM 2823 O O . PHE B 1 98 ? 49.770 -12.982 47.918 1.00 11.42 2098 PHE B O 1
ATOM 2831 N N . VAL B 1 99 ? 47.731 -12.097 47.824 1.00 9.96 2099 VAL B N 1
ATOM 2832 C CA . VAL B 1 99 ? 47.068 -13.297 48.385 1.00 11.95 2099 VAL B CA 1
ATOM 2833 C C . VAL B 1 99 ? 47.339 -14.510 47.512 1.00 13.85 2099 VAL B C 1
ATOM 2834 O O . VAL B 1 99 ? 47.474 -15.650 47.954 1.00 15.01 2099 VAL B O 1
ATOM 2838 N N . HIS B 1 100 ? 47.488 -14.336 46.200 1.00 11.84 2100 HIS B N 1
ATOM 2839 C CA . HIS B 1 100 ? 47.644 -15.422 45.263 1.00 11.73 2100 HIS B CA 1
ATOM 2840 C C . HIS B 1 100 ? 49.068 -15.679 44.796 1.00 13.66 2100 HIS B C 1
ATOM 2841 O O . HIS B 1 100 ? 49.378 -16.694 44.160 1.00 14.97 2100 HIS B O 1
ATOM 2848 N N . GLY B 1 101 ? 49.975 -14.772 45.100 1.00 12.57 2101 GLY B N 1
ATOM 2849 C CA . GLY B 1 101 ? 51.356 -14.812 44.637 1.00 13.84 2101 GLY B CA 1
ATOM 2850 C C . GLY B 1 101 ? 51.491 -14.374 43.192 1.00 12.89 2101 GLY B C 1
ATOM 2851 O O . GLY B 1 101 ? 52.482 -14.690 42.517 1.00 13.57 2101 GLY B O 1
ATOM 2852 N N . PHE B 1 102 ? 50.498 -13.630 42.700 1.00 10.80 2102 PHE B N 1
ATOM 2853 C CA . PHE B 1 102 ? 50.587 -13.076 41.329 1.00 10.69 2102 PHE B CA 1
ATOM 2854 C C . PHE B 1 102 ? 51.639 -11.983 41.341 1.00 11.48 2102 PHE B C 1
ATOM 2855 O O . PHE B 1 102 ? 51.510 -11.066 42.157 1.00 13.83 2102 PHE B O 1
ATOM 2863 N N . PRO B 1 103 ? 52.699 -12.043 40.541 1.00 13.37 2103 PRO B N 1
ATOM 2864 C CA . PRO B 1 103 ? 53.928 -11.318 40.851 1.00 14.03 2103 PRO B CA 1
ATOM 2865 C C . PRO B 1 103 ? 54.004 -9.823 40.606 1.00 11.60 2103 PRO B C 1
ATOM 2866 O O . PRO B 1 103 ? 55.075 -9.280 40.283 1.00 17.19 2103 PRO B O 1
ATOM 2870 N N . PHE B 1 104 ? 52.902 -9.102 40.806 1.00 12.81 2104 PHE B N 1
ATOM 2871 C CA . PHE B 1 104 ? 52.774 -7.660 40.689 1.00 11.47 2104 PHE B CA 1
ATOM 2872 C C . PHE B 1 104 ? 52.133 -7.140 41.973 1.00 9.65 2104 PHE B C 1
ATOM 2873 O O . PHE B 1 104 ? 50.927 -7.078 42.076 1.00 11.38 2104 PHE B O 1
ATOM 2881 N N . VAL B 1 105 ? 53.026 -6.801 42.880 1.00 9.84 2105 VAL B N 1
ATOM 2882 C CA . VAL B 1 105 ? 52.618 -6.319 44.188 1.00 11.68 2105 VAL B CA 1
ATOM 2883 C C . VAL B 1 105 ? 53.494 -5.109 44.529 1.00 11.03 2105 VAL B C 1
ATOM 2884 O O . VAL B 1 105 ? 54.727 -5.242 44.513 1.00 12.30 2105 VAL B O 1
ATOM 2888 N N . ALA B 1 106 ? 52.855 -3.974 44.817 1.00 10.00 2106 ALA B N 1
ATOM 2889 C CA . ALA B 1 106 ? 53.621 -2.758 45.015 1.00 11.91 2106 ALA B CA 1
ATOM 2890 C C . ALA B 1 106 ? 53.425 -2.147 46.405 1.00 10.28 2106 ALA B C 1
ATOM 2891 O O . ALA B 1 106 ? 52.347 -2.213 46.985 1.00 11.32 2106 ALA B O 1
ATOM 2893 N N . VAL B 1 107 ? 54.500 -1.494 46.861 1.00 9.62 2107 VAL B N 1
ATOM 2894 C CA . VAL B 1 107 ? 54.395 -0.555 47.939 1.00 9.57 2107 VAL B CA 1
ATOM 2895 C C . VAL B 1 107 ? 54.378 0.836 47.284 1.00 8.97 2107 VAL B C 1
ATOM 2896 O O . VAL B 1 107 ? 55.295 1.114 46.519 1.00 10.51 2107 VAL B O 1
ATOM 2900 N N . SER B 1 108 ? 53.414 1.689 47.574 1.00 9.47 2108 SER B N 1
ATOM 2901 C CA . SER B 1 108 ? 53.319 2.997 46.896 1.00 10.24 2108 SER B CA 1
ATOM 2902 C C . SER B 1 108 ? 53.284 4.141 47.898 1.00 11.75 2108 SER B C 1
ATOM 2903 O O . SER B 1 108 ? 52.475 4.153 48.850 1.00 11.57 2108 SER B O 1
ATOM 2906 N N . ILE B 1 109 ? 54.185 5.099 47.675 1.00 9.18 2109 ILE B N 1
ATOM 2907 C CA . ILE B 1 109 ? 54.310 6.292 48.516 1.00 9.86 2109 ILE B CA 1
ATOM 2908 C C . ILE B 1 109 ? 54.322 7.536 47.625 1.00 10.32 2109 ILE B C 1
ATOM 2909 O O . ILE B 1 109 ? 55.238 7.673 46.797 1.00 10.64 2109 ILE B O 1
ATOM 2914 N N . GLY B 1 110 ? 53.345 8.397 47.818 1.00 9.20 2110 GLY B N 1
ATOM 2915 C CA . GLY B 1 110 ? 53.263 9.693 47.162 1.00 9.84 2110 GLY B CA 1
ATOM 2916 C C . GLY B 1 110 ? 53.494 10.797 48.160 1.00 11.20 2110 GLY B C 1
ATOM 2917 O O . GLY B 1 110 ? 52.980 10.765 49.273 1.00 13.77 2110 GLY B O 1
ATOM 2918 N N . PHE B 1 111 ? 54.275 11.825 47.809 1.00 9.64 2111 PHE B N 1
ATOM 2919 C CA . PHE B 1 111 ? 54.476 13.025 48.613 1.00 9.59 2111 PHE B CA 1
ATOM 2920 C C . PHE B 1 111 ? 53.894 14.232 47.874 1.00 10.28 2111 PHE B C 1
ATOM 2921 O O . PHE B 1 111 ? 54.310 14.486 46.741 1.00 10.42 2111 PHE B O 1
ATOM 2929 N N . VAL B 1 112 ? 52.952 14.910 48.482 1.00 9.86 2112 VAL B N 1
ATOM 2930 C CA . VAL B 1 112 ? 52.162 15.983 47.847 1.00 9.56 2112 VAL B CA 1
ATOM 2931 C C . VAL B 1 112 ? 52.267 17.283 48.642 1.00 10.43 2112 VAL B C 1
ATOM 2932 O O . VAL B 1 112 ? 52.058 17.283 49.869 1.00 12.43 2112 VAL B O 1
ATOM 2936 N N . VAL B 1 113 ? 52.627 18.396 47.973 1.00 10.77 2113 VAL B N 1
ATOM 2937 C CA . VAL B 1 113 ? 52.774 19.693 48.622 1.00 9.96 2113 VAL B CA 1
ATOM 2938 C C . VAL B 1 113 ? 51.940 20.740 47.886 1.00 10.64 2113 VAL B C 1
ATOM 2939 O O . VAL B 1 113 ? 51.985 20.772 46.664 1.00 10.03 2113 VAL B O 1
ATOM 2943 N N . ASN B 1 114 ? 51.213 21.627 48.555 1.00 9.58 2114 ASN B N 1
ATOM 2944 C CA . ASN B 1 114 ? 50.287 22.546 47.882 1.00 11.14 2114 ASN B CA 1
ATOM 2945 C C . ASN B 1 114 ? 49.337 21.858 46.926 1.00 10.87 2114 ASN B C 1
ATOM 2946 O O . ASN B 1 114 ? 48.901 22.438 45.931 1.00 11.75 2114 ASN B O 1
ATOM 2951 N N . LYS B 1 115 ? 48.977 20.612 47.243 1.00 10.87 2115 LYS B N 1
ATOM 2952 C CA . LYS B 1 115 ? 48.022 19.773 46.535 1.00 11.47 2115 LYS B CA 1
ATOM 2953 C C . LYS B 1 115 ? 48.574 19.347 45.188 1.00 10.99 2115 LYS B C 1
ATOM 2954 O O . LYS B 1 115 ? 47.777 18.956 44.364 1.00 14.00 2115 LYS B O 1
ATOM 2960 N N . LYS B 1 116 ? 49.875 19.467 44.994 1.00 9.52 2116 LYS B N 1
ATOM 2961 C CA . LYS B 1 116 ? 50.565 19.060 43.782 1.00 9.75 2116 LYS B CA 1
ATOM 2962 C C . LYS B 1 116 ? 51.527 17.919 44.095 1.00 10.20 2116 LYS B C 1
ATOM 2963 O O . LYS B 1 116 ? 52.297 17.967 45.054 1.00 10.37 2116 LYS B O 1
ATOM 2969 N N . MET B 1 117 ? 51.504 16.876 43.273 1.00 10.55 2117 MET B N 1
ATOM 2970 C CA . MET B 1 117 ? 52.480 15.814 43.407 1.00 12.34 2117 MET B CA 1
ATOM 2971 C C . MET B 1 117 ? 53.901 16.321 43.339 1.00 12.19 2117 MET B C 1
ATOM 2972 O O . MET B 1 117 ? 54.284 17.013 42.383 1.00 13.26 2117 MET B O 1
ATOM 2977 N N . GLU B 1 118 ? 54.682 15.940 44.348 1.00 10.17 2118 GLU B N 1
ATOM 2978 C CA . GLU B 1 118 ? 56.109 16.324 44.351 1.00 10.25 2118 GLU B CA 1
ATOM 2979 C C . GLU B 1 118 ? 57.017 15.164 44.036 1.00 10.36 2118 GLU B C 1
ATOM 2980 O O . GLU B 1 118 ? 57.900 15.256 43.147 1.00 10.47 2118 GLU B O 1
ATOM 2986 N N . PHE B 1 119 ? 56.902 14.023 44.710 1.00 10.24 2119 PHE B N 1
ATOM 2987 C CA . PHE B 1 119 ? 57.616 12.817 44.353 1.00 9.01 2119 PHE B CA 1
ATOM 2988 C C . PHE B 1 119 ? 56.711 11.583 44.603 1.00 8.68 2119 PHE B C 1
ATOM 2989 O O . PHE B 1 119 ? 55.697 11.631 45.300 1.00 9.99 2119 PHE B O 1
ATOM 2997 N N . GLY B 1 120 ? 57.149 10.490 44.008 1.00 8.48 2120 GLY B N 1
ATOM 2998 C CA . GLY B 1 120 ? 56.451 9.204 44.118 1.00 8.51 2120 GLY B CA 1
ATOM 2999 C C . GLY B 1 120 ? 57.453 8.054 44.071 1.00 10.07 2120 GLY B C 1
ATOM 3000 O O . GLY B 1 120 ? 58.476 8.119 43.409 1.00 9.42 2120 GLY B O 1
ATOM 3001 N N . ILE B 1 121 ? 57.168 7.005 44.822 1.00 8.93 2121 ILE B N 1
ATOM 3002 C CA . ILE B 1 121 ? 57.924 5.776 44.950 1.00 8.82 2121 ILE B CA 1
ATOM 3003 C C . ILE B 1 121 ? 56.977 4.607 44.793 1.00 9.49 2121 ILE B C 1
ATOM 3004 O O . ILE B 1 121 ? 55.964 4.529 45.480 1.00 9.86 2121 ILE B O 1
ATOM 3009 N N . VAL B 1 122 ? 57.254 3.725 43.839 1.00 9.20 2122 VAL B N 1
ATOM 3010 C CA . VAL B 1 122 ? 56.455 2.538 43.645 1.00 9.24 2122 VAL B CA 1
ATOM 3011 C C . VAL B 1 122 ? 57.415 1.352 43.577 1.00 9.19 2122 VAL B C 1
ATOM 3012 O O . VAL B 1 122 ? 58.186 1.202 42.616 1.00 10.36 2122 VAL B O 1
ATOM 3016 N N . TYR B 1 123 ? 57.413 0.499 44.618 1.00 9.45 2123 TYR B N 1
ATOM 3017 C CA . TYR B 1 123 ? 58.336 -0.615 44.679 1.00 9.25 2123 TYR B CA 1
ATOM 3018 C C . TYR B 1 123 ? 57.614 -1.909 44.312 1.00 9.61 2123 TYR B C 1
ATOM 3019 O O . TYR B 1 123 ? 56.716 -2.313 45.053 1.00 10.30 2123 TYR B O 1
ATOM 3028 N N . SER B 1 124 ? 57.965 -2.481 43.179 1.00 11.06 2124 SER B N 1
ATOM 3029 C CA . SER B 1 124 ? 57.420 -3.759 42.751 1.00 10.10 2124 SER B CA 1
ATOM 3030 C C . SER B 1 124 ? 58.215 -4.857 43.465 1.00 13.61 2124 SER B C 1
ATOM 3031 O O . SER B 1 124 ? 59.324 -5.165 43.048 1.00 14.59 2124 SER B O 1
ATOM 3034 N N . CYS B 1 125 ? 57.638 -5.395 44.522 1.00 14.33 2125 CYS B N 1
ATOM 3035 C CA . CYS B 1 125 ? 58.218 -6.231 45.551 1.00 16.58 2125 CYS B CA 1
ATOM 3036 C C . CYS B 1 125 ? 58.726 -7.563 45.058 1.00 16.95 2125 CYS B C 1
ATOM 3037 O O . CYS B 1 125 ? 59.672 -8.110 45.624 1.00 19.52 2125 CYS B O 1
ATOM 3040 N N . LEU B 1 126 ? 57.989 -8.068 44.088 1.00 15.49 2126 LEU B N 1
ATOM 3041 C CA . LEU B 1 126 ? 58.347 -9.438 43.697 1.00 19.69 2126 LEU B CA 1
ATOM 3042 C C . LEU B 1 126 ? 59.248 -9.461 42.481 1.00 20.93 2126 LEU B C 1
ATOM 3043 O O . LEU B 1 126 ? 59.778 -10.513 42.127 1.00 34.69 2126 LEU B O 1
ATOM 3048 N N . GLU B 1 127 ? 59.413 -8.294 41.871 1.00 17.38 2127 GLU B N 1
ATOM 3049 C CA . GLU B 1 127 ? 60.288 -8.131 40.705 1.00 18.89 2127 GLU B CA 1
ATOM 3050 C C . GLU B 1 127 ? 61.613 -7.446 41.076 1.00 19.52 2127 GLU B C 1
ATOM 3051 O O . GLU B 1 127 ? 62.535 -7.379 40.270 1.00 24.67 2127 GLU B O 1
ATOM 3057 N N . ASP B 1 128 ? 61.646 -6.903 42.284 1.00 19.53 2128 ASP B N 1
ATOM 3058 C CA . ASP B 1 128 ? 62.717 -6.051 42.795 1.00 21.91 2128 ASP B CA 1
ATOM 3059 C C . ASP B 1 128 ? 62.967 -4.870 41.862 1.00 20.36 2128 ASP B C 1
ATOM 3060 O O . ASP B 1 128 ? 64.098 -4.617 41.473 1.00 25.08 2128 ASP B O 1
ATOM 3065 N N . LYS B 1 129 ? 61.913 -4.143 41.510 1.00 16.72 2129 LYS B N 1
ATOM 3066 C CA . LYS B 1 129 ? 61.978 -2.975 40.652 1.00 14.76 2129 LYS B CA 1
ATOM 3067 C C . LYS B 1 129 ? 61.499 -1.762 41.454 1.00 13.69 2129 LYS B C 1
ATOM 3068 O O . LYS B 1 129 ? 60.335 -1.718 41.843 1.00 12.90 2129 LYS B O 1
ATOM 3074 N N . MET B 1 130 ? 62.433 -0.841 41.651 1.00 13.21 2130 MET B N 1
ATOM 3075 C CA . MET B 1 130 ? 62.066 0.379 42.382 1.00 12.18 2130 MET B CA 1
ATOM 3076 C C . MET B 1 130 ? 61.773 1.502 41.384 1.00 12.93 2130 MET B C 1
ATOM 3077 O O . MET B 1 130 ? 62.713 1.989 40.744 1.00 12.56 2130 MET B O 1
ATOM 3082 N N . TYR B 1 131 ? 60.525 1.898 41.218 1.00 10.58 2131 TYR B N 1
ATOM 3083 C CA . TYR B 1 131 ? 60.198 3.029 40.347 1.00 9.79 2131 TYR B CA 1
ATOM 3084 C C . TYR B 1 131 ? 60.150 4.297 41.183 1.00 10.30 2131 TYR B C 1
ATOM 3085 O O . TYR B 1 131 ? 59.571 4.337 42.272 1.00 10.22 2131 TYR B O 1
ATOM 3094 N N . THR B 1 132 ? 60.801 5.348 40.677 1.00 9.33 2132 THR B N 1
ATOM 3095 C CA . THR B 1 132 ? 60.754 6.627 41.359 1.00 10.47 2132 THR B CA 1
ATOM 3096 C C . THR B 1 132 ? 60.504 7.762 40.351 1.00 10.83 2132 THR B C 1
ATOM 3097 O O . THR B 1 132 ? 60.766 7.650 39.159 1.00 11.27 2132 THR B O 1
ATOM 3101 N N . GLY B 1 133 ? 59.989 8.891 40.845 1.00 10.67 2133 GLY B N 1
ATOM 3102 C CA . GLY B 1 133 ? 59.868 10.107 40.092 1.00 10.73 2133 GLY B CA 1
ATOM 3103 C C . GLY B 1 133 ? 59.780 11.291 41.019 1.00 9.52 2133 GLY B C 1
ATOM 3104 O O . GLY B 1 133 ? 59.254 11.182 42.117 1.00 10.55 2133 GLY B O 1
ATOM 3105 N N . ARG B 1 134 ? 60.269 12.448 40.568 1.00 9.27 2134 ARG B N 1
ATOM 3106 C CA . ARG B 1 134 ? 60.146 13.683 41.301 1.00 9.73 2134 ARG B CA 1
ATOM 3107 C C . ARG B 1 134 ? 60.050 14.850 40.328 1.00 9.75 2134 ARG B C 1
ATOM 3108 O O . ARG B 1 134 ? 60.769 14.849 39.326 1.00 10.33 2134 ARG B O 1
ATOM 3116 N N . LYS B 1 135 ? 59.157 15.781 40.659 1.00 10.03 2135 LYS B N 1
ATOM 3117 C CA . LYS B 1 135 ? 58.956 16.973 39.840 1.00 10.07 2135 LYS B CA 1
ATOM 3118 C C . LYS B 1 135 ? 60.290 17.607 39.519 1.00 9.87 2135 LYS B C 1
ATOM 3119 O O . LYS B 1 135 ? 61.073 17.926 40.389 1.00 10.69 2135 LYS B O 1
ATOM 3125 N N . GLY B 1 136 ? 60.570 17.811 38.219 1.00 10.47 2136 GLY B N 1
ATOM 3126 C CA . GLY B 1 136 ? 61.800 18.484 37.860 1.00 10.81 2136 GLY B CA 1
ATOM 3127 C C . GLY B 1 136 ? 63.062 17.674 37.940 1.00 10.30 2136 GLY B C 1
ATOM 3128 O O . GLY B 1 136 ? 64.174 18.179 37.922 1.00 10.93 2136 GLY B O 1
ATOM 3129 N N . LYS B 1 137 ? 62.953 16.344 38.078 1.00 11.06 2137 LYS B N 1
ATOM 3130 C CA . LYS B 1 137 ? 64.077 15.451 38.313 1.00 10.34 2137 LYS B CA 1
ATOM 3131 C C . LYS B 1 137 ? 64.043 14.205 37.444 1.00 10.82 2137 LYS B C 1
ATOM 3132 O O . LYS B 1 137 ? 65.021 13.468 37.445 1.00 13.93 2137 LYS B O 1
ATOM 3138 N N . GLY B 1 138 ? 63.011 13.862 36.717 1.00 11.30 2138 GLY B N 1
ATOM 3139 C CA . GLY B 1 138 ? 62.957 12.630 35.950 1.00 11.58 2138 GLY B CA 1
ATOM 3140 C C . GLY B 1 138 ? 62.282 11.481 36.665 1.00 11.38 2138 GLY B C 1
ATOM 3141 O O . GLY B 1 138 ? 62.031 11.578 37.884 1.00 11.94 2138 GLY B O 1
ATOM 3142 N N . ALA B 1 139 ? 62.037 10.446 35.907 1.00 10.06 2139 ALA B N 1
ATOM 3143 C CA . ALA B 1 139 ? 61.464 9.183 36.331 1.00 9.75 2139 ALA B CA 1
ATOM 3144 C C . ALA B 1 139 ? 62.411 8.024 36.042 1.00 10.06 2139 ALA B C 1
ATOM 3145 O O . ALA B 1 139 ? 63.043 8.025 34.990 1.00 11.29 2139 ALA B O 1
ATOM 3147 N N . PHE B 1 140 ? 62.565 7.096 36.973 1.00 10.60 2140 PHE B N 1
ATOM 3148 C CA . PHE B 1 140 ? 63.547 6.023 36.881 1.00 11.09 2140 PHE B CA 1
ATOM 3149 C C . PHE B 1 140 ? 62.979 4.679 37.351 1.00 11.74 2140 PHE B C 1
ATOM 3150 O O . PHE B 1 140 ? 62.060 4.642 38.192 1.00 11.60 2140 PHE B O 1
ATOM 3158 N N . CYS B 1 141 ? 63.538 3.603 36.818 1.00 11.54 2141 CYS B N 1
ATOM 3159 C CA . CYS B 1 141 ? 63.343 2.257 37.338 1.00 12.36 2141 CYS B CA 1
ATOM 3160 C C . CYS B 1 141 ? 64.737 1.643 37.592 1.00 13.64 2141 CYS B C 1
ATOM 3161 O O . CYS B 1 141 ? 65.494 1.470 36.634 1.00 14.96 2141 CYS B O 1
ATOM 3164 N N . ASN B 1 142 ? 65.058 1.422 38.856 1.00 17.05 2142 ASN B N 1
ATOM 3165 C CA . ASN B 1 142 ? 66.379 0.917 39.220 1.00 18.97 2142 ASN B CA 1
ATOM 3166 C C . ASN B 1 142 ? 67.485 1.743 38.568 1.00 25.87 2142 ASN B C 1
ATOM 3167 O O . ASN B 1 142 ? 68.514 1.258 38.074 1.00 30.54 2142 ASN B O 1
ATOM 3172 N N . GLY B 1 143 ? 67.291 3.064 38.523 1.00 27.60 2143 GLY B N 1
ATOM 3173 C CA . GLY B 1 143 ? 68.363 3.866 37.970 1.00 22.77 2143 GLY B CA 1
ATOM 3174 C C . GLY B 1 143 ? 68.287 4.189 36.504 1.00 20.21 2143 GLY B C 1
ATOM 3175 O O . GLY B 1 143 ? 68.965 5.124 36.049 1.00 26.91 2143 GLY B O 1
ATOM 3176 N N . GLN B 1 144 ? 67.504 3.468 35.728 1.00 17.57 2144 GLN B N 1
ATOM 3177 C CA . GLN B 1 144 ? 67.334 3.634 34.294 1.00 16.32 2144 GLN B CA 1
ATOM 3178 C C . GLN B 1 144 ? 66.235 4.649 34.031 1.00 14.42 2144 GLN B C 1
ATOM 3179 O O . GLN B 1 144 ? 65.108 4.503 34.491 1.00 12.30 2144 GLN B O 1
ATOM 3185 N N . LYS B 1 145 ? 66.516 5.705 33.294 1.00 14.12 2145 LYS B N 1
ATOM 3186 C CA . LYS B 1 145 ? 65.537 6.763 33.037 1.00 12.68 2145 LYS B CA 1
ATOM 3187 C C . LYS B 1 145 ? 64.370 6.223 32.208 1.00 12.35 2145 LYS B C 1
ATOM 3188 O O . LYS B 1 145 ? 64.612 5.492 31.237 1.00 17.10 2145 LYS B O 1
ATOM 3194 N N . LEU B 1 146 ? 63.162 6.596 32.568 1.00 10.51 2146 LEU B N 1
ATOM 3195 C CA . LEU B 1 146 ? 61.931 6.180 31.903 1.00 10.27 2146 LEU B CA 1
ATOM 3196 C C . LEU B 1 146 ? 61.379 7.210 30.931 1.00 10.10 2146 LEU B C 1
ATOM 3197 O O . LEU B 1 146 ? 61.424 8.430 31.149 1.00 11.08 2146 LEU B O 1
ATOM 3202 N N . GLN B 1 147 ? 60.823 6.731 29.835 1.00 10.61 2147 GLN B N 1
ATOM 3203 C CA . GLN B 1 147 ? 60.198 7.546 28.815 1.00 11.56 2147 GLN B CA 1
ATOM 3204 C C . GLN B 1 147 ? 58.936 6.879 28.272 1.00 10.70 2147 GLN B C 1
ATOM 3205 O O . GLN B 1 147 ? 59.033 5.699 27.900 1.00 12.79 2147 GLN B O 1
ATOM 3215 N N . VAL B 1 148 ? 57.818 7.598 28.196 1.00 11.09 2148 VAL B N 1
ATOM 3216 C CA . VAL B 1 148 ? 56.604 7.071 27.567 1.00 10.09 2148 VAL B CA 1
ATOM 3217 C C . VAL B 1 148 ? 56.825 6.809 26.078 1.00 11.77 2148 VAL B C 1
ATOM 3218 O O . VAL B 1 148 ? 57.787 7.333 25.474 1.00 12.40 2148 VAL B O 1
ATOM 3222 N N . SER B 1 149 ? 55.932 5.991 25.507 1.00 11.18 2149 SER B N 1
ATOM 3223 C CA . SER B 1 149 ? 55.893 5.735 24.067 1.00 12.05 2149 SER B CA 1
ATOM 3224 C C . SER B 1 149 ? 55.202 6.925 23.400 1.00 12.32 2149 SER B C 1
ATOM 3225 O O . SER B 1 149 ? 54.743 7.859 24.054 1.00 11.87 2149 SER B O 1
ATOM 3228 N N . HIS B 1 150 ? 55.129 6.910 22.058 1.00 11.52 2150 HIS B N 1
ATOM 3229 C CA . HIS B 1 150 ? 54.441 7.988 21.360 1.00 10.61 2150 HIS B CA 1
ATOM 3230 C C . HIS B 1 150 ? 53.601 7.481 20.173 1.00 12.32 2150 HIS B C 1
ATOM 3231 O O . HIS B 1 150 ? 53.989 7.533 18.989 1.00 15.07 2150 HIS B O 1
ATOM 3238 N N . GLN B 1 151 ? 52.426 6.998 20.468 1.00 13.29 2151 GLN B N 1
ATOM 3239 C CA . GLN B 1 151 ? 51.369 6.594 19.573 1.00 13.16 2151 GLN B CA 1
ATOM 3240 C C . GLN B 1 151 ? 50.135 7.492 19.786 1.00 14.69 2151 GLN B C 1
ATOM 3241 O O . GLN B 1 151 ? 49.456 7.460 20.822 1.00 14.79 2151 GLN B O 1
ATOM 3247 N N . GLU B 1 152 ? 49.833 8.328 18.779 1.00 15.58 2152 GLU B N 1
ATOM 3248 C CA . GLU B 1 152 ? 48.714 9.237 18.885 1.00 15.61 2152 GLU B CA 1
ATOM 3249 C C . GLU B 1 152 ? 47.486 8.644 18.185 1.00 17.68 2152 GLU B C 1
ATOM 3250 O O . GLU B 1 152 ? 46.413 9.210 18.197 1.00 18.06 2152 GLU B O 1
ATOM 3256 N N . ASP B 1 153 ? 47.599 7.494 17.566 1.00 17.25 2153 ASP B N 1
ATOM 3257 C CA . ASP B 1 153 ? 46.458 6.850 16.886 1.00 15.33 2153 ASP B CA 1
ATOM 3258 C C . ASP B 1 153 ? 45.865 5.758 17.790 1.00 15.32 2153 ASP B C 1
ATOM 3259 O O . ASP B 1 153 ? 46.498 4.726 18.006 1.00 13.06 2153 ASP B O 1
ATOM 3264 N N . ILE B 1 154 ? 44.674 5.965 18.342 1.00 14.14 2154 ILE B N 1
ATOM 3265 C CA . ILE B 1 154 ? 44.096 5.010 19.276 1.00 13.69 2154 ILE B CA 1
ATOM 3266 C C . ILE B 1 154 ? 43.932 3.651 18.612 1.00 13.98 2154 ILE B C 1
ATOM 3267 O O . ILE B 1 154 ? 43.950 2.570 19.239 1.00 12.58 2154 ILE B O 1
ATOM 3272 N N . THR B 1 155 ? 43.729 3.605 17.284 1.00 13.51 2155 THR B N 1
ATOM 3273 C CA . THR B 1 155 ? 43.523 2.304 16.670 1.00 12.97 2155 THR B CA 1
ATOM 3274 C C . THR B 1 155 ? 44.790 1.472 16.601 1.00 13.52 2155 THR B C 1
ATOM 3275 O O . THR B 1 155 ? 44.707 0.270 16.253 1.00 15.09 2155 THR B O 1
ATOM 3279 N N . LYS B 1 156 ? 45.917 2.041 16.995 1.00 12.05 2156 LYS B N 1
ATOM 3280 C CA . LYS B 1 156 ? 47.168 1.299 17.113 1.00 12.37 2156 LYS B CA 1
ATOM 3281 C C . LYS B 1 156 ? 47.698 1.293 18.546 1.00 10.85 2156 LYS B C 1
ATOM 3282 O O . LYS B 1 156 ? 48.877 1.036 18.778 1.00 13.09 2156 LYS B O 1
ATOM 3288 N N . SER B 1 157 ? 46.801 1.519 19.520 1.00 10.79 2157 SER B N 1
ATOM 3289 C CA . SER B 1 157 ? 47.175 1.604 20.914 1.00 10.53 2157 SER B CA 1
ATOM 3290 C C . SER B 1 157 ? 46.935 0.331 21.704 1.00 9.98 2157 SER B C 1
ATOM 3291 O O . SER B 1 157 ? 46.094 -0.504 21.336 1.00 11.28 2157 SER B O 1
ATOM 3294 N N . LEU B 1 158 ? 47.720 0.188 22.753 1.00 9.65 2158 LEU B N 1
ATOM 3295 C CA . LEU B 1 158 ? 47.626 -0.881 23.764 1.00 9.76 2158 LEU B CA 1
ATOM 3296 C C . LEU B 1 158 ? 47.242 -0.166 25.063 1.00 9.12 2158 LEU B C 1
ATOM 3297 O O . LEU B 1 158 ? 48.003 0.626 25.618 1.00 10.26 2158 LEU B O 1
ATOM 3302 N N . LEU B 1 159 ? 46.027 -0.370 25.535 1.00 10.12 2159 LEU B N 1
ATOM 3303 C CA . LEU B 1 159 ? 45.502 0.299 26.730 1.00 9.45 2159 LEU B CA 1
ATOM 3304 C C . LEU B 1 159 ? 45.514 -0.623 27.947 1.00 10.96 2159 LEU B C 1
ATOM 3305 O O . LEU B 1 159 ? 45.550 -1.843 27.845 1.00 14.05 2159 LEU B O 1
ATOM 3310 N N . VAL B 1 160 ? 45.490 -0.024 29.126 1.00 10.31 2160 VAL B N 1
ATOM 3311 C CA . VAL B 1 160 ? 45.562 -0.755 30.377 1.00 10.59 2160 VAL B CA 1
ATOM 3312 C C . VAL B 1 160 ? 44.398 -0.341 31.258 1.00 10.60 2160 VAL B C 1
ATOM 3313 O O . VAL B 1 160 ? 44.073 0.833 31.414 1.00 10.37 2160 VAL B O 1
ATOM 3317 N N . THR B 1 161 ? 43.735 -1.318 31.874 1.00 11.65 2161 THR B N 1
ATOM 3318 C CA . THR B 1 161 ? 42.666 -0.982 32.838 1.00 12.10 2161 THR B CA 1
ATOM 3319 C C . THR B 1 161 ? 42.410 -2.196 33.716 1.00 14.11 2161 THR B C 1
ATOM 3320 O O . THR B 1 161 ? 43.079 -3.219 33.560 1.00 15.60 2161 THR B O 1
ATOM 3324 N N . GLU B 1 162 ? 41.457 -2.070 34.635 1.00 15.09 2162 GLU B N 1
ATOM 3325 C CA . GLU B 1 162 ? 41.122 -3.175 35.531 1.00 12.37 2162 GLU B CA 1
ATOM 3326 C C . GLU B 1 162 ? 39.611 -3.312 35.676 1.00 14.24 2162 GLU B C 1
ATOM 3327 O O . GLU B 1 162 ? 38.861 -2.370 35.473 1.00 17.96 2162 GLU B O 1
ATOM 3333 N N . LEU B 1 163 ? 39.171 -4.501 36.053 1.00 13.76 2163 LEU B N 1
ATOM 3334 C CA . LEU B 1 163 ? 37.741 -4.746 36.186 1.00 15.27 2163 LEU B CA 1
ATOM 3335 C C . LEU B 1 163 ? 37.232 -4.216 37.508 1.00 16.10 2163 LEU B C 1
ATOM 3336 O O . LEU B 1 163 ? 36.014 -3.974 37.581 1.00 20.77 2163 LEU B O 1
ATOM 3341 N N . GLY B 1 164 ? 38.063 -4.024 38.509 1.00 16.89 2164 GLY B N 1
ATOM 3342 C CA . GLY B 1 164 ? 37.647 -3.377 39.750 1.00 19.34 2164 GLY B CA 1
ATOM 3343 C C . GLY B 1 164 ? 37.081 -4.366 40.757 1.00 20.34 2164 GLY B C 1
ATOM 3344 O O . GLY B 1 164 ? 36.751 -5.513 40.435 1.00 17.89 2164 GLY B O 1
ATOM 3345 N N . SER B 1 165 ? 36.987 -3.892 42.002 1.00 21.44 2165 SER B N 1
ATOM 3346 C CA . SER B 1 165 ? 36.501 -4.721 43.115 1.00 21.01 2165 SER B CA 1
ATOM 3347 C C . SER B 1 165 ? 34.991 -4.823 43.189 1.00 20.47 2165 SER B C 1
ATOM 3348 O O . SER B 1 165 ? 34.431 -5.745 43.788 1.00 21.65 2165 SER B O 1
ATOM 3351 N N . SER B 1 166 ? 34.256 -3.890 42.581 1.00 21.56 2166 SER B N 1
ATOM 3352 C CA . SER B 1 166 ? 32.813 -3.980 42.520 1.00 21.15 2166 SER B CA 1
ATOM 3353 C C . SER B 1 166 ? 32.281 -5.279 41.936 1.00 23.44 2166 SER B C 1
ATOM 3354 O O . SER B 1 166 ? 32.769 -5.798 40.928 1.00 20.14 2166 SER B O 1
ATOM 3357 N N . ARG B 1 167 ? 31.238 -5.819 42.562 1.00 22.16 2167 ARG B N 1
ATOM 3358 C CA . ARG B 1 167 ? 30.590 -6.993 42.008 1.00 21.55 2167 ARG B CA 1
ATOM 3359 C C . ARG B 1 167 ? 29.098 -6.700 41.846 1.00 26.81 2167 ARG B C 1
ATOM 3360 O O . ARG B 1 167 ? 28.341 -7.640 41.644 1.00 35.50 2167 ARG B O 1
ATOM 3368 N N . THR B 1 168 ? 28.689 -5.459 41.900 1.00 23.79 2168 THR B N 1
ATOM 3369 C CA . THR B 1 168 ? 27.372 -4.939 41.565 1.00 23.07 2168 THR B CA 1
ATOM 3370 C C . THR B 1 168 ? 27.107 -4.943 40.057 1.00 26.89 2168 THR B C 1
ATOM 3371 O O . THR B 1 168 ? 27.817 -4.363 39.235 1.00 25.40 2168 THR B O 1
ATOM 3375 N N . PRO B 1 169 ? 26.057 -5.648 39.631 1.00 26.10 2169 PRO B N 1
ATOM 3376 C CA . PRO B 1 169 ? 25.838 -5.934 38.212 1.00 25.74 2169 PRO B CA 1
ATOM 3377 C C . PRO B 1 169 ? 25.798 -4.692 37.334 1.00 28.42 2169 PRO B C 1
ATOM 3378 O O . PRO B 1 169 ? 26.453 -4.738 36.289 1.00 24.57 2169 PRO B O 1
ATOM 3382 N N . GLU B 1 170 ? 25.096 -3.649 37.722 1.00 26.51 2170 GLU B N 1
ATOM 3383 C CA . GLU B 1 170 ? 25.031 -2.439 36.898 1.00 23.99 2170 GLU B CA 1
ATOM 3384 C C . GLU B 1 170 ? 26.422 -1.881 36.652 1.00 24.44 2170 GLU B C 1
ATOM 3385 O O . GLU B 1 170 ? 26.705 -1.409 35.551 1.00 28.67 2170 GLU B O 1
ATOM 3391 N N . THR B 1 171 ? 27.262 -1.921 37.687 1.00 21.61 2171 THR B N 1
ATOM 3392 C CA . THR B 1 171 ? 28.586 -1.311 37.642 1.00 20.01 2171 THR B CA 1
ATOM 3393 C C . THR B 1 171 ? 29.537 -2.110 36.759 1.00 18.38 2171 THR B C 1
ATOM 3394 O O . THR B 1 171 ? 30.201 -1.553 35.886 1.00 18.05 2171 THR B O 1
ATOM 3398 N N . VAL B 1 172 ? 29.535 -3.410 37.027 1.00 17.42 2172 VAL B N 1
ATOM 3399 C CA . VAL B 1 172 ? 30.278 -4.318 36.163 1.00 17.83 2172 VAL B CA 1
ATOM 3400 C C . VAL B 1 172 ? 29.842 -4.184 34.710 1.00 18.99 2172 VAL B C 1
ATOM 3401 O O . VAL B 1 172 ? 30.628 -4.216 33.776 1.00 18.76 2172 VAL B O 1
ATOM 3405 N N . ARG B 1 173 ? 28.550 -4.008 34.453 1.00 22.15 2173 ARG B N 1
ATOM 3406 C CA . ARG B 1 173 ? 28.093 -3.891 33.069 1.00 21.16 2173 ARG B CA 1
ATOM 3407 C C . ARG B 1 173 ? 28.652 -2.641 32.391 1.00 19.05 2173 ARG B C 1
ATOM 3408 O O . ARG B 1 173 ? 29.029 -2.701 31.220 1.00 17.39 2173 ARG B O 1
ATOM 3416 N N . ILE B 1 174 ? 28.697 -1.507 33.071 1.00 16.43 2174 ILE B N 1
ATOM 3417 C CA . ILE B 1 174 ? 29.275 -0.306 32.462 1.00 17.16 2174 ILE B CA 1
ATOM 3418 C C . ILE B 1 174 ? 30.765 -0.487 32.266 1.00 17.23 2174 ILE B C 1
ATOM 3419 O O . ILE B 1 174 ? 31.302 -0.053 31.238 1.00 16.63 2174 ILE B O 1
ATOM 3424 N N . ILE B 1 175 ? 31.453 -1.083 33.230 1.00 15.66 2175 ILE B N 1
ATOM 3425 C CA . ILE B 1 175 ? 32.902 -1.282 33.008 1.00 13.98 2175 ILE B CA 1
ATOM 3426 C C . ILE B 1 175 ? 33.162 -2.120 31.801 1.00 13.09 2175 ILE B C 1
ATOM 3427 O O . ILE B 1 175 ? 34.040 -1.833 30.965 1.00 14.09 2175 ILE B O 1
ATOM 3432 N N . LEU B 1 176 ? 32.422 -3.214 31.668 1.00 12.94 2176 LEU B N 1
ATOM 3433 C CA . LEU B 1 176 ? 32.639 -4.080 30.509 1.00 13.61 2176 LEU B CA 1
ATOM 3434 C C . LEU B 1 176 ? 32.185 -3.379 29.227 1.00 13.65 2176 LEU B C 1
ATOM 3435 O O . LEU B 1 176 ? 32.773 -3.621 28.180 1.00 15.38 2176 LEU B O 1
ATOM 3440 N N . SER B 1 177 ? 31.165 -2.515 29.259 1.00 15.16 2177 SER B N 1
ATOM 3441 C CA . SER B 1 177 ? 30.652 -1.798 28.092 1.00 15.91 2177 SER B CA 1
ATOM 3442 C C . SER B 1 177 ? 31.668 -0.767 27.603 1.00 17.31 2177 SER B C 1
ATOM 3443 O O . SER B 1 177 ? 31.875 -0.546 26.406 1.00 16.75 2177 SER B O 1
ATOM 3447 N N . ASN B 1 178 ? 32.373 -0.131 28.537 1.00 14.09 2178 ASN B N 1
ATOM 3448 C CA . ASN B 1 178 ? 33.503 0.727 28.206 1.00 13.17 2178 ASN B CA 1
ATOM 3449 C C . ASN B 1 178 ? 34.606 -0.080 27.516 1.00 13.80 2178 ASN B C 1
ATOM 3450 O O . ASN B 1 178 ? 35.167 0.365 26.499 1.00 14.49 2178 ASN B O 1
ATOM 3455 N N . ILE B 1 179 ? 34.944 -1.254 28.018 1.00 12.44 2179 ILE B N 1
ATOM 3456 C CA . ILE B 1 179 ? 35.931 -2.115 27.391 1.00 13.87 2179 ILE B CA 1
ATOM 3457 C C . ILE B 1 179 ? 35.506 -2.538 25.989 1.00 15.52 2179 ILE B C 1
ATOM 3458 O O . ILE B 1 179 ? 36.309 -2.485 25.032 1.00 14.77 2179 ILE B O 1
ATOM 3463 N N . GLU B 1 180 ? 34.259 -2.937 25.804 1.00 16.38 2180 GLU B N 1
ATOM 3464 C CA . GLU B 1 180 ? 33.683 -3.285 24.530 1.00 16.34 2180 GLU B CA 1
ATOM 3465 C C . GLU B 1 180 ? 33.809 -2.122 23.527 1.00 16.72 2180 GLU B C 1
ATOM 3466 O O . GLU B 1 180 ? 34.238 -2.375 22.393 1.00 17.90 2180 GLU B O 1
ATOM 3472 N N . ARG B 1 181 ? 33.458 -0.900 23.943 1.00 15.05 2181 ARG B N 1
ATOM 3473 C CA . ARG B 1 181 ? 33.513 0.263 23.058 1.00 15.91 2181 ARG B CA 1
ATOM 3474 C C . ARG B 1 181 ? 34.955 0.483 22.599 1.00 16.95 2181 ARG B C 1
ATOM 3475 O O . ARG B 1 181 ? 35.238 0.675 21.430 1.00 16.83 2181 ARG B O 1
ATOM 3483 N N . LEU B 1 182 ? 35.900 0.464 23.541 1.00 13.55 2182 LEU B N 1
ATOM 3484 C CA . LEU B 1 182 ? 37.265 0.721 23.159 1.00 13.15 2182 LEU B CA 1
ATOM 3485 C C . LEU B 1 182 ? 37.833 -0.395 22.292 1.00 14.89 2182 LEU B C 1
ATOM 3486 O O . LEU B 1 182 ? 38.477 -0.125 21.275 1.00 15.08 2182 LEU B O 1
ATOM 3491 N N . LEU B 1 183 ? 37.593 -1.642 22.699 1.00 15.58 2183 LEU B N 1
ATOM 3492 C CA . LEU B 1 183 ? 38.163 -2.780 21.977 1.00 14.84 2183 LEU B CA 1
ATOM 3493 C C . LEU B 1 183 ? 37.726 -2.715 20.542 1.00 16.60 2183 LEU B C 1
ATOM 3494 O O . LEU B 1 183 ? 38.517 -3.044 19.652 1.00 17.66 2183 LEU B O 1
ATOM 3499 N N . CYS B 1 184 ? 36.500 -2.277 20.275 1.00 15.73 2184 CYS B N 1
ATOM 3500 C CA . CYS B 1 184 ? 35.990 -2.332 18.907 1.00 19.88 2184 CYS B CA 1
ATOM 3501 C C . CYS B 1 184 ? 36.203 -1.059 18.096 1.00 19.77 2184 CYS B C 1
ATOM 3502 O O . CYS B 1 184 ? 35.692 -0.936 16.967 1.00 21.63 2184 CYS B O 1
ATOM 3505 N N . LEU B 1 185 ? 36.992 -0.096 18.546 1.00 18.09 2185 LEU B N 1
ATOM 3506 C CA . LEU B 1 185 ? 37.259 1.065 17.719 1.00 16.24 2185 LEU B CA 1
ATOM 3507 C C . LEU B 1 185 ? 37.966 0.768 16.404 1.00 16.62 2185 LEU B C 1
ATOM 3508 O O . LEU B 1 185 ? 37.670 1.523 15.434 1.00 18.35 2185 LEU B O 1
ATOM 3513 N N . PRO B 1 186 ? 38.842 -0.199 16.186 1.00 14.93 2186 PRO B N 1
ATOM 3514 C CA . PRO B 1 186 ? 39.410 -1.158 17.123 1.00 15.00 2186 PRO B CA 1
ATOM 3515 C C . PRO B 1 186 ? 40.716 -0.630 17.698 1.00 17.01 2186 PRO B C 1
ATOM 3516 O O . PRO B 1 186 ? 41.259 0.335 17.177 1.00 19.36 2186 PRO B O 1
ATOM 3520 N N . ILE B 1 187 ? 41.197 -1.251 18.758 1.00 12.73 2187 ILE B N 1
ATOM 3521 C CA . ILE B 1 187 ? 42.500 -1.025 19.354 1.00 11.71 2187 ILE B CA 1
ATOM 3522 C C . ILE B 1 187 ? 43.294 -2.329 19.342 1.00 9.82 2187 ILE B C 1
ATOM 3523 O O . ILE B 1 187 ? 42.754 -3.428 19.075 1.00 11.88 2187 ILE B O 1
ATOM 3528 N N . HIS B 1 188 ? 44.599 -2.238 19.599 1.00 10.59 2188 HIS B N 1
ATOM 3529 C CA . HIS B 1 188 ? 45.436 -3.423 19.609 1.00 10.38 2188 HIS B CA 1
ATOM 3530 C C . HIS B 1 188 ? 45.111 -4.381 20.760 1.00 10.55 2188 HIS B C 1
ATOM 3531 O O . HIS B 1 188 ? 45.184 -5.596 20.619 1.00 12.45 2188 HIS B O 1
ATOM 3538 N N . GLY B 1 189 ? 44.757 -3.854 21.922 1.00 9.77 2189 GLY B N 1
ATOM 3539 C CA . GLY B 1 189 ? 44.373 -4.747 23.022 1.00 9.98 2189 GLY B CA 1
ATOM 3540 C C . GLY B 1 189 ? 44.288 -3.963 24.317 1.00 9.52 2189 GLY B C 1
ATOM 3541 O O . GLY B 1 189 ? 44.529 -2.769 24.372 1.00 10.26 2189 GLY B O 1
ATOM 3542 N N . ILE B 1 190 ? 43.896 -4.697 25.358 1.00 9.43 2190 ILE B N 1
ATOM 3543 C CA . ILE B 1 190 ? 43.809 -4.213 26.710 1.00 11.21 2190 ILE B CA 1
ATOM 3544 C C . ILE B 1 190 ? 44.649 -5.129 27.585 1.00 10.83 2190 ILE B C 1
ATOM 3545 O O . ILE B 1 190 ? 44.635 -6.353 27.395 1.00 12.06 2190 ILE B O 1
ATOM 3550 N N . ARG B 1 191 ? 45.385 -4.518 28.492 1.00 10.52 2191 ARG B N 1
ATOM 3551 C CA . ARG B 1 191 ? 46.218 -5.218 29.444 1.00 10.70 2191 ARG B CA 1
ATOM 3552 C C . ARG B 1 191 ? 45.853 -4.760 30.848 1.00 11.74 2191 ARG B C 1
ATOM 3553 O O . ARG B 1 191 ? 45.076 -3.831 31.042 1.00 13.02 2191 ARG B O 1
ATOM 3561 N N . GLY B 1 192 ? 46.476 -5.433 31.801 1.00 14.49 2192 GLY B N 1
ATOM 3562 C CA . GLY B 1 192 ? 46.407 -5.037 33.203 1.00 18.83 2192 GLY B CA 1
ATOM 3563 C C . GLY B 1 192 ? 47.209 -5.996 34.040 1.00 20.00 2192 GLY B C 1
ATOM 3564 O O . GLY B 1 192 ? 47.276 -7.159 33.634 1.00 31.16 2192 GLY B O 1
ATOM 3565 N N . VAL B 1 193 ? 47.842 -5.577 35.109 1.00 17.18 2193 VAL B N 1
ATOM 3566 C CA . VAL B 1 193 ? 48.582 -6.535 35.937 1.00 14.81 2193 VAL B CA 1
ATOM 3567 C C . VAL B 1 193 ? 47.949 -6.634 37.328 1.00 15.12 2193 VAL B C 1
ATOM 3568 O O . VAL B 1 193 ? 48.552 -7.321 38.160 1.00 13.82 2193 VAL B O 1
ATOM 3572 N N . GLY B 1 194 ? 46.825 -5.967 37.548 1.00 12.48 2194 GLY B N 1
ATOM 3573 C CA . GLY B 1 194 ? 46.105 -6.050 38.796 1.00 13.84 2194 GLY B CA 1
ATOM 3574 C C . GLY B 1 194 ? 46.475 -5.107 39.898 1.00 13.24 2194 GLY B C 1
ATOM 3575 O O . GLY B 1 194 ? 46.099 -5.295 41.056 1.00 15.45 2194 GLY B O 1
ATOM 3576 N N . THR B 1 195 ? 47.217 -4.048 39.560 1.00 11.81 2195 THR B N 1
ATOM 3577 C CA . THR B 1 195 ? 47.480 -2.960 40.483 1.00 11.48 2195 THR B CA 1
ATOM 3578 C C . THR B 1 195 ? 47.552 -1.651 39.696 1.00 13.20 2195 THR B C 1
ATOM 3579 O O . THR B 1 195 ? 48.222 -1.603 38.646 1.00 12.09 2195 THR B O 1
ATOM 3583 N N . ALA B 1 196 ? 46.857 -0.616 40.160 1.00 10.49 2196 ALA B N 1
ATOM 3584 C CA . ALA B 1 196 ? 46.846 0.685 39.528 1.00 10.37 2196 ALA B CA 1
ATOM 3585 C C . ALA B 1 196 ? 48.255 1.280 39.433 1.00 10.34 2196 ALA B C 1
ATOM 3586 O O . ALA B 1 196 ? 48.645 1.783 38.359 1.00 10.58 2196 ALA B O 1
ATOM 3588 N N . ALA B 1 197 ? 49.026 1.220 40.509 1.00 9.60 2197 ALA B N 1
ATOM 3589 C CA . ALA B 1 197 ? 50.376 1.791 40.531 1.00 8.27 2197 ALA B CA 1
ATOM 3590 C C . ALA B 1 197 ? 51.270 1.194 39.478 1.00 10.68 2197 ALA B C 1
ATOM 3591 O O . ALA B 1 197 ? 52.001 1.915 38.775 1.00 10.13 2197 ALA B O 1
ATOM 3593 N N . LEU B 1 198 ? 51.324 -0.102 39.342 1.00 9.14 2198 LEU B N 1
ATOM 3594 C CA . LEU B 1 198 ? 52.168 -0.800 38.410 1.00 9.74 2198 LEU B CA 1
ATOM 3595 C C . LEU B 1 198 ? 51.567 -0.703 37.014 1.00 10.32 2198 LEU B C 1
ATOM 3596 O O . LEU B 1 198 ? 52.407 -0.664 36.102 1.00 11.50 2198 LEU B O 1
ATOM 3601 N N . ASN B 1 199 ? 50.278 -0.612 36.820 1.00 10.50 2199 ASN B N 1
ATOM 3602 C CA . ASN B 1 199 ? 49.747 -0.329 35.475 1.00 9.86 2199 ASN B CA 1
ATOM 3603 C C . ASN B 1 199 ? 50.226 1.034 35.002 1.00 10.19 2199 ASN B C 1
ATOM 3604 O O . ASN B 1 199 ? 50.596 1.174 33.820 1.00 10.95 2199 ASN B O 1
ATOM 3609 N N . MET B 1 200 ? 50.203 2.001 35.910 1.00 9.74 2200 MET B N 1
ATOM 3610 C CA . MET B 1 200 ? 50.701 3.332 35.569 1.00 10.00 2200 MET B CA 1
ATOM 3611 C C . MET B 1 200 ? 52.195 3.332 35.317 1.00 10.31 2200 MET B C 1
ATOM 3612 O O . MET B 1 200 ? 52.700 3.985 34.392 1.00 9.46 2200 MET B O 1
ATOM 3617 N N . CYS B 1 201 ? 52.951 2.559 36.100 1.00 9.38 2201 CYS B N 1
ATOM 3618 C CA . CYS B 1 201 ? 54.397 2.457 35.847 1.00 10.57 2201 CYS B CA 1
ATOM 3619 C C . CYS B 1 201 ? 54.717 1.812 34.495 1.00 10.02 2201 CYS B C 1
ATOM 3620 O O . CYS B 1 201 ? 55.731 2.176 33.864 1.00 12.24 2201 CYS B O 1
ATOM 3623 N N . LEU B 1 202 ? 53.869 0.899 34.036 1.00 10.83 2202 LEU B N 1
ATOM 3624 C CA . LEU B 1 202 ? 54.044 0.329 32.694 1.00 10.23 2202 LEU B CA 1
ATOM 3625 C C . LEU B 1 202 ? 53.863 1.393 31.623 1.00 10.83 2202 LEU B C 1
ATOM 3626 O O . LEU B 1 202 ? 54.628 1.418 30.622 1.00 12.04 2202 LEU B O 1
ATOM 3631 N N . VAL B 1 203 ? 52.911 2.288 31.796 1.00 9.62 2203 VAL B N 1
ATOM 3632 C CA . VAL B 1 203 ? 52.759 3.429 30.883 1.00 9.22 2203 VAL B CA 1
ATOM 3633 C C . VAL B 1 203 ? 53.986 4.323 30.991 1.00 10.77 2203 VAL B C 1
ATOM 3634 O O . VAL B 1 203 ? 54.544 4.739 29.981 1.00 9.77 2203 VAL B O 1
ATOM 3638 N N . ALA B 1 204 ? 54.452 4.633 32.191 1.00 8.96 2204 ALA B N 1
ATOM 3639 C CA . ALA B 1 204 ? 55.624 5.473 32.352 1.00 8.36 2204 ALA B CA 1
ATOM 3640 C C . ALA B 1 204 ? 56.826 4.915 31.598 1.00 9.46 2204 ALA B C 1
ATOM 3641 O O . ALA B 1 204 ? 57.641 5.643 31.042 1.00 9.98 2204 ALA B O 1
ATOM 3643 N N . ALA B 1 205 ? 56.995 3.608 31.553 1.00 9.74 2205 ALA B N 1
ATOM 3644 C CA . ALA B 1 205 ? 58.142 2.926 30.967 1.00 10.06 2205 ALA B CA 1
ATOM 3645 C C . ALA B 1 205 ? 57.984 2.746 29.462 1.00 9.20 2205 ALA B C 1
ATOM 3646 O O . ALA B 1 205 ? 58.931 2.318 28.792 1.00 12.83 2205 ALA B O 1
ATOM 3648 N N . GLY B 1 206 ? 56.825 3.054 28.918 1.00 9.88 2206 GLY B N 1
ATOM 3649 C CA . GLY B 1 206 ? 56.627 2.919 27.473 1.00 11.31 2206 GLY B CA 1
ATOM 3650 C C . GLY B 1 206 ? 56.142 1.549 27.069 1.00 11.12 2206 GLY B C 1
ATOM 3651 O O . GLY B 1 206 ? 56.103 1.245 25.885 1.00 14.19 2206 GLY B O 1
ATOM 3652 N N . ALA B 1 207 ? 55.734 0.696 27.983 1.00 9.97 2207 ALA B N 1
ATOM 3653 C CA . ALA B 1 207 ? 55.270 -0.651 27.737 1.00 9.90 2207 ALA B CA 1
ATOM 3654 C C . ALA B 1 207 ? 53.820 -0.729 27.312 1.00 10.34 2207 ALA B C 1
ATOM 3655 O O . ALA B 1 207 ? 53.366 -1.745 26.728 1.00 12.28 2207 ALA B O 1
ATOM 3657 N N . ALA B 1 208 ? 53.041 0.317 27.555 1.00 9.72 2208 ALA B N 1
ATOM 3658 C CA . ALA B 1 208 ? 51.704 0.469 27.021 1.00 9.98 2208 ALA B CA 1
ATOM 3659 C C . ALA B 1 208 ? 51.392 1.955 26.786 1.00 10.20 2208 ALA B C 1
ATOM 3660 O O . ALA B 1 208 ? 52.154 2.791 27.284 1.00 10.68 2208 ALA B O 1
ATOM 3662 N N . ASP B 1 209 ? 50.313 2.237 26.045 1.00 8.17 2209 ASP B N 1
ATOM 3663 C CA . ASP B 1 209 ? 50.094 3.638 25.647 1.00 8.81 2209 ASP B CA 1
ATOM 3664 C C . ASP B 1 209 ? 49.287 4.506 26.604 1.00 8.53 2209 ASP B C 1
ATOM 3665 O O . ASP B 1 209 ? 49.492 5.735 26.688 1.00 9.07 2209 ASP B O 1
ATOM 3670 N N . ALA B 1 210 ? 48.362 3.880 27.332 1.00 9.26 2210 ALA B N 1
ATOM 3671 C CA . ALA B 1 210 ? 47.572 4.658 28.290 1.00 10.04 2210 ALA B CA 1
ATOM 3672 C C . ALA B 1 210 ? 46.873 3.686 29.250 1.00 8.55 2210 ALA B C 1
ATOM 3673 O O . ALA B 1 210 ? 46.670 2.548 28.932 1.00 10.20 2210 ALA B O 1
ATOM 3675 N N . TYR B 1 211 ? 46.574 4.195 30.439 1.00 11.33 2211 TYR B N 1
ATOM 3676 C CA . TYR B 1 211 ? 45.816 3.519 31.475 1.00 11.37 2211 TYR B CA 1
ATOM 3677 C C . TYR B 1 211 ? 44.586 4.346 31.823 1.00 10.12 2211 TYR B C 1
ATOM 3678 O O . TYR B 1 211 ? 44.679 5.565 31.818 1.00 10.34 2211 TYR B O 1
ATOM 3687 N N . TYR B 1 212 ? 43.445 3.744 32.132 1.00 10.01 2212 TYR B N 1
ATOM 3688 C CA . TYR B 1 212 ? 42.308 4.478 32.701 1.00 10.65 2212 TYR B CA 1
ATOM 3689 C C . TYR B 1 212 ? 41.649 3.591 33.761 1.00 9.62 2212 TYR B C 1
ATOM 3690 O O . TYR B 1 212 ? 41.675 2.365 33.671 1.00 9.91 2212 TYR B O 1
ATOM 3699 N N . GLU B 1 213 ? 41.039 4.247 34.731 1.00 10.20 2213 GLU B N 1
ATOM 3700 C CA . GLU B 1 213 ? 40.210 3.535 35.701 1.00 10.90 2213 GLU B CA 1
ATOM 3701 C C . GLU B 1 213 ? 39.338 4.489 36.506 1.00 10.93 2213 GLU B C 1
ATOM 3702 O O . GLU B 1 213 ? 39.753 5.633 36.771 1.00 11.89 2213 GLU B O 1
ATOM 3708 N N . MET B 1 214 ? 38.155 3.979 36.851 1.00 11.45 2214 MET B N 1
ATOM 3709 C CA . MET B 1 214 ? 37.255 4.669 37.764 1.00 12.35 2214 MET B CA 1
ATOM 3710 C C . MET B 1 214 ? 37.014 3.750 38.950 1.00 13.21 2214 MET B C 1
ATOM 3711 O O . MET B 1 214 ? 36.696 2.574 38.810 1.00 18.87 2214 MET B O 1
ATOM 3716 N N . GLY B 1 215 ? 37.177 4.232 40.161 1.00 15.47 2215 GLY B N 1
ATOM 3717 C CA . GLY B 1 215 ? 36.971 3.409 41.355 1.00 15.68 2215 GLY B CA 1
ATOM 3718 C C . GLY B 1 215 ? 38.243 3.357 42.184 1.00 15.79 2215 GLY B C 1
ATOM 3719 O O . GLY B 1 215 ? 38.275 2.860 43.303 1.00 15.22 2215 GLY B O 1
ATOM 3720 N N . ILE B 1 216 ? 39.353 3.865 41.655 1.00 15.53 2216 ILE B N 1
ATOM 3721 C CA . ILE B 1 216 ? 40.585 3.970 42.401 1.00 13.72 2216 ILE B CA 1
ATOM 3722 C C . ILE B 1 216 ? 40.469 5.062 43.460 1.00 13.66 2216 ILE B C 1
ATOM 3723 O O . ILE B 1 216 ? 39.475 5.791 43.498 1.00 12.88 2216 ILE B O 1
ATOM 3728 N N . HIS B 1 217 ? 41.477 5.157 44.318 1.00 12.33 2217 HIS B N 1
ATOM 3729 C CA . HIS B 1 217 ? 41.567 6.165 45.359 1.00 11.73 2217 HIS B CA 1
ATOM 3730 C C . HIS B 1 217 ? 42.902 6.919 45.229 1.00 10.63 2217 HIS B C 1
ATOM 3731 O O . HIS B 1 217 ? 43.805 6.499 44.499 1.00 11.25 2217 HIS B O 1
ATOM 3738 N N . CYS B 1 218 ? 43.013 8.012 45.971 1.00 11.45 2218 CYS B N 1
ATOM 3739 C CA . CYS B 1 218 ? 44.190 8.837 45.873 1.00 11.45 2218 CYS B CA 1
ATOM 3740 C C . CYS B 1 218 ? 45.441 8.012 46.143 1.00 11.73 2218 CYS B C 1
ATOM 3741 O O . CYS B 1 218 ? 46.462 8.234 45.499 1.00 12.24 2218 CYS B O 1
ATOM 3744 N N . TRP B 1 219 ? 45.422 7.072 47.061 1.00 11.27 2219 TRP B N 1
ATOM 3745 C CA . TRP B 1 219 ? 46.618 6.309 47.346 1.00 10.15 2219 TRP B CA 1
ATOM 3746 C C . TRP B 1 219 ? 47.048 5.305 46.284 1.00 9.63 2219 TRP B C 1
ATOM 3747 O O . TRP B 1 219 ? 48.211 4.854 46.313 1.00 10.76 2219 TRP B O 1
ATOM 3758 N N . ASP B 1 220 ? 46.145 4.928 45.405 1.00 10.23 2220 ASP B N 1
ATOM 3759 C CA . ASP B 1 220 ? 46.473 4.016 44.328 1.00 11.89 2220 ASP B CA 1
ATOM 3760 C C . ASP B 1 220 ? 47.335 4.722 43.282 1.00 13.45 2220 ASP B C 1
ATOM 3761 O O . ASP B 1 220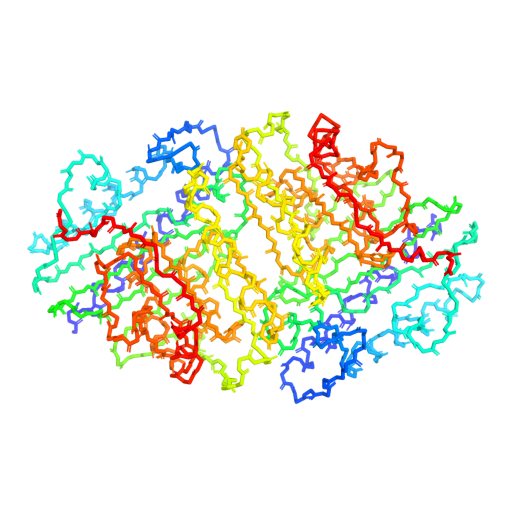 ? 48.157 4.020 42.663 1.00 12.34 2220 ASP B O 1
ATOM 3766 N N . VAL B 1 221 ? 47.119 6.018 43.124 1.00 11.12 2221 VAL B N 1
ATOM 3767 C CA . VAL B 1 221 ? 47.665 6.755 41.976 1.00 10.45 2221 VAL B CA 1
ATOM 3768 C C . VAL B 1 221 ? 48.659 7.849 42.364 1.00 11.49 2221 VAL B C 1
ATOM 3769 O O . VAL B 1 221 ? 49.378 8.333 41.473 1.00 13.10 2221 VAL B O 1
ATOM 3773 N N . ALA B 1 222 ? 48.744 8.303 43.627 1.00 11.46 2222 ALA B N 1
ATOM 3774 C CA . ALA B 1 222 ? 49.603 9.439 43.954 1.00 10.72 2222 ALA B CA 1
ATOM 3775 C C . ALA B 1 222 ? 51.086 9.163 43.744 1.00 11.22 2222 ALA B C 1
ATOM 3776 O O . ALA B 1 222 ? 51.822 10.048 43.314 1.00 15.25 2222 ALA B O 1
ATOM 3778 N N . GLY B 1 223 ? 51.562 7.968 44.065 1.00 10.88 2223 GLY B N 1
ATOM 3779 C CA . GLY B 1 223 ? 52.949 7.672 43.817 1.00 10.91 2223 GLY B CA 1
ATOM 3780 C C . GLY B 1 223 ? 53.261 7.534 42.332 1.00 12.03 2223 GLY B C 1
ATOM 3781 O O . GLY B 1 223 ? 54.282 8.058 41.833 1.00 12.37 2223 GLY B O 1
ATOM 3782 N N . ALA B 1 224 ? 52.416 6.866 41.584 1.00 10.00 2224 ALA B N 1
ATOM 3783 C CA . ALA B 1 224 ? 52.714 6.631 40.178 1.00 8.81 2224 ALA B CA 1
ATOM 3784 C C . ALA B 1 224 ? 52.412 7.838 39.308 1.00 9.78 2224 ALA B C 1
ATOM 3785 O O . ALA B 1 224 ? 52.941 7.973 38.187 1.00 10.26 2224 ALA B O 1
ATOM 3787 N N . GLY B 1 225 ? 51.587 8.787 39.692 1.00 10.91 2225 GLY B N 1
ATOM 3788 C CA . GLY B 1 225 ? 51.187 9.880 38.816 1.00 9.90 2225 GLY B CA 1
ATOM 3789 C C . GLY B 1 225 ? 52.364 10.726 38.384 1.00 11.03 2225 GLY B C 1
ATOM 3790 O O . GLY B 1 225 ? 52.559 11.069 37.221 1.00 11.02 2225 GLY B O 1
ATOM 3791 N N . ILE B 1 226 ? 53.205 11.095 39.336 1.00 10.86 2226 ILE B N 1
ATOM 3792 C CA . ILE B 1 226 ? 54.384 11.919 39.023 1.00 10.06 2226 ILE B CA 1
ATOM 3793 C C . ILE B 1 226 ? 55.382 11.107 38.218 1.00 10.35 2226 ILE B C 1
ATOM 3794 O O . ILE B 1 226 ? 56.163 11.700 37.480 1.00 11.54 2226 ILE B O 1
ATOM 3799 N N . ILE B 1 227 ? 55.416 9.791 38.382 1.00 10.01 2227 ILE B N 1
ATOM 3800 C CA . ILE B 1 227 ? 56.325 8.967 37.566 1.00 8.84 2227 ILE B CA 1
ATOM 3801 C C . ILE B 1 227 ? 55.873 9.038 36.118 1.00 8.88 2227 ILE B C 1
ATOM 3802 O O . ILE B 1 227 ? 56.692 9.213 35.213 1.00 9.75 2227 ILE B O 1
ATOM 3807 N N . VAL B 1 228 ? 54.574 8.940 35.862 1.00 8.80 2228 VAL B N 1
ATOM 3808 C CA . VAL B 1 228 ? 54.037 9.059 34.524 1.00 8.76 2228 VAL B CA 1
ATOM 3809 C C . VAL B 1 228 ? 54.374 10.426 33.930 1.00 9.17 2228 VAL B C 1
ATOM 3810 O O . VAL B 1 228 ? 54.864 10.503 32.777 1.00 11.31 2228 VAL B O 1
ATOM 3814 N N . THR B 1 229 ? 54.119 11.500 34.655 1.00 9.66 2229 THR B N 1
ATOM 3815 C CA . THR B 1 229 ? 54.353 12.815 34.060 1.00 10.21 2229 THR B CA 1
ATOM 3816 C C . THR B 1 229 ? 55.838 13.111 33.901 1.00 8.97 2229 THR B C 1
ATOM 3817 O O . THR B 1 229 ? 56.205 13.728 32.880 1.00 10.35 2229 THR B O 1
ATOM 3821 N N . GLU B 1 230 ? 56.693 12.663 34.804 1.00 9.94 2230 GLU B N 1
ATOM 3822 C CA . GLU B 1 230 ? 58.146 12.856 34.625 1.00 9.46 2230 GLU B CA 1
ATOM 3823 C C . GLU B 1 230 ? 58.712 11.990 33.513 1.00 9.91 2230 GLU B C 1
ATOM 3824 O O . GLU B 1 230 ? 59.802 12.281 33.017 1.00 11.49 2230 GLU B O 1
ATOM 3830 N N . ALA B 1 231 ? 58.003 10.971 33.106 1.00 9.70 2231 ALA B N 1
ATOM 3831 C CA . ALA B 1 231 ? 58.367 10.150 31.947 1.00 9.93 2231 ALA B CA 1
ATOM 3832 C C . ALA B 1 231 ? 57.866 10.746 30.650 1.00 8.71 2231 ALA B C 1
ATOM 3833 O O . ALA B 1 231 ? 58.089 10.173 29.557 1.00 10.87 2231 ALA B O 1
ATOM 3835 N N . GLY B 1 232 ? 57.170 11.867 30.720 1.00 9.66 2232 GLY B N 1
ATOM 3836 C CA . GLY B 1 232 ? 56.614 12.542 29.579 1.00 9.09 2232 GLY B CA 1
ATOM 3837 C C . GLY B 1 232 ? 55.156 12.398 29.254 1.00 10.13 2232 GLY B C 1
ATOM 3838 O O . GLY B 1 232 ? 54.654 12.891 28.209 1.00 12.01 2232 GLY B O 1
ATOM 3839 N N . GLY B 1 233 ? 54.412 11.731 30.140 1.00 10.09 2233 GLY B N 1
ATOM 3840 C CA . GLY B 1 233 ? 53.003 11.552 29.927 1.00 9.55 2233 GLY B CA 1
ATOM 3841 C C . GLY B 1 233 ? 52.147 12.622 30.558 1.00 11.23 2233 GLY B C 1
ATOM 3842 O O . GLY B 1 233 ? 52.661 13.666 31.047 1.00 11.77 2233 GLY B O 1
ATOM 3843 N N . VAL B 1 234 ? 50.843 12.413 30.516 1.00 11.67 2234 VAL B N 1
ATOM 3844 C CA . VAL B 1 234 ? 49.837 13.354 30.987 1.00 11.41 2234 VAL B CA 1
ATOM 3845 C C . VAL B 1 234 ? 48.760 12.633 31.772 1.00 13.11 2234 VAL B C 1
ATOM 3846 O O . VAL B 1 234 ? 48.489 11.461 31.509 1.00 13.12 2234 VAL B O 1
ATOM 3850 N N . LEU B 1 235 ? 48.218 13.324 32.763 1.00 12.02 2235 LEU B N 1
ATOM 3851 C CA . LEU B 1 235 ? 47.069 12.856 33.507 1.00 12.18 2235 LEU B CA 1
ATOM 3852 C C . LEU B 1 235 ? 45.842 13.686 33.134 1.00 13.13 2235 LEU B C 1
ATOM 3853 O O . LEU B 1 235 ? 46.012 14.890 32.969 1.00 17.09 2235 LEU B O 1
ATOM 3858 N N . LEU B 1 236 ? 44.668 13.083 33.048 1.00 12.43 2236 LEU B N 1
ATOM 3859 C CA . LEU B 1 236 ? 43.440 13.789 32.758 1.00 13.25 2236 LEU B CA 1
ATOM 3860 C C . LEU B 1 236 ? 42.347 13.168 33.606 1.00 12.59 2236 LEU B C 1
ATOM 3861 O O . LEU B 1 236 ? 42.479 12.004 33.976 1.00 14.63 2236 LEU B O 1
ATOM 3866 N N . ASP B 1 237 ? 41.269 13.915 33.845 1.00 16.93 2237 ASP B N 1
ATOM 3867 C CA . ASP B 1 237 ? 40.068 13.234 34.336 1.00 17.34 2237 ASP B CA 1
ATOM 3868 C C . ASP B 1 237 ? 39.364 12.563 33.164 1.00 20.32 2237 ASP B C 1
ATOM 3869 O O . ASP B 1 237 ? 39.529 13.007 32.020 1.00 20.11 2237 ASP B O 1
ATOM 3874 N N . VAL B 1 238 ? 38.555 11.542 33.458 1.00 19.14 2238 VAL B N 1
ATOM 3875 C CA . VAL B 1 238 ? 37.771 10.877 32.442 1.00 23.66 2238 VAL B CA 1
ATOM 3876 C C . VAL B 1 238 ? 36.756 11.845 31.823 1.00 26.43 2238 VAL B C 1
ATOM 3877 O O . VAL B 1 238 ? 36.170 11.591 30.761 1.00 29.68 2238 VAL B O 1
ATOM 3881 N N . THR B 1 239 ? 36.507 13.003 32.441 1.00 32.28 2239 THR B N 1
ATOM 3882 C CA . THR B 1 239 ? 35.631 14.008 31.867 1.00 36.97 2239 THR B CA 1
ATOM 3883 C C . THR B 1 239 ? 36.335 14.834 30.799 1.00 40.36 2239 THR B C 1
ATOM 3884 O O . THR B 1 239 ? 35.655 15.575 30.085 1.00 43.96 2239 THR B O 1
ATOM 3888 N N . GLY B 1 240 ? 37.664 14.764 30.688 1.00 30.25 2240 GLY B N 1
ATOM 3889 C CA . GLY B 1 240 ? 38.334 15.624 29.713 1.00 29.25 2240 GLY B CA 1
ATOM 3890 C C . GLY B 1 240 ? 39.074 16.760 30.378 1.00 27.87 2240 GLY B C 1
ATOM 3891 O O . GLY B 1 240 ? 40.107 17.203 29.893 1.00 34.32 2240 GLY B O 1
ATOM 3892 N N . GLY B 1 241 ? 38.581 17.219 31.500 1.00 25.65 2241 GLY B N 1
ATOM 3893 C CA . GLY B 1 241 ? 39.126 18.194 32.419 1.00 24.58 2241 GLY B CA 1
ATOM 3894 C C . GLY B 1 241 ? 40.365 17.763 33.180 1.00 20.92 2241 GLY B C 1
ATOM 3895 O O . GLY B 1 241 ? 40.865 16.638 33.028 1.00 18.49 2241 GLY B O 1
ATOM 3896 N N . PRO B 1 242 ? 40.860 18.708 33.981 1.00 21.96 2242 PRO B N 1
ATOM 3897 C CA . PRO B 1 242 ? 42.089 18.496 34.750 1.00 21.93 2242 PRO B CA 1
ATOM 3898 C C . PRO B 1 242 ? 42.037 17.275 35.660 1.00 20.95 2242 PRO B C 1
ATOM 3899 O O . PRO B 1 242 ? 40.993 17.019 36.248 1.00 24.26 2242 PRO B O 1
ATOM 3903 N N . PHE B 1 243 ? 43.155 16.572 35.776 1.00 19.52 2243 PHE B N 1
ATOM 3904 C CA . PHE B 1 243 ? 43.143 15.432 36.692 1.00 16.25 2243 PHE B CA 1
ATOM 3905 C C . PHE B 1 243 ? 42.935 15.936 38.117 1.00 15.70 2243 PHE B C 1
ATOM 3906 O O . PHE B 1 243 ? 43.526 16.926 38.517 1.00 17.43 2243 PHE B O 1
ATOM 3914 N N . ASP B 1 244 ? 42.109 15.209 38.850 1.00 17.76 2244 ASP B N 1
ATOM 3915 C CA . ASP B 1 244 ? 41.774 15.541 40.247 1.00 18.99 2244 ASP B CA 1
ATOM 3916 C C . ASP B 1 244 ? 42.054 14.316 41.101 1.00 18.42 2244 ASP B C 1
ATOM 3917 O O . ASP B 1 244 ? 41.370 13.293 41.079 1.00 18.82 2244 ASP B O 1
ATOM 3922 N N . LEU B 1 245 ? 43.090 14.400 41.898 1.00 17.78 2245 LEU B N 1
ATOM 3923 C CA . LEU B 1 245 ? 43.549 13.305 42.699 1.00 16.51 2245 LEU B CA 1
ATOM 3924 C C . LEU B 1 245 ? 42.527 12.687 43.655 1.00 16.03 2245 LEU B C 1
ATOM 3925 O O . LEU B 1 245 ? 42.641 11.519 44.036 1.00 16.64 2245 LEU B O 1
ATOM 3930 N N . MET B 1 246 ? 41.563 13.497 44.081 1.00 16.24 2246 MET B N 1
ATOM 3931 C CA . MET B 1 246 ? 40.576 12.987 45.042 1.00 14.65 2246 MET B CA 1
ATOM 3932 C C . MET B 1 246 ? 39.280 12.542 44.377 1.00 14.89 2246 MET B C 1
ATOM 3933 O O . MET B 1 246 ? 38.265 12.244 45.035 1.00 17.38 2246 MET B O 1
ATOM 3938 N N . SER B 1 247 ? 39.213 12.443 43.036 1.00 16.21 2247 SER B N 1
ATOM 3939 C CA . SER B 1 247 ? 37.965 12.254 42.307 1.00 15.84 2247 SER B CA 1
ATOM 3940 C C . SER B 1 247 ? 37.556 10.813 42.040 1.00 14.76 2247 SER B C 1
ATOM 3941 O O . SER B 1 247 ? 36.452 10.553 41.533 1.00 17.21 2247 SER B O 1
ATOM 3944 N N . ARG B 1 248 ? 38.410 9.859 42.338 1.00 14.60 2248 ARG B N 1
ATOM 3945 C CA . ARG B 1 248 ? 38.213 8.440 42.068 1.00 13.26 2248 ARG B CA 1
ATOM 3946 C C . ARG B 1 248 ? 38.369 8.054 40.611 1.00 11.34 2248 ARG B C 1
ATOM 3947 O O . ARG B 1 248 ? 38.038 6.913 40.261 1.00 13.14 2248 ARG B O 1
ATOM 3955 N N . ARG B 1 249 ? 38.859 8.964 39.770 1.00 11.68 2249 ARG B N 1
ATOM 3956 C CA . ARG B 1 249 ? 38.950 8.711 38.340 1.00 13.38 2249 ARG B CA 1
ATOM 3957 C C . ARG B 1 249 ? 40.296 9.130 37.782 1.00 13.32 2249 ARG B C 1
ATOM 3958 O O . ARG B 1 249 ? 40.876 10.120 38.222 1.00 14.15 2249 ARG B O 1
ATOM 3966 N N . VAL B 1 250 ? 40.818 8.407 36.782 1.00 11.18 2250 VAL B N 1
ATOM 3967 C CA . VAL B 1 250 ? 42.098 8.746 36.200 1.00 11.82 2250 VAL B CA 1
ATOM 3968 C C . VAL B 1 250 ? 42.212 8.218 34.785 1.00 11.78 2250 VAL B C 1
ATOM 3969 O O . VAL B 1 250 ? 41.801 7.114 34.445 1.00 10.97 2250 VAL B O 1
ATOM 3973 N N . ILE B 1 251 ? 42.793 9.051 33.947 1.00 11.26 2251 ILE B N 1
ATOM 3974 C CA . ILE B 1 251 ? 43.408 8.642 32.688 1.00 10.83 2251 ILE B CA 1
ATOM 3975 C C . ILE B 1 251 ? 44.897 9.012 32.772 1.00 10.62 2251 ILE B C 1
ATOM 3976 O O . ILE B 1 251 ? 45.200 10.185 33.009 1.00 12.13 2251 ILE B O 1
ATOM 3981 N N . ALA B 1 252 ? 45.820 8.091 32.642 1.00 9.38 2252 ALA B N 1
ATOM 3982 C CA . ALA B 1 252 ? 47.249 8.303 32.702 1.00 10.21 2252 ALA B CA 1
ATOM 3983 C C . ALA B 1 252 ? 47.777 7.898 31.339 1.00 9.56 2252 ALA B C 1
ATOM 3984 O O . ALA B 1 252 ? 47.813 6.715 31.025 1.00 11.13 2252 ALA B O 1
ATOM 3986 N N . SER B 1 253 ? 48.110 8.864 30.512 1.00 9.64 2253 SER B N 1
ATOM 3987 C CA . SER B 1 253 ? 48.403 8.602 29.113 1.00 9.97 2253 SER B CA 1
ATOM 3988 C C . SER B 1 253 ? 49.790 9.051 28.675 1.00 9.45 2253 SER B C 1
ATOM 3989 O O . SER B 1 253 ? 50.342 9.956 29.256 1.00 11.65 2253 SER B O 1
ATOM 3992 N N . SER B 1 254 ? 50.316 8.389 27.645 1.00 9.66 2254 SER B N 1
ATOM 3993 C CA . SER B 1 254 ? 51.596 8.870 27.117 1.00 10.00 2254 SER B CA 1
ATOM 3994 C C . SER B 1 254 ? 51.455 10.250 26.477 1.00 10.05 2254 SER B C 1
ATOM 3995 O O . SER B 1 254 ? 52.390 11.045 26.491 1.00 12.43 2254 SER B O 1
ATOM 3998 N N . ASN B 1 255 ? 50.360 10.607 25.863 1.00 11.09 2255 ASN B N 1
ATOM 3999 C CA . ASN B 1 255 ? 50.027 11.875 25.251 1.00 12.78 2255 ASN B CA 1
ATOM 4000 C C . ASN B 1 255 ? 48.575 12.318 25.326 1.00 11.40 2255 ASN B C 1
ATOM 4001 O O . ASN B 1 255 ? 47.633 11.557 25.578 1.00 12.37 2255 ASN B O 1
ATOM 4006 N N . LYS B 1 256 ? 48.351 13.612 25.039 1.00 13.21 2256 LYS B N 1
ATOM 4007 C CA . LYS B 1 256 ? 47.040 14.264 25.138 1.00 15.73 2256 LYS B CA 1
ATOM 4008 C C . LYS B 1 256 ? 46.020 13.782 24.113 1.00 15.24 2256 LYS B C 1
ATOM 4009 O O . LYS B 1 256 ? 44.849 13.698 24.432 1.00 15.89 2256 LYS B O 1
ATOM 4015 N N . THR B 1 257 ? 46.465 13.465 22.890 1.00 16.04 2257 THR B N 1
ATOM 4016 C CA . THR B 1 257 ? 45.521 13.034 21.857 1.00 15.78 2257 THR B CA 1
ATOM 4017 C C . THR B 1 257 ? 44.799 11.765 22.278 1.00 15.08 2257 THR B C 1
ATOM 4018 O O . THR B 1 257 ? 43.576 11.655 22.236 1.00 16.27 2257 THR B O 1
ATOM 4022 N N . LEU B 1 258 ? 45.592 10.790 22.719 1.00 15.13 2258 LEU B N 1
ATOM 4023 C CA . LEU B 1 258 ? 45.053 9.529 23.174 1.00 14.71 2258 LEU B CA 1
ATOM 4024 C C . LEU B 1 258 ? 44.158 9.733 24.387 1.00 14.95 2258 LEU B C 1
ATOM 4025 O O . LEU B 1 258 ? 43.065 9.176 24.476 1.00 15.96 2258 LEU B O 1
ATOM 4030 N N . ALA B 1 259 ? 44.626 10.534 25.356 1.00 14.04 2259 ALA B N 1
ATOM 4031 C CA . ALA B 1 259 ? 43.836 10.767 26.560 1.00 14.43 2259 ALA B CA 1
ATOM 4032 C C . ALA B 1 259 ? 42.470 11.356 26.256 1.00 14.74 2259 ALA B C 1
ATOM 4033 O O . ALA B 1 259 ? 41.408 10.941 26.752 1.00 16.36 2259 ALA B O 1
ATOM 4035 N N . GLU B 1 260 ? 42.438 12.393 25.401 1.00 14.79 2260 GLU B N 1
ATOM 4036 C CA . GLU B 1 260 ? 41.177 13.049 25.098 1.00 16.98 2260 GLU B CA 1
ATOM 4037 C C . GLU B 1 260 ? 40.227 12.106 24.373 1.00 16.69 2260 GLU B C 1
ATOM 4038 O O . GLU B 1 260 ? 39.011 12.077 24.544 1.00 18.08 2260 GLU B O 1
ATOM 4044 N N . ARG B 1 261 ? 40.780 11.246 23.506 1.00 14.82 2261 ARG B N 1
ATOM 4045 C CA . ARG B 1 261 ? 39.948 10.282 22.783 1.00 15.63 2261 ARG B CA 1
ATOM 4046 C C . ARG B 1 261 ? 39.361 9.246 23.734 1.00 16.64 2261 ARG B C 1
ATOM 4047 O O . ARG B 1 261 ? 38.200 8.879 23.649 1.00 17.47 2261 ARG B O 1
ATOM 4058 N N . ILE B 1 262 ? 40.175 8.773 24.680 1.00 15.52 2262 ILE B N 1
ATOM 4059 C CA . ILE B 1 262 ? 39.660 7.770 25.619 1.00 16.35 2262 ILE B CA 1
ATOM 4060 C C . ILE B 1 262 ? 38.503 8.353 26.410 1.00 18.51 2262 ILE B C 1
ATOM 4061 O O . ILE B 1 262 ? 37.488 7.688 26.528 1.00 21.05 2262 ILE B O 1
ATOM 4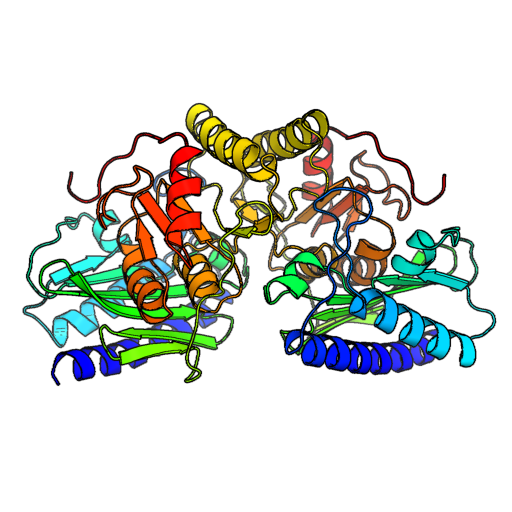066 N N . ALA B 1 263 ? 38.673 9.573 26.893 1.00 19.15 2263 ALA B N 1
ATOM 4067 C CA . ALA B 1 263 ? 37.640 10.288 27.632 1.00 20.56 2263 ALA B CA 1
ATOM 4068 C C . ALA B 1 263 ? 36.311 10.316 26.872 1.00 22.63 2263 ALA B C 1
ATOM 4069 O O . ALA B 1 263 ? 35.208 10.157 27.420 1.00 21.90 2263 ALA B O 1
ATOM 4071 N N . LYS B 1 264 ? 36.393 10.541 25.562 1.00 21.78 2264 LYS B N 1
ATOM 4072 C CA . LYS B 1 264 ? 35.196 10.593 24.733 1.00 22.55 2264 LYS B CA 1
ATOM 4073 C C . LYS B 1 264 ? 34.447 9.262 24.730 1.00 23.21 2264 LYS B C 1
ATOM 4074 O O . LYS B 1 264 ? 33.215 9.241 24.555 1.00 25.55 2264 LYS B O 1
ATOM 4080 N N . GLU B 1 265 ? 35.091 8.107 24.912 1.00 23.42 2265 GLU B N 1
ATOM 4081 C CA . GLU B 1 265 ? 34.396 6.826 24.760 1.00 24.54 2265 GLU B CA 1
ATOM 4082 C C . GLU B 1 265 ? 33.866 6.170 26.027 1.00 22.79 2265 GLU B C 1
ATOM 4083 O O . GLU B 1 265 ? 33.139 5.180 25.917 1.00 35.51 2265 GLU B O 1
ATOM 4089 N N . ILE B 1 266 ? 34.286 6.700 27.157 1.00 18.88 2266 ILE B N 1
ATOM 4090 C CA . ILE B 1 266 ? 34.049 6.179 28.470 1.00 20.75 2266 ILE B CA 1
ATOM 4091 C C . ILE B 1 266 ? 32.779 6.802 29.077 1.00 20.75 2266 ILE B C 1
ATOM 4092 O O . ILE B 1 266 ? 32.660 8.046 29.112 1.00 21.99 2266 ILE B O 1
ATOM 4097 N N . GLN B 1 267 ? 31.900 5.912 29.524 1.00 16.44 2267 GLN B N 1
ATOM 4098 C CA . GLN B 1 267 ? 30.749 6.203 30.372 1.00 20.55 2267 GLN B CA 1
ATOM 4099 C C . GLN B 1 267 ? 31.147 6.267 31.841 1.00 22.69 2267 GLN B C 1
ATOM 4100 O O . GLN B 1 267 ? 31.830 5.377 32.346 1.00 22.68 2267 GLN B O 1
ATOM 4106 N N . ILE B 1 268 ? 30.751 7.301 32.571 1.00 24.05 2268 ILE B N 1
ATOM 4107 C CA . ILE B 1 268 ? 31.208 7.513 33.930 1.00 25.38 2268 ILE B CA 1
ATOM 4108 C C . ILE B 1 268 ? 30.397 6.747 34.958 1.00 25.82 2268 ILE B C 1
ATOM 4109 O O . ILE B 1 268 ? 29.179 6.674 34.869 1.00 34.86 2268 ILE B O 1
ATOM 4114 N N . ILE B 1 269 ? 31.030 6.149 35.960 1.00 26.28 2269 ILE B N 1
ATOM 4115 C CA . ILE B 1 269 ? 30.231 5.463 36.974 1.00 28.76 2269 ILE B CA 1
ATOM 4116 C C . ILE B 1 269 ? 30.185 6.370 38.190 1.00 27.84 2269 ILE B C 1
ATOM 4117 O O . ILE B 1 269 ? 31.106 7.170 38.395 1.00 27.20 2269 ILE B O 1
ATOM 4122 N N . PRO B 1 270 ? 29.143 6.281 38.996 1.00 31.68 2270 PRO B N 1
ATOM 4123 C CA . PRO B 1 270 ? 29.074 7.159 40.179 1.00 29.21 2270 PRO B CA 1
ATOM 4124 C C . PRO B 1 270 ? 29.872 6.582 41.346 1.00 26.23 2270 PRO B C 1
ATOM 4125 O O . PRO B 1 270 ? 29.854 5.372 41.605 1.00 33.80 2270 PRO B O 1
ATOM 4129 N N . LEU B 1 271 ? 30.586 7.484 42.023 1.00 27.95 2271 LEU B N 1
ATOM 4130 C CA . LEU B 1 271 ? 31.513 7.173 43.090 1.00 25.64 2271 LEU B CA 1
ATOM 4131 C C . LEU B 1 271 ? 31.655 8.323 44.106 1.00 25.73 2271 LEU B C 1
ATOM 4132 O O . LEU B 1 271 ? 31.614 9.494 43.751 1.00 24.61 2271 LEU B O 1
ATOM 4137 N N . GLN B 1 272 ? 31.851 7.977 45.363 1.00 21.91 2272 GLN B N 1
ATOM 4138 C CA . GLN B 1 272 ? 32.121 8.791 46.524 1.00 24.18 2272 GLN B CA 1
ATOM 4139 C C . GLN B 1 272 ? 33.559 9.325 46.441 1.00 20.33 2272 GLN B C 1
ATOM 4140 O O . GLN B 1 272 ? 34.510 8.546 46.541 1.00 24.69 2272 GLN B O 1
ATOM 4146 N N . ARG B 1 273 ? 33.698 10.648 46.273 1.00 19.13 2273 ARG B N 1
ATOM 4147 C CA . ARG B 1 273 ? 35.017 11.245 46.276 1.00 20.19 2273 ARG B CA 1
ATOM 4148 C C . ARG B 1 273 ? 35.737 11.061 47.609 1.00 21.78 2273 ARG B C 1
ATOM 4149 O O . ARG B 1 273 ? 35.120 10.946 48.661 1.00 21.76 2273 ARG B O 1
ATOM 4157 N N . ASP B 1 274 ? 37.063 11.025 47.557 1.00 17.23 2274 ASP B N 1
ATOM 4158 C CA . ASP B 1 274 ? 37.914 10.880 48.721 1.00 16.74 2274 ASP B CA 1
ATOM 4159 C C . ASP B 1 274 ? 37.844 12.129 49.607 1.00 22.37 2274 ASP B C 1
ATOM 4160 O O . ASP B 1 274 ? 38.367 12.166 50.714 1.00 24.59 2274 ASP B O 1
ATOM 4165 N N . ASP B 1 275 ? 37.205 13.189 49.131 1.00 22.77 2275 ASP B N 1
ATOM 4166 C CA . ASP B 1 275 ? 37.072 14.410 49.939 1.00 23.67 2275 ASP B CA 1
ATOM 4167 C C . ASP B 1 275 ? 35.642 14.649 50.404 1.00 28.79 2275 ASP B C 1
ATOM 4168 O O . ASP B 1 275 ? 35.297 15.684 50.990 1.00 45.08 2275 ASP B O 1
ATOM 4173 N N . GLU B 1 276 ? 34.746 13.699 50.159 1.00 32.47 2276 GLU B N 1
ATOM 4174 C CA . GLU B 1 276 ? 33.389 13.754 50.715 1.00 47.79 2276 GLU B CA 1
ATOM 4175 C C . GLU B 1 276 ? 33.033 12.460 51.441 1.00 57.62 2276 GLU B C 1
ATOM 4176 O O . GLU B 1 276 ? 33.937 11.646 51.708 1.00 43.94 2276 GLU B O 1
ATOM 4182 N N . ASP B 1 277 ? 31.837 12.241 51.753 1.00 76.16 2277 ASP B N 1
#

Sequence (548 aa):
DPWQECMDYAVTLAGQAGEVVREALKNEMNIMVKSSPADLVTATDQKVEKMLITSIKEKYPSHSFIGEESVAAGEKSILTDNPTWIIDPIDGTTNFVHGFPFVAVSIGFVVNKKMEFGIVYSCLEDKMYTGRKGKGAFCNGQKLQVSHQEDITKSLLVTELGSSRTPETVRIILSNIERLLCLPIHGIRGVGTAALNMCLVAAGAADAYYEMGIHCWDVAGAGIIVTEAGGVLLDVTGGPFDLMSRRVIASSNKTLAERIAKEIQIIPLQRDDEDPWQECMDYAVTLAGQAGEVVREALKNEMNIMVKSSPADLVTATDQKVEKMLITSIKEKYPSHSFIGEESVAAGEKSILTDNPTWIIDPIDGTTNFVHGFPFVAVSIGFVVNKKMEFGIVYSCLEDKMYTGRKGKGAFCNGQKLQVSHQEDITKSLLVTELGSSRTPETVRIILSNIERLLCLPIHGIRGVGTAALNMCLVAAGAADAYYEMGIHCWDVAGAGIIVTEAGGVLLDVTGGPFDLMSRRVIASSNKTLAERIAKEIQIIPLQRDDE